Protein 1IBJ (pdb70)

Secondary structure (DSSP, 8-state):
--HHHHHT----SS-TT--SSPPP---SB---SSSS---S-SBTTT--HHHHHHHHHHHHHHT-SEEEEESSHHHHHHHHHTTS-TT-EEEEESS--HHHHHIIIIISGGGT-EEEEE-TTSHHHHHHH--SSEEEEEE-SS-TTT-----HHHHHHHHHTTT-EEEEE-TTT-TTT--GGGTT-SEEEEETTTTTT-SS----EEEEE-SHHHHHHHHHHHHHTT-BPPHHHHHHHHHHHTTHHHHHHHHHHHHHHHHHHHHT-TT--EEE-TTSTTSTTHHHHTTT-S---SEEEEE-S-HHHHHHHHHH-SSSEE-S---SSS-EEE-TTTTTT-S--SSSSSSSS--TT-EEEE--SS-HHHHHHHHHHHHHS---/--HHHHTT----TT-TT--SS------SB---SSSS---S-SBTTT--HHHHHHHHHHHHHHT-SEEEEESSHHHHHHHHHTTS-TT-EEEEETT--HHHHHIIIIIGGGGT-EEEEE-TT-HHHHHHH--TT--EEEEESS-TTT-----HHHHHHHHHTTT-EEEEE-TTT-TTT--GGGGT-SEEEEETTTTTT-SS----EEEEESSHHHHHHHHHHHHHTT-BPPHHHHHHHHHHHTTHHHHHHHHHHHHHHHHHHHHT-TT--EEE-TTSTT-TTHHHHTTS-S---SEEEEE-S-HHHHHHHHHH-SSSEE-S---SSS-EEE-TTTTTTTT--SSTTTTSS--TT-EEEE--SS-HHHHHHHHHHHHTT---

Foldseek 3Di:
DDPLVLLLDQDQPPDPVPDSAPDFDQDAADDAPDPPDGDVTGGVLLHDSLQQSLQVSQLVLQVFPTKFKFQAALVLLVLVLVLDAAQAEEEEEPLDDDSNVCCQPPPSVVRNYYYDYHNQQDVVRLLVPDDLRAAEYEDEALGPPQRRGHQLLVSLVSCVVSNHAYEYACAQAPSPWFNSVVRNHAKYKHRCCAQQLAANPGGMMMIGGHDPVVVVSSSVRSNPVSTGHRRVRSSSSSVRNSCRVVWFVLQQVLQVVLLVLLVPDPQWDFKRWLCDPPHVCVVVSVVGTVGTTHKIKTARVDLLLLVQLQVQQPQADDDDGENHQGKHKYFCQCPVPVVADDVSSVVHVHDRSMMMMHGHNDDSVSRNVSSVVSNVVDDD/DDPLVLLQDDPLPPDPVPDSADDFPQDAADDAPDPPDGDPTGGVLQPDSLLQSLQVSQLVLQVFPTKAKFQAALRLLVLVLVVQAAPAEEEAAVLDDDSNVCCLPVPSVVGNYYYHYHHLQDCVRLLVVQDLRYAEYEEEALGPQQRDGHQLLVSLCSQVVNVHAYEYADQQAGSNWFRSVVSRHFWYKHQCCALQLQANPGGMMMIGGHDDVVVVSSSCCSSPVSGGHRRVSSSSSSVRNSCSVVWFVLLQVLQVVLQVLLCPDPQWDFKRWLCPPPHDCVVVSVVGTRGGGNKIKTARVDLLLLVQLQVQQPQADDDDHARHQGKHKYQCQCPVPVVQDPVSSVVRPGDSRMMMMHGHNDDSCSVSVSSVVSNVVDDD

Sequence (760 aa):
ASVSTLLVNLDNKFDPFDAMSTPLYQTATFKQPSAIENGPYDYTRSGNPTRDALESLLAKLDKADRAFCFTSGMAALSAVTHLIKNGEEIVAGDDVYGGSDRLLSQVVPRSGVVVKRVNTTKLDEVAAAIGPQTKLVWLESPTNPRQQISDIRKISEMAHAQGALVLVDNSIMSPVLSRPLELGADIVMHSATKFIAGHSDVMAGVLAVKGEKLAKEVYFLQNSEGSGLAPFDCWLCLRGIKTMALRIEKQQENARKIAMYLSSHPRVKKVYYAGLPDHPGHHLHFSQAKGAGSVFSFITGSVALSKHLVETTKYFSIAVSFGSVKSLISMPCFMSHASIPAEVREARGLTEDLVRISAGIEDVDDLISDLDIAFKTFPLASVSTLLVNLDNKFDPFDAMSTPLYQTATFKQPSAIENGPYDYTRSGNPTRDALESLLAKLDKADRAFCFTSGMAALSAVTHLIKNGEEIVAGDDVYGGSDRLLSQVVPRSGVVVKRVNTTKLDEVAAAIGPQTKLVWLESPTNPRQQISDIRKISEMAHAQGALVLVDNSIMSPVLSRPLELGADIVMHSATKFIAGHSDVMAGVLAVKGEKLAKEVYFLQNSEGSGLAPFDCWLCLRGIKTMALRIEKQQENARKIAMYLSSHPRVKKVYYAGLPDHPGHHLHFSQAKGAGSVFSFITGSVALSKHLVETTKYFSIAVSFGSVKSLISMPCFMSHASIPAEVREARGLTEDLVRISAGIEDVDDLISDLDIAFKTFPL

Structure (mmCIF, N/CA/C/O backbone):
data_1IBJ
#
_entry.id   1IBJ
#
_cell.length_a   107.750
_cell.length_b   154.332
_cell.length_c   118.763
_cell.angle_alpha   90.00
_cell.angle_beta   90.00
_cell.angle_gamma   90.00
#
_symmetry.space_group_name_H-M   'C 2 2 21'
#
loop_
_entity.id
_entity.type
_entity.pdbx_description
1 polymer 'CYSTATHIONINE BETA-LYASE'
2 non-polymer 'CARBONATE ION'
3 non-polymer 'SULFATE ION'
4 non-polymer "PYRIDOXAL-5'-PHOSPHATE"
5 water water
#
loop_
_atom_site.group_PDB
_atom_site.id
_atom_site.type_symbol
_atom_site.label_atom_id
_atom_site.label_alt_id
_atom_site.label_comp_id
_atom_site.label_asym_id
_atom_site.label_entity_id
_atom_site.label_seq_id
_atom_site.pdbx_PDB_ins_code
_atom_site.Cartn_x
_atom_site.Cartn_y
_atom_site.Cartn_z
_atom_site.occupancy
_atom_site.B_iso_or_equiv
_atom_site.auth_seq_id
_atom_site.auth_comp_id
_atom_site.auth_asym_id
_atom_site.auth_atom_id
_atom_site.pdbx_PDB_model_num
ATOM 1 N N . ALA A 1 85 ? 46.698 92.397 47.795 1.00 33.02 85 ALA A N 1
ATOM 2 C CA . ALA A 1 85 ? 47.305 91.251 47.029 1.00 37.52 85 ALA A CA 1
ATOM 3 C C . ALA A 1 85 ? 46.738 91.161 45.598 1.00 34.65 85 ALA A C 1
ATOM 4 O O . ALA A 1 85 ? 45.718 90.523 45.387 1.00 31.53 85 ALA A O 1
ATOM 6 N N . SER A 1 86 ? 47.415 91.812 44.637 1.00 34.29 86 SER A N 1
ATOM 7 C CA . SER A 1 86 ? 47.038 91.864 43.213 1.00 30.30 86 SER A CA 1
ATOM 8 C C . SER A 1 86 ? 46.952 90.527 42.487 1.00 35.69 86 SER A C 1
ATOM 9 O O . SER A 1 86 ? 47.606 89.542 42.863 1.00 35.58 86 SER A O 1
ATOM 12 N N . VAL A 1 87 ? 46.158 90.507 41.412 1.00 37.24 87 VAL A N 1
ATOM 13 C CA . VAL A 1 87 ? 46.012 89.299 40.624 1.00 31.12 87 VAL A CA 1
ATOM 14 C C . VAL A 1 87 ? 47.333 88.878 40.000 1.00 29.47 87 VAL A C 1
ATOM 15 O O . VAL A 1 87 ? 47.737 87.732 40.153 1.00 33.91 87 VAL A O 1
ATOM 19 N N . SER A 1 88 ? 48.024 89.783 39.314 1.00 30.20 88 SER A N 1
ATOM 20 C CA . SER A 1 88 ? 49.303 89.385 38.695 1.00 27.22 88 SER A CA 1
ATOM 21 C C . SER A 1 88 ? 50.038 88.606 39.764 1.00 30.67 88 SER A C 1
ATOM 22 O O . SER A 1 88 ? 50.584 87.524 39.519 1.00 28.75 88 SER A O 1
ATOM 25 N N . THR A 1 89 ? 50.007 89.167 40.969 1.00 30.63 89 THR A N 1
ATOM 26 C CA . THR A 1 89 ? 50.675 88.593 42.130 1.00 30.13 89 THR A CA 1
ATOM 27 C C . THR A 1 89 ? 50.056 87.318 42.641 1.00 27.01 89 THR A C 1
ATOM 28 O O . THR A 1 89 ? 50.762 86.413 43.053 1.00 28.37 89 THR A O 1
ATOM 32 N N . LEU A 1 90 ? 48.738 87.215 42.602 1.00 27.60 90 LEU A N 1
ATOM 33 C CA . LEU A 1 90 ? 48.123 85.979 43.077 1.00 31.30 90 LEU A CA 1
ATOM 34 C C . LEU A 1 90 ? 48.435 84.804 42.134 1.00 31.54 90 LEU A C 1
ATOM 35 O O . LEU A 1 90 ? 48.727 83.706 42.606 1.00 33.04 90 LEU A O 1
ATOM 40 N N . LEU A 1 91 ? 48.407 85.051 40.816 1.00 31.38 91 LEU A N 1
ATOM 41 C CA . LEU A 1 91 ? 48.667 84.021 39.792 1.00 26.40 91 LEU A CA 1
ATOM 42 C C . LEU A 1 91 ? 49.964 83.206 39.983 1.00 25.58 91 LEU A C 1
ATOM 43 O O . LEU A 1 91 ? 50.000 82.011 39.699 1.00 34.09 91 LEU A O 1
ATOM 48 N N . VAL A 1 92 ? 51.021 83.804 40.499 1.00 30.13 92 VAL A N 1
ATOM 49 C CA . VAL A 1 92 ? 52.246 83.040 40.698 1.00 33.89 92 VAL A CA 1
ATOM 50 C C . VAL A 1 92 ? 52.371 82.407 42.097 1.00 40.72 92 VAL A C 1
ATOM 51 O O . VAL A 1 92 ? 53.307 81.652 42.383 1.00 41.66 92 VAL A O 1
ATOM 55 N N . ASN A 1 93 ? 51.417 82.700 42.962 1.00 45.10 93 ASN A N 1
ATOM 56 C CA . ASN A 1 93 ? 51.415 82.107 44.286 1.00 55.26 93 ASN A CA 1
ATOM 57 C C . ASN A 1 93 ? 51.339 80.557 44.163 1.00 60.27 93 ASN A C 1
ATOM 58 O O . ASN A 1 93 ? 50.436 80.011 43.513 1.00 61.13 93 ASN A O 1
ATOM 63 N N . LEU A 1 94 ? 52.290 79.850 44.769 1.00 62.73 94 LEU A N 1
ATOM 64 C CA . LEU A 1 94 ? 52.269 78.387 44.751 1.00 64.98 94 LEU A CA 1
ATOM 65 C C . LEU A 1 94 ? 51.717 77.945 46.116 1.00 65.02 94 LEU A C 1
ATOM 66 O O . LEU A 1 94 ? 52.421 77.992 47.136 1.00 67.66 94 LEU A O 1
ATOM 71 N N . ASP A 1 95 ? 50.463 77.521 46.161 1.00 62.89 95 ASP A N 1
ATOM 72 C CA . ASP A 1 95 ? 49.907 77.133 47.456 1.00 63.82 95 ASP A CA 1
ATOM 73 C C . ASP A 1 95 ? 49.752 75.627 47.616 1.00 63.20 95 ASP A C 1
ATOM 74 O O . ASP A 1 95 ? 48.622 75.142 47.650 1.00 63.51 95 ASP A O 1
ATOM 76 N N . ASN A 1 96 ? 50.861 74.885 47.735 1.00 61.52 96 ASN A N 1
ATOM 77 C CA . ASN A 1 96 ? 50.764 73.423 47.865 1.00 60.25 96 ASN A CA 1
ATOM 78 C C . ASN A 1 96 ? 51.100 72.882 49.225 1.00 60.01 96 ASN A C 1
ATOM 79 O O . ASN A 1 96 ? 52.238 72.453 49.448 1.00 62.26 96 ASN A O 1
ATOM 84 N N . LYS A 1 97 ? 50.096 72.865 50.106 1.00 59.58 97 LYS A N 1
ATOM 85 C CA . LYS A 1 97 ? 50.237 72.371 51.487 1.00 58.48 97 LYS A CA 1
ATOM 86 C C . LYS A 1 97 ? 50.678 70.915 51.538 1.00 54.37 97 LYS A C 1
ATOM 87 O O . LYS A 1 97 ? 51.488 70.548 52.384 1.00 54.83 97 LYS A O 1
ATOM 89 N N . PHE A 1 98 ? 50.151 70.105 50.622 1.00 49.86 98 PHE A N 1
ATOM 90 C CA . PHE A 1 98 ? 50.481 68.690 50.555 1.00 43.10 98 PHE A CA 1
ATOM 91 C C . PHE A 1 98 ? 51.939 68.320 50.249 1.00 40.21 98 PHE A C 1
ATOM 92 O O . PHE A 1 98 ? 52.442 67.387 50.833 1.00 42.22 98 PHE A O 1
ATOM 100 N N . ASP A 1 99 ? 52.617 69.059 49.370 1.00 36.84 99 ASP A N 1
ATOM 101 C CA . ASP A 1 99 ? 53.994 68.734 48.934 1.00 34.51 99 ASP A CA 1
ATOM 102 C C . ASP A 1 99 ? 55.116 68.919 49.945 1.00 35.08 99 ASP A C 1
ATOM 103 O O . ASP A 1 99 ? 55.483 70.048 50.289 1.00 39.29 99 ASP A O 1
ATOM 108 N N . PRO A 1 100 ? 55.707 67.797 50.401 1.00 35.85 100 PRO A N 1
ATOM 109 C CA . PRO A 1 100 ? 56.797 67.671 51.377 1.00 33.59 100 PRO A CA 1
ATOM 110 C C . PRO A 1 100 ? 58.098 68.346 50.972 1.00 34.87 100 PRO A C 1
ATOM 111 O O . PRO A 1 100 ? 58.887 68.763 51.819 1.00 34.66 100 PRO A O 1
ATOM 115 N N . PHE A 1 101 ? 58.322 68.434 49.663 1.00 40.12 101 PHE A N 1
ATOM 116 C CA . PHE A 1 101 ? 59.571 68.973 49.126 1.00 37.31 101 PHE A CA 1
ATOM 117 C C . PHE A 1 101 ? 59.533 70.368 48.551 1.00 37.37 101 PHE A C 1
ATOM 118 O O . PHE A 1 101 ? 60.521 70.804 47.966 1.00 40.48 101 PHE A O 1
ATOM 126 N N . ASP A 1 102 ? 58.402 71.057 48.725 1.00 39.37 102 ASP A N 1
ATOM 127 C CA . ASP A 1 102 ? 58.186 72.427 48.235 1.00 37.48 102 ASP A CA 1
ATOM 128 C C . ASP A 1 102 ? 58.724 72.704 46.836 1.00 35.55 102 ASP A C 1
ATOM 129 O O . ASP A 1 102 ? 59.483 73.633 46.626 1.00 29.07 102 ASP A O 1
ATOM 134 N N . ALA A 1 103 ? 58.348 71.878 45.872 1.00 31.39 103 ALA A N 1
ATOM 135 C CA . ALA A 1 103 ? 58.801 72.115 44.515 1.00 34.35 103 ALA A CA 1
ATOM 136 C C . ALA A 1 103 ? 58.219 73.451 44.065 1.00 33.08 103 ALA A C 1
ATOM 137 O O . ALA A 1 103 ? 57.179 73.878 44.565 1.00 33.72 103 ALA A O 1
ATOM 139 N N . MET A 1 104 ? 58.891 74.120 43.131 1.00 37.96 104 MET A N 1
ATOM 140 C CA . MET A 1 104 ? 58.402 75.389 42.579 1.00 33.44 104 MET A CA 1
ATOM 141 C C . MET A 1 104 ? 57.236 75.109 41.629 1.00 34.09 104 MET A C 1
ATOM 142 O O . MET A 1 104 ? 56.419 75.992 41.318 1.00 40.87 104 MET A O 1
ATOM 147 N N . SER A 1 105 ? 57.145 73.873 41.162 1.00 30.42 105 SER A N 1
ATOM 148 C CA . SER A 1 105 ? 56.031 73.503 40.293 1.00 27.90 105 SER A CA 1
ATOM 149 C C . SER A 1 105 ? 55.201 72.458 41.029 1.00 28.36 105 SER A C 1
ATOM 150 O O . SER A 1 105 ? 55.727 71.611 41.744 1.00 30.65 105 SER A O 1
ATOM 153 N N . THR A 1 106 ? 53.893 72.544 40.888 1.00 28.52 106 THR A N 1
ATOM 154 C CA . THR A 1 106 ? 53.011 71.584 41.541 1.00 31.58 106 THR A CA 1
ATOM 155 C C . THR A 1 106 ? 53.263 70.184 40.967 1.00 33.67 106 THR A C 1
ATOM 156 O O . THR A 1 106 ? 53.229 69.994 39.739 1.00 31.86 106 THR A O 1
ATOM 160 N N . PRO A 1 107 ? 53.516 69.197 41.848 1.00 31.04 107 PRO A N 1
ATOM 161 C CA . PRO A 1 107 ? 53.771 67.806 41.471 1.00 31.45 107 PRO A CA 1
ATOM 162 C C . PRO A 1 107 ? 52.547 67.281 40.711 1.00 35.62 107 PRO A C 1
ATOM 163 O O . PRO A 1 107 ? 51.408 67.468 41.154 1.00 33.65 107 PRO A O 1
ATOM 167 N N . LEU A 1 108 ? 52.782 66.649 39.564 1.00 32.24 108 LEU A N 1
ATOM 168 C CA . LEU A 1 108 ? 51.695 66.127 38.755 1.00 30.60 108 LEU A CA 1
ATOM 169 C C . LEU A 1 108 ? 51.350 64.733 39.216 1.00 27.12 108 LEU A C 1
ATOM 170 O O . LEU A 1 108 ? 52.193 63.828 39.204 1.00 31.09 108 LEU A O 1
ATOM 175 N N . TYR A 1 109 ? 50.109 64.554 39.642 1.00 24.21 109 TYR A N 1
ATOM 176 C CA . TYR A 1 109 ? 49.689 63.252 40.089 1.00 22.17 109 TYR A CA 1
ATOM 177 C C . TYR A 1 109 ? 49.039 62.511 38.970 1.00 22.72 109 TYR A C 1
ATOM 178 O O . TYR A 1 109 ? 47.816 62.394 38.945 1.00 23.02 109 TYR A O 1
ATOM 187 N N . GLN A 1 110 ? 49.862 62.003 38.046 1.00 27.68 110 GLN A N 1
ATOM 188 C CA . GLN A 1 110 ? 49.392 61.216 36.892 1.00 25.96 110 GLN A CA 1
ATOM 189 C C . GLN A 1 110 ? 49.149 59.761 37.379 1.00 28.14 110 GLN A C 1
ATOM 190 O O . GLN A 1 110 ? 50.005 58.874 37.241 1.00 31.68 110 GLN A O 1
ATOM 196 N N . THR A 1 111 ? 47.962 59.524 37.919 1.00 25.77 111 THR A N 1
ATOM 197 C CA . THR A 1 111 ? 47.615 58.237 38.486 1.00 25.25 111 THR A CA 1
ATOM 198 C C . THR A 1 111 ? 46.117 58.170 38.448 1.00 28.62 111 THR A C 1
ATOM 199 O O . THR A 1 111 ? 45.467 59.218 38.473 1.00 33.49 111 THR A O 1
ATOM 203 N N . ALA A 1 112 ? 45.555 56.966 38.362 1.00 29.98 112 ALA A N 1
ATOM 204 C CA . ALA A 1 112 ? 44.092 56.831 38.358 1.00 29.05 112 ALA A CA 1
ATOM 205 C C . ALA A 1 112 ? 43.585 56.462 39.776 1.00 27.85 112 ALA A C 1
ATOM 206 O O . ALA A 1 112 ? 42.541 56.947 40.213 1.00 31.33 112 ALA A O 1
ATOM 208 N N . THR A 1 113 ? 44.337 55.633 40.497 1.00 26.23 113 THR A N 1
ATOM 209 C CA . THR A 1 113 ? 43.953 55.221 41.851 1.00 32.57 113 THR A CA 1
ATOM 210 C C . THR A 1 113 ? 44.973 55.524 42.924 1.00 30.23 113 THR A C 1
ATOM 211 O O . THR A 1 113 ? 46.149 55.764 42.659 1.00 28.39 113 THR A O 1
ATOM 215 N N . PHE A 1 114 ? 44.499 55.500 44.156 1.00 32.18 114 PHE A N 1
ATOM 216 C CA . PHE A 1 114 ? 45.334 55.756 45.315 1.00 30.44 114 PHE A CA 1
ATOM 217 C C . PHE A 1 114 ? 45.076 54.609 46.253 1.00 33.75 114 PHE A C 1
ATOM 218 O O . PHE A 1 114 ? 43.977 54.048 46.243 1.00 34.18 114 PHE A O 1
ATOM 226 N N . LYS A 1 115 ? 46.079 54.251 47.050 1.00 34.56 115 LYS A N 1
ATOM 227 C CA . LYS A 1 115 ? 45.921 53.167 48.007 1.00 40.77 115 LYS A CA 1
ATOM 228 C C . LYS A 1 115 ? 45.123 53.646 49.221 1.00 44.92 115 LYS A C 1
ATOM 229 O O . LYS A 1 115 ? 45.335 54.767 49.703 1.00 42.76 115 LYS A O 1
ATOM 235 N N . GLN A 1 116 ? 44.198 52.816 49.706 1.00 46.23 116 GLN A N 1
ATOM 236 C CA . GLN A 1 116 ? 43.420 53.183 50.889 1.00 48.40 116 GLN A CA 1
ATOM 237 C C . GLN A 1 116 ? 44.260 52.740 52.076 1.00 49.13 116 GLN A C 1
ATOM 238 O O . GLN A 1 116 ? 45.034 51.782 51.952 1.00 51.06 116 GLN A O 1
ATOM 244 N N . PRO A 1 117 ? 44.138 53.436 53.231 1.00 49.31 117 PRO A N 1
ATOM 245 C CA . PRO A 1 117 ? 44.868 53.185 54.490 1.00 48.26 117 PRO A CA 1
ATOM 246 C C . PRO A 1 117 ? 44.499 51.920 55.291 1.00 51.28 117 PRO A C 1
ATOM 247 O O . PRO A 1 117 ? 45.316 51.403 56.059 1.00 51.03 117 PRO A O 1
ATOM 251 N N . SER A 1 118 ? 43.278 51.422 55.117 1.00 50.66 118 SER A N 1
ATOM 252 C CA . SER A 1 118 ? 42.847 50.233 55.818 1.00 48.81 118 SER A CA 1
ATOM 253 C C . SER A 1 118 ? 41.724 49.659 54.992 1.00 50.95 118 SER A C 1
ATOM 254 O O . SER A 1 118 ? 41.341 50.234 53.981 1.00 51.57 118 SER A O 1
ATOM 257 N N . ALA A 1 119 ? 41.175 48.538 55.437 1.00 51.36 119 ALA A N 1
ATOM 258 C CA . ALA A 1 119 ? 40.104 47.888 54.712 1.00 54.50 119 ALA A CA 1
ATOM 259 C C . ALA A 1 119 ? 38.800 48.630 54.825 1.00 57.62 119 ALA A C 1
ATOM 260 O O . ALA A 1 119 ? 37.960 48.534 53.933 1.00 61.78 119 ALA A O 1
ATOM 262 N N . ILE A 1 120 ? 38.624 49.378 55.906 1.00 62.98 120 ILE A N 1
ATOM 263 C CA . ILE A 1 120 ? 37.371 50.087 56.108 1.00 66.36 120 ILE A CA 1
ATOM 264 C C . ILE A 1 120 ? 37.342 51.532 55.644 1.00 68.25 120 ILE A C 1
ATOM 265 O O . ILE A 1 120 ? 36.377 51.949 55.017 1.00 69.25 120 ILE A O 1
ATOM 270 N N . GLU A 1 121 ? 38.381 52.304 55.942 1.00 70.63 121 GLU A N 1
ATOM 271 C CA . GLU A 1 121 ? 38.361 53.712 55.544 1.00 73.76 121 GLU A CA 1
ATOM 272 C C . GLU A 1 121 ? 39.185 54.108 54.331 1.00 70.13 121 GLU A C 1
ATOM 273 O O . GLU A 1 121 ? 40.196 53.485 54.004 1.00 69.13 121 GLU A O 1
ATOM 279 N N . ASN A 1 122 ? 38.721 55.179 53.690 1.00 67.59 122 ASN A N 1
ATOM 280 C CA . ASN A 1 122 ? 39.349 55.758 52.509 1.00 65.65 122 ASN A CA 1
ATOM 281 C C . ASN A 1 122 ? 40.390 56.786 52.893 1.00 61.80 122 ASN A C 1
ATOM 282 O O . ASN A 1 122 ? 40.586 57.115 54.064 1.00 61.54 122 ASN A O 1
ATOM 287 N N . GLY A 1 123 ? 41.062 57.291 51.878 1.00 59.15 123 GLY A N 1
ATOM 288 C CA . GLY A 1 123 ? 42.050 58.316 52.112 1.00 56.84 123 GLY A CA 1
ATOM 289 C C . GLY A 1 123 ? 41.513 59.625 51.535 1.00 53.86 123 GLY A C 1
ATOM 290 O O . GLY A 1 123 ? 40.379 59.681 50.993 1.00 52.64 123 GLY A O 1
ATOM 291 N N . PRO A 1 124 ? 42.311 60.701 51.629 1.00 47.36 124 PRO A N 1
ATOM 292 C CA . PRO A 1 124 ? 41.881 62.002 51.097 1.00 47.25 124 PRO A CA 1
ATOM 293 C C . PRO A 1 124 ? 41.481 61.786 49.631 1.00 47.33 124 PRO A C 1
ATOM 294 O O . PRO A 1 124 ? 40.571 62.417 49.095 1.00 46.80 124 PRO A O 1
ATOM 298 N N . TYR A 1 125 ? 42.179 60.852 48.998 1.00 46.39 125 TYR A N 1
ATOM 299 C CA . TYR A 1 125 ? 41.926 60.525 47.616 1.00 45.08 125 TYR A CA 1
ATOM 300 C C . TYR A 1 125 ? 41.778 59.047 47.410 1.00 46.54 125 TYR A C 1
ATOM 301 O O . TYR A 1 125 ? 42.243 58.243 48.218 1.00 49.85 125 TYR A O 1
ATOM 310 N N . ASP A 1 126 ? 41.150 58.700 46.295 1.00 47.36 126 ASP A N 1
ATOM 311 C CA . ASP A 1 126 ? 40.947 57.316 45.943 1.00 48.10 126 ASP A CA 1
ATOM 312 C C . ASP A 1 126 ? 40.847 57.118 44.444 1.00 45.94 126 ASP A C 1
ATOM 313 O O . ASP A 1 126 ? 41.274 56.096 43.932 1.00 48.43 126 ASP A O 1
ATOM 318 N N . TYR A 1 127 ? 40.322 58.097 43.723 1.00 43.03 127 TYR A N 1
ATOM 319 C CA . TYR A 1 127 ? 40.151 57.890 42.290 1.00 42.17 127 TYR A CA 1
ATOM 320 C C . TYR A 1 127 ? 40.109 59.221 41.518 1.00 37.62 127 TYR A C 1
ATOM 321 O O . TYR A 1 127 ? 39.264 60.069 41.767 1.00 38.79 127 TYR A O 1
ATOM 330 N N . THR A 1 128 ? 41.000 59.381 40.553 1.00 33.76 128 THR A N 1
ATOM 331 C CA . THR A 1 128 ? 41.109 60.644 39.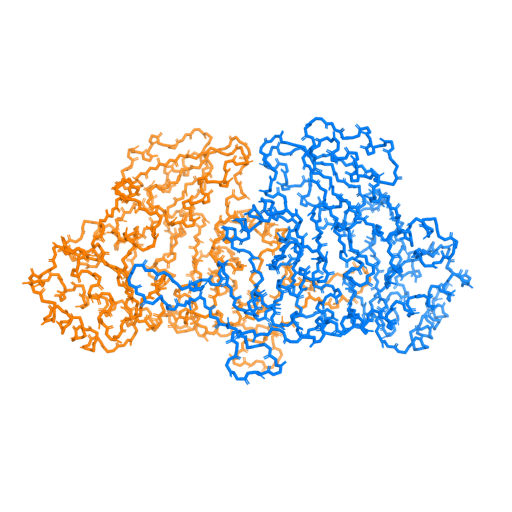833 1.00 30.83 128 THR A CA 1
ATOM 332 C C . THR A 1 128 ? 39.843 61.221 39.245 1.00 27.04 128 THR A C 1
ATOM 333 O O . THR A 1 128 ? 39.754 62.419 39.036 1.00 22.66 128 THR A O 1
ATOM 337 N N . ARG A 1 129 ? 38.854 60.384 39.016 1.00 27.41 129 ARG A N 1
ATOM 338 C CA . ARG A 1 129 ? 37.593 60.880 38.524 1.00 33.68 129 ARG A CA 1
ATOM 339 C C . ARG A 1 129 ? 36.920 61.599 39.688 1.00 34.91 129 ARG A C 1
ATOM 340 O O . ARG A 1 129 ? 36.169 62.564 39.499 1.00 35.06 129 ARG A O 1
ATOM 348 N N . SER A 1 130 ? 37.170 61.117 40.902 1.00 36.02 130 SER A N 1
ATOM 349 C CA . SER A 1 130 ? 36.586 61.749 42.085 1.00 38.45 130 SER A CA 1
ATOM 350 C C . SER A 1 130 ? 37.363 62.986 42.542 1.00 35.65 130 SER A C 1
ATOM 351 O O . SER A 1 130 ? 36.756 63.948 42.985 1.00 39.41 130 SER A O 1
ATOM 354 N N . GLY A 1 131 ? 38.688 62.966 42.402 1.00 35.27 131 GLY A N 1
ATOM 355 C CA . GLY A 1 131 ? 39.515 64.091 42.820 1.00 33.51 131 GLY A CA 1
ATOM 356 C C . GLY A 1 131 ? 40.983 63.718 42.661 1.00 33.90 131 GLY A C 1
ATOM 357 O O . GLY A 1 131 ? 41.316 62.542 42.683 1.00 24.56 131 GLY A O 1
ATOM 358 N N . ASN A 1 132 ? 41.852 64.724 42.525 1.00 34.23 132 ASN A N 1
ATOM 359 C CA . ASN A 1 132 ? 43.284 64.547 42.295 1.00 30.73 132 ASN A CA 1
ATOM 360 C C . ASN A 1 132 ? 43.984 65.809 42.834 1.00 31.52 132 ASN A C 1
ATOM 361 O O . ASN A 1 132 ? 43.467 66.915 42.651 1.00 34.18 132 ASN A O 1
ATOM 366 N N . PRO A 1 133 ? 45.165 65.666 43.495 1.00 26.58 133 PRO A N 1
ATOM 367 C CA . PRO A 1 133 ? 45.924 66.803 44.065 1.00 27.20 133 PRO A CA 1
ATOM 368 C C . PRO A 1 133 ? 46.264 67.894 43.045 1.00 30.05 133 PRO A C 1
ATOM 369 O O . PRO A 1 133 ? 46.165 69.097 43.339 1.00 32.94 133 PRO A O 1
ATOM 373 N N . THR A 1 134 ? 46.682 67.485 41.853 1.00 25.70 134 THR A N 1
ATOM 374 C CA . THR A 1 134 ? 47.011 68.474 40.838 1.00 25.83 134 THR A CA 1
ATOM 375 C C . THR A 1 134 ? 45.766 69.290 40.431 1.00 22.59 134 THR A C 1
ATOM 376 O O . THR A 1 134 ? 45.832 70.521 40.391 1.00 22.34 134 THR A O 1
ATOM 380 N N . ARG A 1 135 ? 44.631 68.622 40.189 1.00 23.45 135 ARG A N 1
ATOM 381 C CA . ARG A 1 135 ? 43.398 69.309 39.790 1.00 24.46 135 ARG A CA 1
ATOM 382 C C . ARG A 1 135 ? 42.848 70.169 40.918 1.00 25.77 135 ARG A C 1
ATOM 383 O O . ARG A 1 135 ? 42.203 71.204 40.695 1.00 25.99 135 ARG A O 1
ATOM 391 N N . ASP A 1 136 ? 43.087 69.731 42.139 1.00 26.31 136 ASP A N 1
ATOM 392 C CA . ASP A 1 136 ? 42.644 70.480 43.306 1.00 25.41 136 ASP A CA 1
ATOM 393 C C . ASP A 1 136 ? 43.428 71.785 43.394 1.00 28.96 136 ASP A C 1
ATOM 394 O O . ASP A 1 136 ? 42.852 72.841 43.681 1.00 29.86 136 ASP A O 1
ATOM 399 N N . ALA A 1 137 ? 44.734 71.728 43.136 1.00 29.73 137 ALA A N 1
ATOM 400 C CA . ALA A 1 137 ? 45.546 72.938 43.163 1.00 28.80 137 ALA A CA 1
ATOM 401 C C . ALA A 1 137 ? 45.020 73.986 42.154 1.00 27.74 137 ALA A C 1
ATOM 402 O O . ALA A 1 137 ? 45.092 75.192 42.392 1.00 33.97 137 ALA A O 1
ATOM 404 N N . LEU A 1 138 ? 44.486 73.531 41.024 1.00 26.33 138 LEU A N 1
ATOM 405 C CA . LEU A 1 138 ? 43.988 74.452 40.004 1.00 25.55 138 LEU A CA 1
ATOM 406 C C . LEU A 1 138 ? 42.574 74.920 40.308 1.00 26.08 138 LEU A C 1
ATOM 407 O O . LEU A 1 138 ? 42.260 76.089 40.149 1.00 28.16 138 LEU A O 1
ATOM 412 N N . GLU A 1 139 ? 41.709 73.999 40.722 1.00 24.55 139 GLU A N 1
ATOM 413 C CA . GLU A 1 139 ? 40.340 74.360 41.062 1.00 23.39 139 GLU A CA 1
ATOM 414 C C . GLU A 1 139 ? 40.332 75.377 42.179 1.00 27.61 139 GLU A C 1
ATOM 415 O O . GLU A 1 139 ? 39.444 76.224 42.235 1.00 35.07 139 GLU A O 1
ATOM 421 N N . SER A 1 140 ? 41.324 75.302 43.069 1.00 25.53 140 SER A N 1
ATOM 422 C CA . SER A 1 140 ? 41.454 76.255 44.180 1.00 25.81 140 SER A CA 1
ATOM 423 C C . SER A 1 140 ? 41.918 77.628 43.704 1.00 22.72 140 SER A C 1
ATOM 424 O O . SER A 1 140 ? 41.374 78.677 44.085 1.00 25.63 140 SER A O 1
ATOM 427 N N . LEU A 1 141 ? 42.928 77.653 42.855 1.00 25.51 141 LEU A N 1
ATOM 428 C CA . LEU A 1 141 ? 43.354 78.964 42.383 1.00 28.53 141 LEU A CA 1
ATOM 429 C C . LEU A 1 141 ? 42.167 79.651 41.712 1.00 28.47 141 LEU A C 1
ATOM 430 O O . LEU A 1 141 ? 41.833 80.811 41.994 1.00 29.00 141 LEU A O 1
ATOM 435 N N . LEU A 1 142 ? 41.518 78.900 40.826 1.00 31.62 142 LEU A N 1
ATOM 436 C CA . LEU A 1 142 ? 40.366 79.395 40.063 1.00 29.00 142 LEU A CA 1
ATOM 437 C C . LEU A 1 142 ? 39.178 79.912 40.893 1.00 29.79 142 LEU A C 1
ATOM 438 O O . LEU A 1 142 ? 38.468 80.816 40.460 1.00 28.14 142 LEU A O 1
ATOM 443 N N . ALA A 1 143 ? 38.961 79.330 42.071 1.00 33.22 143 ALA A N 1
ATOM 444 C CA . ALA A 1 143 ? 37.889 79.762 42.977 1.00 33.93 143 ALA A CA 1
ATOM 445 C C . ALA A 1 143 ? 38.343 81.073 43.548 1.00 33.93 143 ALA A C 1
ATOM 446 O O . ALA A 1 143 ? 37.529 81.981 43.650 1.00 34.18 143 ALA A O 1
ATOM 448 N N . LYS A 1 144 ? 39.624 81.189 43.927 1.00 32.62 144 LYS A N 1
ATOM 449 C CA . LYS A 1 144 ? 40.102 82.473 44.468 1.00 32.35 144 LYS A CA 1
ATOM 450 C C . LYS A 1 144 ? 40.027 83.570 43.397 1.00 34.16 144 LYS A C 1
ATOM 451 O O . LYS A 1 144 ? 39.523 84.660 43.649 1.00 32.21 144 LYS A O 1
ATOM 457 N N . LEU A 1 145 ? 40.500 83.305 42.186 1.00 34.78 145 LEU A N 1
ATOM 458 C CA . LEU A 1 145 ? 40.416 84.339 41.147 1.00 34.27 145 LEU A CA 1
ATOM 459 C C . LEU A 1 145 ? 38.982 84.840 40.927 1.00 36.77 145 LEU A C 1
ATOM 460 O O . LEU A 1 145 ? 38.759 86.038 40.775 1.00 38.99 145 LEU A O 1
ATOM 465 N N . ASP A 1 146 ? 38.007 83.938 40.945 1.00 38.89 146 ASP A N 1
ATOM 466 C CA . ASP A 1 146 ? 36.625 84.336 40.672 1.00 39.72 146 ASP A CA 1
ATOM 467 C C . ASP A 1 146 ? 35.785 84.661 41.856 1.00 36.51 146 ASP A C 1
ATOM 468 O O . ASP A 1 146 ? 34.627 84.962 41.681 1.00 27.70 146 ASP A O 1
ATOM 473 N N . LYS A 1 147 ? 36.369 84.609 43.049 1.00 38.44 147 LYS A N 1
ATOM 474 C CA . LYS A 1 147 ? 35.637 84.899 44.281 1.00 40.02 147 LYS A CA 1
ATOM 475 C C . LYS A 1 147 ? 34.420 83.967 44.318 1.00 38.85 147 LYS A C 1
ATOM 476 O O . LYS A 1 147 ? 33.289 84.394 44.563 1.00 44.74 147 LYS A O 1
ATOM 482 N N . ALA A 1 148 ? 34.659 82.694 44.041 1.00 35.65 148 ALA A N 1
ATOM 483 C CA . ALA A 1 148 ? 33.610 81.697 44.056 1.00 34.77 148 ALA A CA 1
ATOM 484 C C . ALA A 1 148 ? 33.825 80.815 45.248 1.00 31.82 148 ALA A C 1
ATOM 485 O O . ALA A 1 148 ? 34.898 80.769 45.814 1.00 35.65 148 ALA A O 1
ATOM 487 N N . ASP A 1 149 ? 32.786 80.105 45.628 1.00 36.62 149 ASP A N 1
ATOM 488 C CA . ASP A 1 149 ? 32.858 79.217 46.774 1.00 42.90 149 ASP A CA 1
ATOM 489 C C . ASP A 1 149 ? 33.712 77.999 46.456 1.00 42.47 149 ASP A C 1
ATOM 490 O O . ASP A 1 149 ? 34.528 77.550 47.281 1.00 44.00 149 ASP A O 1
ATOM 495 N N . ARG A 1 150 ? 33.515 77.477 45.255 1.00 38.25 150 ARG A N 1
ATOM 496 C CA . ARG A 1 150 ? 34.260 76.322 44.782 1.00 40.18 150 ARG A CA 1
ATOM 497 C C . ARG A 1 150 ? 34.306 76.426 43.274 1.00 36.54 150 ARG A C 1
ATOM 498 O O . ARG A 1 150 ? 33.428 77.029 42.674 1.00 32.67 150 ARG A O 1
ATOM 506 N N . ALA A 1 151 ? 35.337 75.844 42.670 1.00 36.63 151 ALA A N 1
ATOM 507 C CA . ALA A 1 151 ? 35.481 75.854 41.222 1.00 29.52 151 ALA A CA 1
ATOM 508 C C . ALA A 1 151 ? 35.663 74.395 40.773 1.00 34.69 151 ALA A C 1
ATOM 509 O O . ALA A 1 151 ? 36.070 73.527 41.580 1.00 34.24 151 ALA A O 1
ATOM 511 N N . PHE A 1 152 ? 35.337 74.110 39.505 1.00 30.80 152 PHE A N 1
ATOM 512 C CA . PHE A 1 152 ? 35.485 72.768 38.973 1.00 24.90 152 PHE A CA 1
ATOM 513 C C . PHE A 1 152 ? 36.092 72.840 37.587 1.00 24.32 152 PHE A C 1
ATOM 514 O O . PHE A 1 152 ? 35.761 73.722 36.819 1.00 26.44 152 PHE A O 1
ATOM 522 N N . CYS A 1 153 ? 36.971 71.895 37.287 1.00 20.78 153 CYS A N 1
ATOM 523 C CA . CYS A 1 153 ? 37.660 71.850 36.002 1.00 29.56 153 CYS A CA 1
ATOM 524 C C . CYS A 1 153 ? 37.139 70.663 35.211 1.00 29.15 153 CYS A C 1
ATOM 525 O O . CYS A 1 153 ? 37.046 69.548 35.731 1.00 32.88 153 CYS A O 1
ATOM 528 N N . PHE A 1 154 ? 36.757 70.914 33.970 1.00 24.27 154 PHE A N 1
ATOM 529 C CA . PHE A 1 154 ? 36.190 69.881 33.130 1.00 25.77 154 PHE A CA 1
ATOM 530 C C . PHE A 1 154 ? 37.070 69.648 31.928 1.00 26.03 154 PHE A C 1
ATOM 531 O O . PHE A 1 154 ? 37.870 70.505 31.579 1.00 30.49 154 PHE A O 1
ATOM 539 N N . THR A 1 155 ? 36.935 68.462 31.332 1.00 28.91 155 THR A N 1
ATOM 540 C CA . THR A 1 155 ? 37.704 68.070 30.188 1.00 28.66 155 THR A CA 1
ATOM 541 C C . THR A 1 155 ? 37.731 69.159 29.113 1.00 29.03 155 THR A C 1
ATOM 542 O O . THR A 1 155 ? 38.693 69.228 28.346 1.00 32.66 155 THR A O 1
ATOM 546 N N . SER A 1 156 ? 36.724 70.037 29.070 1.00 30.31 156 SER A N 1
ATOM 547 C CA . SER A 1 156 ? 36.720 71.123 28.079 1.00 27.37 156 SER A CA 1
ATOM 548 C C . SER A 1 156 ? 35.640 72.138 28.381 1.00 33.03 156 SER A C 1
ATOM 549 O O . SER A 1 156 ? 34.804 71.888 29.244 1.00 34.72 156 SER A O 1
ATOM 552 N N . GLY A 1 157 ? 35.659 73.276 27.670 1.00 34.48 157 GLY A N 1
ATOM 553 C CA . GLY A 1 157 ? 34.647 74.312 27.855 1.00 34.34 157 GLY A CA 1
ATOM 554 C C . GLY A 1 157 ? 33.230 73.727 27.735 1.00 36.05 157 GLY A C 1
ATOM 555 O O . GLY A 1 157 ? 32.420 73.851 28.675 1.00 29.54 157 GLY A O 1
ATOM 556 N N . MET A 1 158 ? 32.943 73.071 26.599 1.00 32.34 158 MET A N 1
ATOM 557 C CA . MET A 1 158 ? 31.629 72.427 26.359 1.00 33.54 158 MET A CA 1
ATOM 558 C C . MET A 1 158 ? 31.207 71.426 27.431 1.00 35.62 158 MET A C 1
ATOM 559 O O . MET A 1 158 ? 30.028 71.322 27.741 1.00 38.65 158 MET A O 1
ATOM 564 N N . ALA A 1 159 ? 32.160 70.685 27.991 1.00 34.68 159 ALA A N 1
ATOM 565 C CA . ALA A 1 159 ? 31.824 69.715 29.012 1.00 34.74 159 ALA A CA 1
ATOM 566 C C . ALA A 1 159 ? 31.241 70.446 30.208 1.00 34.55 159 ALA A C 1
ATOM 567 O O . ALA A 1 159 ? 30.293 69.956 30.841 1.00 38.97 159 ALA A O 1
ATOM 569 N N . ALA A 1 160 ? 31.819 71.609 30.508 1.00 32.91 160 ALA A N 1
ATOM 570 C CA . ALA A 1 160 ? 31.400 72.442 31.628 1.00 25.86 160 ALA A CA 1
ATOM 571 C C . ALA A 1 160 ? 29.999 72.996 31.374 1.00 29.78 160 ALA A C 1
ATOM 572 O O . ALA A 1 160 ? 29.147 73.008 32.275 1.00 25.40 160 ALA A O 1
ATOM 574 N N . LEU A 1 161 ? 29.756 73.449 30.138 1.00 29.37 161 LEU A N 1
ATOM 575 C CA . LEU A 1 161 ? 28.452 74.020 29.795 1.00 32.49 161 LEU A CA 1
ATOM 576 C C . LEU A 1 161 ? 27.435 72.883 29.820 1.00 32.03 161 LEU A C 1
ATOM 577 O O . LEU A 1 161 ? 26.284 73.052 30.214 1.00 35.18 161 LEU A O 1
ATOM 582 N N . SER A 1 162 ? 27.897 71.711 29.431 1.00 32.78 162 SER A N 1
ATOM 583 C CA . SER A 1 162 ? 27.055 70.542 29.415 1.00 35.76 162 SER A CA 1
ATOM 584 C C . SER A 1 162 ? 26.705 70.127 30.861 1.00 40.10 162 SER A C 1
ATOM 585 O O . SER A 1 162 ? 25.577 69.707 31.114 1.00 39.92 162 SER A O 1
ATOM 588 N N . ALA A 1 163 ? 27.632 70.235 31.816 1.00 34.68 163 ALA A N 1
ATOM 589 C CA . ALA A 1 163 ? 27.234 69.892 33.179 1.00 37.43 163 ALA A CA 1
ATOM 590 C C . ALA A 1 163 ? 26.203 70.922 33.719 1.00 36.65 163 ALA A C 1
ATOM 591 O O . ALA A 1 163 ? 25.178 70.515 34.213 1.00 37.41 163 ALA A O 1
ATOM 593 N N . VAL A 1 164 ? 26.472 72.233 33.619 1.00 36.99 164 VAL A N 1
ATOM 594 C CA . VAL A 1 164 ? 25.562 73.249 34.141 1.00 36.22 164 VAL A CA 1
ATOM 595 C C . VAL A 1 164 ? 24.182 72.815 33.674 1.00 40.11 164 VAL A C 1
ATOM 596 O O . VAL A 1 164 ? 23.229 72.792 34.444 1.00 39.30 164 VAL A O 1
ATOM 600 N N . THR A 1 165 ? 24.123 72.435 32.403 1.00 41.04 165 THR A N 1
ATOM 601 C CA . THR A 1 165 ? 22.922 71.969 31.715 1.00 42.42 165 THR A CA 1
ATOM 602 C C . THR A 1 165 ? 22.216 70.744 32.346 1.00 46.95 165 THR A C 1
ATOM 603 O O . THR A 1 165 ? 20.991 70.649 32.316 1.00 46.06 165 THR A O 1
ATOM 607 N N . HIS A 1 166 ? 22.993 69.826 32.924 1.00 49.38 166 HIS A N 1
ATOM 608 C CA . HIS A 1 166 ? 22.478 68.623 33.586 1.00 49.45 166 HIS A CA 1
ATOM 609 C C . HIS A 1 166 ? 21.985 68.918 35.014 1.00 50.37 166 HIS A C 1
ATOM 610 O O . HIS A 1 166 ? 21.746 68.015 35.811 1.00 55.89 166 HIS A O 1
ATOM 617 N N . LEU A 1 167 ? 21.816 70.200 35.305 1.00 49.37 167 LEU A N 1
ATOM 618 C CA . LEU A 1 167 ? 21.346 70.681 36.587 1.00 41.96 167 LEU A CA 1
ATOM 619 C C . LEU A 1 167 ? 19.851 70.927 36.419 1.00 42.01 167 LEU A C 1
ATOM 620 O O . LEU A 1 167 ? 19.094 70.935 37.381 1.00 39.55 167 LEU A O 1
ATOM 625 N N . ILE A 1 168 ? 19.427 71.113 35.178 1.00 42.22 168 ILE A N 1
ATOM 626 C CA . ILE A 1 168 ? 18.036 71.396 34.900 1.00 45.92 168 ILE A CA 1
ATOM 627 C C . ILE A 1 168 ? 17.201 70.179 34.441 1.00 52.89 168 ILE A C 1
ATOM 628 O O . ILE A 1 168 ? 17.364 69.635 33.337 1.00 51.27 168 ILE A O 1
ATOM 633 N N . LYS A 1 169 ? 16.279 69.792 35.322 1.00 58.17 169 LYS A N 1
ATOM 634 C CA . LYS A 1 169 ? 15.393 68.627 35.169 1.00 62.54 169 LYS A CA 1
ATOM 635 C C . LYS A 1 169 ? 14.369 68.589 34.043 1.00 65.21 169 LYS A C 1
ATOM 636 O O . LYS A 1 169 ? 14.202 69.551 33.285 1.00 64.34 169 LYS A O 1
ATOM 642 N N . ASN A 1 170 ? 13.689 67.443 33.958 1.00 68.14 170 ASN A N 1
ATOM 643 C CA . ASN A 1 170 ? 12.656 67.186 32.951 1.00 68.49 170 ASN A CA 1
ATOM 644 C C . ASN A 1 170 ? 11.549 68.234 32.957 1.00 68.22 170 ASN A C 1
ATOM 645 O O . ASN A 1 170 ? 10.933 68.503 33.995 1.00 69.19 170 ASN A O 1
ATOM 650 N N . GLY A 1 171 ? 11.316 68.843 31.800 1.00 64.91 171 GLY A N 1
ATOM 651 C CA . GLY A 1 171 ? 10.269 69.847 31.710 1.00 63.90 171 GLY A CA 1
ATOM 652 C C . GLY A 1 171 ? 10.449 71.207 32.379 1.00 65.82 171 GLY A C 1
ATOM 653 O O . GLY A 1 171 ? 9.448 71.874 32.635 1.00 65.59 171 GLY A O 1
ATOM 654 N N . GLU A 1 172 ? 11.683 71.626 32.688 1.00 66.48 172 GLU A N 1
ATOM 655 C CA . GLU A 1 172 ? 11.907 72.960 33.277 1.00 63.28 172 GLU A CA 1
ATOM 656 C C . GLU A 1 172 ? 12.243 73.938 32.148 1.00 60.23 172 GLU A C 1
ATOM 657 O O . GLU A 1 172 ? 12.257 73.568 30.974 1.00 58.37 172 GLU A O 1
ATOM 663 N N . GLU A 1 173 ? 12.559 75.172 32.495 1.00 59.25 173 GLU A N 1
ATOM 664 C CA . GLU A 1 173 ? 12.800 76.168 31.463 1.00 61.50 173 GLU A CA 1
ATOM 665 C C . GLU A 1 173 ? 14.192 76.853 31.473 1.00 58.99 173 GLU A C 1
ATOM 666 O O . GLU A 1 173 ? 14.735 77.197 32.538 1.00 58.04 173 GLU A O 1
ATOM 672 N N . ILE A 1 174 ? 14.756 77.040 30.276 1.00 54.95 174 ILE A N 1
ATOM 673 C CA . ILE A 1 174 ? 16.061 77.683 30.095 1.00 52.53 174 ILE A CA 1
ATOM 674 C C . ILE A 1 174 ? 15.953 78.902 29.187 1.00 52.53 174 ILE A C 1
ATOM 675 O O . ILE A 1 174 ? 15.560 78.784 28.030 1.00 56.50 174 ILE A O 1
ATOM 680 N N . VAL A 1 175 ? 16.301 80.071 29.711 1.00 51.65 175 VAL A N 1
ATOM 681 C CA . VAL A 1 175 ? 16.297 81.294 28.910 1.00 49.35 175 VAL A CA 1
ATOM 682 C C . VAL A 1 175 ? 17.762 81.627 28.669 1.00 50.53 175 VAL A C 1
ATOM 683 O O . VAL A 1 175 ? 18.511 81.872 29.625 1.00 48.78 175 VAL A O 1
ATOM 687 N N . ALA A 1 176 ? 18.148 81.613 27.390 1.00 47.25 176 ALA A N 1
ATOM 688 C CA . ALA A 1 176 ? 19.516 81.847 26.944 1.00 50.43 176 ALA A CA 1
ATOM 689 C C . ALA A 1 176 ? 19.613 82.775 25.726 1.00 54.16 176 ALA A C 1
ATOM 690 O O . ALA A 1 176 ? 18.952 82.534 24.721 1.00 52.09 176 ALA A O 1
ATOM 692 N N . GLY A 1 177 ? 20.469 83.797 25.802 1.00 53.39 177 GLY A N 1
ATOM 693 C CA . GLY A 1 177 ? 20.620 84.727 24.693 1.00 56.60 177 GLY A CA 1
ATOM 694 C C . GLY A 1 177 ? 20.605 84.112 23.303 1.00 56.04 177 GLY A C 1
ATOM 695 O O . GLY A 1 177 ? 20.736 82.899 23.165 1.00 53.67 177 GLY A O 1
ATOM 696 N N . ASP A 1 178 ? 20.435 84.942 22.274 1.00 61.09 178 ASP A N 1
ATOM 697 C CA . ASP A 1 178 ? 20.413 84.457 20.882 1.00 69.00 178 ASP A CA 1
ATOM 698 C C . ASP A 1 178 ? 21.846 84.382 20.387 1.00 69.40 178 ASP A C 1
ATOM 699 O O . ASP A 1 178 ? 22.185 83.515 19.583 1.00 75.03 178 ASP A O 1
ATOM 704 N N . ASP A 1 179 ? 22.661 85.327 20.864 1.00 67.22 179 ASP A N 1
ATOM 705 C CA . ASP A 1 179 ? 24.081 85.488 20.514 1.00 63.83 179 ASP A CA 1
ATOM 706 C C . ASP A 1 179 ? 24.946 84.285 20.829 1.00 57.64 179 ASP A C 1
ATOM 707 O O . ASP A 1 179 ? 25.839 83.936 20.081 1.00 57.02 179 ASP A O 1
ATOM 712 N N . VAL A 1 180 ? 24.665 83.690 21.979 1.00 57.34 180 VAL A N 1
ATOM 713 C CA . VAL A 1 180 ? 25.366 82.541 22.527 1.00 52.23 180 VAL A CA 1
ATOM 714 C C . VAL A 1 180 ? 26.136 81.680 21.554 1.00 52.72 180 VAL A C 1
ATOM 715 O O . VAL A 1 180 ? 25.564 81.144 20.602 1.00 52.46 180 VAL A O 1
ATOM 719 N N . TYR A 1 181 ? 27.437 81.557 21.837 1.00 54.06 181 TYR A N 1
ATOM 720 C CA . TYR A 1 181 ? 28.437 80.757 21.085 1.00 54.25 181 TYR A CA 1
ATOM 721 C C . TYR A 1 181 ? 27.966 79.435 20.392 1.00 52.34 181 TYR A C 1
ATOM 722 O O . TYR A 1 181 ? 27.137 78.672 20.931 1.00 48.90 181 TYR A O 1
ATOM 731 N N . GLY A 1 182 ? 28.529 79.184 19.204 1.00 49.38 182 GLY A N 1
ATOM 732 C CA . GLY A 1 182 ? 28.216 78.004 18.421 1.00 47.51 182 GLY A CA 1
ATOM 733 C C . GLY A 1 182 ? 27.965 76.709 19.174 1.00 51.98 182 GLY A C 1
ATOM 734 O O . GLY A 1 182 ? 26.846 76.207 19.161 1.00 56.38 182 GLY A O 1
ATOM 735 N N . GLY A 1 183 ? 28.987 76.144 19.815 1.00 49.87 183 GLY A N 1
ATOM 736 C CA . GLY A 1 183 ? 28.786 74.905 20.550 1.00 46.00 183 GLY A CA 1
ATOM 737 C C . GLY A 1 183 ? 27.677 74.995 21.598 1.00 46.19 183 GLY A C 1
ATOM 738 O O . GLY A 1 183 ? 27.009 73.999 21.908 1.00 42.15 183 GLY A O 1
ATOM 739 N N . SER A 1 184 ? 27.488 76.179 22.170 1.00 44.87 184 SER A N 1
ATOM 740 C CA . SER A 1 184 ? 26.445 76.359 23.165 1.00 48.20 184 SER A CA 1
ATOM 741 C C . SER A 1 184 ? 25.099 76.339 22.445 1.00 48.17 184 SER A C 1
ATOM 742 O O . SER A 1 184 ? 24.098 75.827 22.958 1.00 43.63 184 SER A O 1
ATOM 745 N N . ASP A 1 185 ? 25.096 76.898 21.241 1.00 48.80 185 ASP A N 1
ATOM 746 C CA . ASP A 1 185 ? 23.895 76.963 20.421 1.00 50.50 185 ASP A CA 1
ATOM 747 C C . ASP A 1 185 ? 23.435 75.537 20.191 1.00 50.78 185 ASP A C 1
ATOM 748 O O . ASP A 1 185 ? 22.335 75.153 20.572 1.00 52.26 185 ASP A O 1
ATOM 753 N N . ARG A 1 186 ? 24.305 74.758 19.560 1.00 52.61 186 ARG A N 1
ATOM 754 C CA . ARG A 1 186 ? 24.046 73.358 19.266 1.00 51.62 186 ARG A CA 1
ATOM 755 C C . ARG A 1 186 ? 23.542 72.614 20.491 1.00 50.60 186 ARG A C 1
ATOM 756 O O . ARG A 1 186 ? 22.549 71.890 20.431 1.00 52.31 186 ARG A O 1
ATOM 764 N N . LEU A 1 187 ? 24.227 72.802 21.608 1.00 50.88 187 LEU A N 1
ATOM 765 C CA . LEU A 1 187 ? 23.861 72.150 22.860 1.00 49.93 187 LEU A CA 1
ATOM 766 C C . LEU A 1 187 ? 22.464 72.572 23.321 1.00 49.67 187 LEU A C 1
ATOM 767 O O . LEU A 1 187 ? 21.708 71.764 23.877 1.00 47.83 187 LEU A O 1
ATOM 772 N N . LEU A 1 188 ? 22.128 73.841 23.074 1.00 47.24 188 LEU A N 1
ATOM 773 C CA . LEU A 1 188 ? 20.826 74.398 23.454 1.00 45.04 188 LEU A CA 1
ATOM 774 C C . LEU A 1 188 ? 19.687 73.957 22.550 1.00 46.13 188 LEU A C 1
ATOM 775 O O . LEU A 1 188 ? 18.555 73.812 22.995 1.00 47.14 188 LEU A O 1
ATOM 780 N N . SER A 1 189 ? 19.973 73.727 21.276 1.00 48.13 189 SER A N 1
ATOM 781 C CA . SER A 1 189 ? 18.907 73.324 20.371 1.00 48.96 189 SER A CA 1
ATOM 782 C C . SER A 1 189 ? 18.773 71.829 20.120 1.00 51.13 189 SER A C 1
ATOM 783 O O . SER A 1 189 ? 17.682 71.361 19.819 1.00 54.97 189 SER A O 1
ATOM 786 N N . GLN A 1 190 ? 19.850 71.064 20.276 1.00 54.41 190 GLN A N 1
ATOM 787 C CA . GLN A 1 190 ? 19.766 69.641 19.994 1.00 52.70 190 GLN A CA 1
ATOM 788 C C . GLN A 1 190 ? 19.985 68.662 21.120 1.00 52.51 190 GLN A C 1
ATOM 789 O O . GLN A 1 190 ? 19.647 67.496 20.982 1.00 54.17 190 GLN A O 1
ATOM 795 N N . VAL A 1 191 ? 20.530 69.100 22.239 1.00 52.93 191 VAL A N 1
ATOM 796 C CA . VAL A 1 191 ? 20.745 68.147 23.316 1.00 55.14 191 VAL A CA 1
ATOM 797 C C . VAL A 1 191 ? 19.861 68.419 24.520 1.00 55.90 191 VAL A C 1
ATOM 798 O O . VAL A 1 191 ? 19.298 67.489 25.100 1.00 59.41 191 VAL A O 1
ATOM 802 N N . VAL A 1 192 ? 19.726 69.691 24.890 1.00 57.36 192 VAL A N 1
ATOM 803 C CA . VAL A 1 192 ? 18.910 70.062 26.044 1.00 54.50 192 VAL A CA 1
ATOM 804 C C . VAL A 1 192 ? 17.467 69.595 25.836 1.00 55.51 192 VAL A C 1
ATOM 805 O O . VAL A 1 192 ? 16.812 69.142 26.778 1.00 51.46 192 VAL A O 1
ATOM 809 N N . PRO A 1 193 ? 16.950 69.690 24.593 1.00 57.88 193 PRO A N 1
ATOM 810 C CA . PRO A 1 193 ? 15.576 69.240 24.372 1.00 59.90 193 PRO A CA 1
ATOM 811 C C . PRO A 1 193 ? 15.352 67.774 24.757 1.00 62.63 193 PRO A C 1
ATOM 812 O O . PRO A 1 193 ? 14.353 67.442 25.392 1.00 65.87 193 PRO A O 1
ATOM 816 N N . ARG A 1 194 ? 16.286 66.903 24.390 1.00 62.75 194 ARG A N 1
ATOM 817 C CA . ARG A 1 194 ? 16.180 65.478 24.701 1.00 61.50 194 ARG A CA 1
ATOM 818 C C . ARG A 1 194 ? 15.785 65.196 26.148 1.00 62.77 194 ARG A C 1
ATOM 819 O O . ARG A 1 194 ? 15.366 64.082 26.457 1.00 65.31 194 ARG A O 1
ATOM 827 N N . SER A 1 195 ? 15.920 66.185 27.032 1.00 63.20 195 SER A N 1
ATOM 828 C CA . SER A 1 195 ? 15.568 66.019 28.457 1.00 66.92 195 SER A CA 1
ATOM 829 C C . SER A 1 195 ? 14.205 66.583 28.824 1.00 66.16 195 SER A C 1
ATOM 830 O O . SER A 1 195 ? 13.841 66.606 30.004 1.00 70.58 195 SER A O 1
ATOM 833 N N . GLY A 1 196 ? 13.452 67.052 27.838 1.00 65.53 196 GLY A N 1
ATOM 834 C CA . GLY A 1 196 ? 12.167 67.661 28.151 1.00 64.31 196 GLY A CA 1
ATOM 835 C C . GLY A 1 196 ? 12.323 69.075 28.725 1.00 62.95 196 GLY A C 1
ATOM 836 O O . GLY A 1 196 ? 11.336 69.708 29.151 1.00 60.03 196 GLY A O 1
ATOM 837 N N . VAL A 1 197 ? 13.573 69.559 28.752 1.00 61.38 197 VAL A N 1
ATOM 838 C CA . VAL A 1 197 ? 13.893 70.897 29.238 1.00 58.68 197 VAL A CA 1
ATOM 839 C C . VAL A 1 197 ? 13.547 7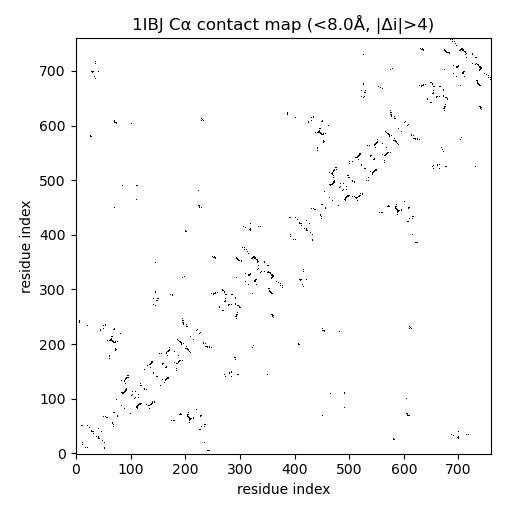1.786 28.058 1.00 59.34 197 VAL A C 1
ATOM 840 O O . VAL A 1 197 ? 13.864 71.451 26.909 1.00 56.67 197 VAL A O 1
ATOM 844 N N . VAL A 1 198 ? 12.862 72.894 28.351 1.00 59.00 198 VAL A N 1
ATOM 845 C CA . VAL A 1 198 ? 12.435 73.843 27.326 1.00 58.90 198 VAL A CA 1
ATOM 846 C C . VAL A 1 198 ? 13.364 75.041 27.256 1.00 58.61 198 VAL A C 1
ATOM 847 O O . VAL A 1 198 ? 13.750 75.620 28.287 1.00 56.84 198 VAL A O 1
ATOM 851 N N . VAL A 1 199 ? 13.684 75.419 26.024 1.00 57.56 199 VAL A N 1
ATOM 852 C CA . VAL A 1 199 ? 14.603 76.517 25.764 1.00 57.75 199 VAL A CA 1
ATOM 853 C C . VAL A 1 199 ? 14.022 77.680 24.992 1.00 57.29 199 VAL A C 1
ATOM 854 O O . VAL A 1 199 ? 13.544 77.510 23.863 1.00 56.22 199 VAL A O 1
ATOM 858 N N . LYS A 1 200 ? 14.104 78.861 25.599 1.00 53.99 200 LYS A N 1
ATOM 859 C CA . LYS A 1 200 ? 13.641 80.090 24.975 1.00 54.02 200 LYS A CA 1
ATOM 860 C C . LYS A 1 200 ? 14.887 80.889 24.621 1.00 52.00 200 LYS A C 1
ATOM 861 O O . LYS A 1 200 ? 15.819 80.961 25.408 1.00 53.39 200 LYS A O 1
ATOM 867 N N . ARG A 1 201 ? 14.923 81.458 23.425 1.00 49.93 201 ARG A N 1
ATOM 868 C CA . ARG A 1 201 ? 16.064 82.245 23.022 1.00 49.44 201 ARG A CA 1
ATOM 869 C C . ARG A 1 201 ? 15.706 83.726 23.011 1.00 49.90 201 ARG A C 1
ATOM 870 O O . ARG A 1 201 ? 14.677 84.114 22.462 1.00 50.69 201 ARG A O 1
ATOM 878 N N . VAL A 1 202 ? 16.551 84.548 23.636 1.00 49.34 202 VAL A N 1
ATOM 879 C CA . VAL A 1 202 ? 16.317 85.990 23.723 1.00 46.52 202 VAL A CA 1
ATOM 880 C C . VAL A 1 202 ? 17.539 86.840 23.375 1.00 50.18 202 VAL A C 1
ATOM 881 O O . VAL A 1 202 ? 18.676 86.380 23.404 1.00 49.01 202 VAL A O 1
ATOM 885 N N . ASN A 1 203 ? 17.275 88.093 23.023 1.00 54.18 203 ASN A N 1
ATOM 886 C CA . ASN A 1 203 ? 18.322 89.061 22.719 1.00 54.80 203 ASN A CA 1
ATOM 887 C C . ASN A 1 203 ? 18.568 89.793 24.033 1.00 53.61 203 ASN A C 1
ATOM 888 O O . ASN A 1 203 ? 18.074 90.880 24.258 1.00 54.58 203 ASN A O 1
ATOM 893 N N . THR A 1 204 ? 19.347 89.157 24.892 1.00 56.76 204 THR A N 1
ATOM 894 C CA . THR A 1 204 ? 19.662 89.664 26.207 1.00 56.06 204 THR A CA 1
ATOM 895 C C . THR A 1 204 ? 20.053 91.132 26.367 1.00 56.48 204 THR A C 1
ATOM 896 O O . THR A 1 204 ? 20.231 91.564 27.512 1.00 59.41 204 THR A O 1
ATOM 900 N N . THR A 1 205 ? 20.191 91.896 25.271 1.00 53.26 205 THR A N 1
ATOM 901 C CA . THR A 1 205 ? 20.520 93.339 25.380 1.00 53.75 205 THR A CA 1
ATOM 902 C C . THR A 1 205 ? 19.238 94.175 25.638 1.00 56.54 205 THR A C 1
ATOM 903 O O . THR A 1 205 ? 19.289 95.325 26.088 1.00 53.72 205 THR A O 1
ATOM 907 N N . LYS A 1 206 ? 18.089 93.574 25.344 1.00 57.35 206 LYS A N 1
ATOM 908 C CA . LYS A 1 206 ? 16.785 94.227 25.481 1.00 58.59 206 LYS A CA 1
ATOM 909 C C . LYS A 1 206 ? 16.000 93.719 26.693 1.00 58.82 206 LYS A C 1
ATOM 910 O O . LYS A 1 206 ? 15.167 92.818 26.572 1.00 59.13 206 LYS A O 1
ATOM 916 N N . LEU A 1 207 ? 16.266 94.315 27.849 1.00 59.94 207 LEU A N 1
ATOM 917 C CA . LEU A 1 207 ? 15.623 93.961 29.114 1.00 61.94 207 LEU A CA 1
ATOM 918 C C . LEU A 1 207 ? 14.168 93.508 29.028 1.00 65.29 207 LEU A C 1
ATOM 919 O O . LEU A 1 207 ? 13.750 92.606 29.759 1.00 66.51 207 LEU A O 1
ATOM 924 N N . ASP A 1 208 ? 13.390 94.140 28.152 1.00 68.97 208 ASP A N 1
ATOM 925 C CA . ASP A 1 208 ? 11.984 93.775 27.998 1.00 70.86 208 ASP A CA 1
ATOM 926 C C . ASP A 1 208 ? 11.910 92.310 27.656 1.00 71.46 208 ASP A C 1
ATOM 927 O O . ASP A 1 208 ? 11.324 91.528 28.404 1.00 70.12 208 ASP A O 1
ATOM 932 N N . GLU A 1 209 ? 12.503 91.957 26.513 1.00 72.16 209 GLU A N 1
ATOM 933 C CA . GLU A 1 209 ? 12.548 90.572 26.045 1.00 72.91 209 GLU A CA 1
ATOM 934 C C . GLU A 1 209 ? 12.926 89.646 27.214 1.00 71.02 209 GLU A C 1
ATOM 935 O O . GLU A 1 209 ? 12.234 88.654 27.494 1.00 71.65 209 GLU A O 1
ATOM 941 N N . VAL A 1 210 ? 14.023 89.979 27.891 1.00 64.81 210 VAL A N 1
ATOM 942 C CA . VAL A 1 210 ? 14.486 89.203 29.026 1.00 61.46 210 VAL A CA 1
ATOM 943 C C . VAL A 1 210 ? 13.318 89.072 30.000 1.00 59.46 210 VAL A C 1
ATOM 944 O O . VAL A 1 210 ? 12.970 87.972 30.445 1.00 57.48 210 VAL A O 1
ATOM 948 N N . ALA A 1 211 ? 12.709 90.209 30.316 1.00 59.63 211 ALA A N 1
ATOM 949 C CA . ALA A 1 211 ? 11.553 90.252 31.212 1.00 59.67 211 ALA A CA 1
ATOM 950 C C . ALA A 1 211 ? 10.471 89.319 30.653 1.00 60.70 211 ALA A C 1
ATOM 951 O O . ALA A 1 211 ? 10.070 88.331 31.286 1.00 57.95 211 ALA A O 1
ATOM 953 N N . ALA A 1 212 ? 10.031 89.637 29.441 1.00 60.75 212 ALA A N 1
ATOM 954 C CA . ALA A 1 212 ? 9.016 88.857 28.742 1.00 64.15 212 ALA A CA 1
ATOM 955 C C . ALA A 1 212 ? 9.291 87.348 28.730 1.00 64.90 212 ALA A C 1
ATOM 956 O O . ALA A 1 212 ? 8.374 86.536 28.920 1.00 66.77 212 ALA A O 1
ATOM 958 N N . ALA A 1 213 ? 10.550 86.973 28.517 1.00 65.13 213 ALA A N 1
ATOM 959 C CA . ALA A 1 213 ? 10.918 85.559 28.439 1.00 63.91 213 ALA A CA 1
ATOM 960 C C . ALA A 1 213 ? 11.025 84.782 29.765 1.00 61.62 213 ALA A C 1
ATOM 961 O O . ALA A 1 213 ? 10.890 83.555 29.778 1.00 57.25 213 ALA A O 1
ATOM 963 N N . ILE A 1 214 ? 11.235 85.491 30.869 1.00 60.48 214 ILE A N 1
ATOM 964 C CA . ILE A 1 214 ? 11.393 84.838 32.160 1.00 62.77 214 ILE A CA 1
ATOM 965 C C . ILE A 1 214 ? 10.131 84.584 32.975 1.00 69.42 214 ILE A C 1
ATOM 966 O O . ILE A 1 214 ? 9.637 85.471 33.668 1.00 72.67 214 ILE A O 1
ATOM 971 N N . GLY A 1 215 ? 9.643 83.346 32.928 1.00 75.07 215 GLY A N 1
ATOM 972 C CA . GLY A 1 215 ? 8.435 82.995 33.657 1.00 79.13 215 GLY A CA 1
ATOM 973 C C . GLY A 1 215 ? 8.600 82.297 34.998 1.00 81.41 215 GLY A C 1
ATOM 974 O O . GLY A 1 215 ? 9.575 82.526 35.712 1.00 81.13 215 GLY A O 1
ATOM 975 N N . PRO A 1 216 ? 7.636 81.432 35.368 1.00 84.94 216 PRO A N 1
ATOM 976 C CA . PRO A 1 216 ? 7.635 80.675 36.630 1.00 85.55 216 PRO A CA 1
ATOM 977 C C . PRO A 1 216 ? 8.454 79.390 36.510 1.00 83.89 216 PRO A C 1
ATOM 978 O O . PRO A 1 216 ? 8.933 78.838 37.507 1.00 83.85 216 PRO A O 1
ATOM 982 N N . GLN A 1 217 ? 8.604 78.929 35.272 1.00 80.65 217 GLN A N 1
ATOM 983 C CA . GLN A 1 217 ? 9.337 77.709 34.985 1.00 77.79 217 GLN A CA 1
ATOM 984 C C . GLN A 1 217 ? 10.835 77.897 34.731 1.00 74.01 217 GLN A C 1
ATOM 985 O O . GLN A 1 217 ? 11.581 76.916 34.682 1.00 71.91 217 GLN A O 1
ATOM 991 N N . THR A 1 218 ? 11.266 79.152 34.583 1.00 68.28 218 THR A N 1
ATOM 992 C CA . THR A 1 218 ? 12.673 79.471 34.345 1.00 64.41 218 THR A CA 1
ATOM 993 C C . THR A 1 218 ? 13.573 79.086 35.536 1.00 62.29 218 THR A C 1
ATOM 994 O O . THR A 1 218 ? 13.414 79.603 36.650 1.00 63.25 218 THR A O 1
ATOM 998 N N . LYS A 1 219 ? 14.511 78.168 35.294 1.00 58.38 219 LYS A N 1
ATOM 999 C CA . LYS A 1 219 ? 15.431 77.721 36.336 1.00 55.65 219 LYS A CA 1
ATOM 1000 C C . LYS A 1 219 ? 16.869 78.130 36.014 1.00 52.56 219 LYS A C 1
ATOM 1001 O O . LYS A 1 219 ? 17.742 78.062 36.894 1.00 44.27 219 LYS A O 1
ATOM 1007 N N . LEU A 1 220 ? 17.093 78.541 34.754 1.00 47.91 220 LEU A N 1
ATOM 1008 C CA . LEU A 1 220 ? 18.413 78.992 34.271 1.00 45.76 220 LEU A CA 1
ATOM 1009 C C . LEU A 1 220 ? 18.401 80.152 33.260 1.00 41.71 220 LEU A C 1
ATOM 1010 O O . LEU A 1 220 ? 17.680 80.090 32.255 1.00 43.82 220 LEU A O 1
ATOM 1015 N N . VAL A 1 221 ? 19.182 81.198 33.547 1.00 36.69 221 VAL A N 1
ATOM 1016 C CA . VAL A 1 221 ? 19.370 82.345 32.644 1.00 42.31 221 VAL A CA 1
ATOM 1017 C C . VAL A 1 221 ? 20.852 82.214 32.193 1.00 43.34 221 VAL A C 1
ATOM 1018 O O . VAL A 1 221 ? 21.752 82.153 33.027 1.00 45.22 221 VAL A O 1
ATOM 1022 N N . TRP A 1 222 ? 21.092 82.199 30.888 1.00 43.74 222 TRP A N 1
ATOM 1023 C CA . TRP A 1 222 ? 22.429 81.989 30.330 1.00 45.31 222 TRP A CA 1
ATOM 1024 C C . TRP A 1 222 ? 22.867 83.143 29.425 1.00 45.79 222 TRP A C 1
ATOM 1025 O O . TRP A 1 222 ? 22.452 83.227 28.260 1.00 52.25 222 TRP A O 1
ATOM 1036 N N . LEU A 1 223 ? 23.720 84.014 29.976 1.00 45.49 223 LEU A N 1
ATOM 1037 C CA . LEU A 1 223 ? 24.269 85.213 29.312 1.00 39.46 223 LEU A CA 1
ATOM 1038 C C . LEU A 1 223 ? 25.656 85.006 28.699 1.00 38.77 223 LEU A C 1
ATOM 1039 O O . LEU A 1 223 ? 26.307 83.988 28.902 1.00 38.84 223 LEU A O 1
ATOM 1044 N N . GLU A 1 224 ? 26.127 86.052 28.036 1.00 36.91 224 GLU A N 1
ATOM 1045 C CA . GLU A 1 224 ? 27.424 86.088 27.400 1.00 35.37 224 GLU A CA 1
ATOM 1046 C C . GLU A 1 224 ? 27.601 87.526 26.901 1.00 40.80 224 GLU A C 1
ATOM 1047 O O . GLU A 1 224 ? 26.903 87.973 25.978 1.00 42.82 224 GLU A O 1
ATOM 1053 N N . SER A 1 225 ? 28.524 88.254 27.520 1.00 38.41 225 SER A N 1
ATOM 1054 C CA . SER A 1 225 ? 28.799 89.644 27.152 1.00 38.97 225 SER A CA 1
ATOM 1055 C C . SER A 1 225 ? 30.279 90.023 27.382 1.00 38.32 225 SER A C 1
ATOM 1056 O O . SER A 1 225 ? 30.826 89.873 28.506 1.00 32.34 225 SER A O 1
ATOM 1059 N N . PRO A 1 226 ? 30.936 90.569 26.342 1.00 39.16 226 PRO A N 1
ATOM 1060 C CA . PRO A 1 226 ? 30.425 90.870 24.990 1.00 45.66 226 PRO A CA 1
ATOM 1061 C C . PRO A 1 226 ? 30.005 89.649 24.179 1.00 48.81 226 PRO A C 1
ATOM 1062 O O . PRO A 1 226 ? 30.443 88.546 24.462 1.00 52.08 226 PRO A O 1
ATOM 1066 N N . THR A 1 227 ? 29.156 89.853 23.175 1.00 52.10 227 THR A N 1
ATOM 1067 C CA . THR A 1 227 ? 28.697 88.757 22.335 1.00 53.70 227 THR A CA 1
ATOM 1068 C C . THR A 1 227 ? 29.742 88.604 21.273 1.00 53.08 227 THR A C 1
ATOM 1069 O O . THR A 1 227 ? 30.545 89.513 21.068 1.00 56.06 227 THR A O 1
ATOM 1073 N N . ASN A 1 228 ? 29.744 87.450 20.613 1.00 55.38 228 ASN A N 1
ATOM 1074 C CA . ASN A 1 228 ? 30.697 87.209 19.534 1.00 56.91 228 ASN A CA 1
ATOM 1075 C C . ASN A 1 228 ? 29.921 87.190 18.205 1.00 56.28 228 ASN A C 1
ATOM 1076 O O . ASN A 1 228 ? 28.858 86.562 18.096 1.00 59.88 228 ASN A O 1
ATOM 1081 N N . PRO A 1 229 ? 30.417 87.907 17.192 1.00 52.25 229 PRO A N 1
ATOM 1082 C CA . PRO A 1 229 ? 31.634 88.705 17.266 1.00 50.05 229 PRO A CA 1
ATOM 1083 C C . PRO A 1 229 ? 31.350 90.195 17.378 1.00 45.62 229 PRO A C 1
ATOM 1084 O O . PRO A 1 229 ? 32.286 90.994 17.420 1.00 50.30 229 PRO A O 1
ATOM 1088 N N . ARG A 1 230 ? 30.077 90.571 17.442 1.00 38.91 230 ARG A N 1
ATOM 1089 C CA . ARG A 1 230 ? 29.709 91.978 17.498 1.00 33.16 230 ARG A CA 1
ATOM 1090 C C . ARG A 1 230 ? 30.085 92.744 18.764 1.00 32.33 230 ARG A C 1
ATOM 1091 O O . ARG A 1 230 ? 30.201 93.963 18.725 1.00 27.92 230 ARG A O 1
ATOM 1093 N N . GLN A 1 231 ? 30.283 92.038 19.871 1.00 35.57 231 GLN A N 1
ATOM 1094 C CA . GLN A 1 231 ? 30.704 92.647 21.134 1.00 35.34 231 GLN A CA 1
ATOM 1095 C C . GLN A 1 231 ? 29.600 93.472 21.744 1.00 38.25 231 GLN A C 1
ATOM 1096 O O . GLN A 1 231 ? 29.846 94.600 22.186 1.00 33.47 231 GLN A O 1
ATOM 1102 N N . GLN A 1 232 ? 28.388 92.917 21.734 1.00 39.34 232 GLN A N 1
ATOM 1103 C CA . GLN A 1 232 ? 27.193 93.539 22.314 1.00 37.37 232 GLN A CA 1
ATOM 1104 C C . GLN A 1 232 ? 27.235 93.356 23.837 1.00 35.90 232 GLN A C 1
ATOM 1105 O O . GLN A 1 232 ? 27.506 92.268 24.354 1.00 37.88 232 GLN A O 1
ATOM 1111 N N . ILE A 1 233 ? 26.903 94.410 24.550 1.00 33.97 233 ILE A N 1
ATOM 1112 C CA . ILE A 1 233 ? 26.975 94.415 25.986 1.00 35.33 233 ILE A CA 1
ATOM 1113 C C . ILE A 1 233 ? 25.579 94.213 26.567 1.00 42.40 233 ILE A C 1
ATOM 1114 O O . ILE A 1 233 ? 24.646 94.856 26.122 1.00 49.48 233 ILE A O 1
ATOM 1119 N N . SER A 1 234 ? 25.434 93.296 27.524 1.00 40.26 234 SER A N 1
ATOM 1120 C CA . SER A 1 234 ? 24.168 93.057 28.203 1.00 35.94 234 SER A CA 1
ATOM 1121 C C . SER A 1 234 ? 24.361 93.512 29.656 1.00 38.08 234 SER A C 1
ATOM 1122 O O . SER A 1 234 ? 25.476 93.527 30.167 1.00 35.80 234 SER A O 1
ATOM 1125 N N . ASP A 1 235 ? 23.294 93.920 30.325 1.00 43.84 235 ASP A N 1
ATOM 1126 C CA . ASP A 1 235 ? 23.451 94.347 31.717 1.00 49.26 235 ASP A CA 1
ATOM 1127 C C . ASP A 1 235 ? 23.297 93.129 32.632 1.00 45.47 235 ASP A C 1
ATOM 1128 O O . ASP A 1 235 ? 22.185 92.650 32.868 1.00 49.62 235 ASP A O 1
ATOM 1133 N N . ILE A 1 236 ? 24.418 92.643 33.152 1.00 43.05 236 ILE A N 1
ATOM 1134 C CA . ILE A 1 236 ? 24.419 91.465 34.005 1.00 41.77 236 ILE A CA 1
ATOM 1135 C C . ILE A 1 236 ? 23.874 91.683 35.431 1.00 40.99 236 ILE A C 1
ATOM 1136 O O . ILE A 1 236 ? 23.361 90.747 36.042 1.00 42.96 236 ILE A O 1
ATOM 1141 N N . ARG A 1 237 ? 23.968 92.889 35.972 1.00 40.79 237 ARG A N 1
ATOM 1142 C CA . ARG A 1 237 ? 23.440 93.104 37.315 1.00 45.70 237 ARG A CA 1
ATOM 1143 C C . ARG A 1 237 ? 21.900 93.021 37.326 1.00 48.62 237 ARG A C 1
ATOM 1144 O O . ARG A 1 237 ? 21.297 92.411 38.223 1.00 52.17 237 ARG A O 1
ATOM 1152 N N . LYS A 1 238 ? 21.288 93.632 36.312 1.00 51.75 238 LYS A N 1
ATOM 1153 C CA . LYS A 1 238 ? 19.832 93.699 36.139 1.00 51.22 238 LYS A CA 1
ATOM 1154 C C . LYS A 1 238 ? 19.171 92.399 35.677 1.00 51.18 238 LYS A C 1
ATOM 1155 O O . LYS A 1 238 ? 18.012 92.115 36.016 1.00 55.69 238 LYS A O 1
ATOM 1161 N N . ILE A 1 239 ? 19.892 91.611 34.890 1.00 45.43 239 ILE A N 1
ATOM 1162 C CA . ILE A 1 239 ? 19.366 90.331 34.464 1.00 37.22 239 ILE A CA 1
ATOM 1163 C C . ILE A 1 239 ? 19.386 89.359 35.668 1.00 40.74 239 ILE A C 1
ATOM 1164 O O . ILE A 1 239 ? 18.499 88.513 35.834 1.00 36.17 239 ILE A O 1
ATOM 1169 N N . SER A 1 240 ? 20.406 89.489 36.512 1.00 42.08 240 SER A N 1
ATOM 1170 C CA . SER A 1 240 ? 20.525 88.624 37.684 1.00 44.88 240 SER A CA 1
ATOM 1171 C C . SER A 1 240 ? 19.387 88.837 38.681 1.00 46.19 240 SER A C 1
ATOM 1172 O O . SER A 1 240 ? 18.894 87.888 39.282 1.00 42.39 240 SER A O 1
ATOM 1175 N N . GLU A 1 241 ? 18.981 90.092 38.859 1.00 51.95 241 GLU A N 1
ATOM 1176 C CA . GLU A 1 241 ? 17.898 90.424 39.791 1.00 54.23 241 GLU A CA 1
ATOM 1177 C C . GLU A 1 241 ? 16.544 89.863 39.326 1.00 51.58 241 GLU A C 1
ATOM 1178 O O . GLU A 1 241 ? 15.786 89.323 40.151 1.00 46.34 241 GLU A O 1
ATOM 1184 N N . MET A 1 242 ? 16.259 89.980 38.021 1.00 49.35 242 MET A N 1
ATOM 1185 C CA . MET A 1 242 ? 15.015 89.473 37.426 1.00 50.21 242 MET A CA 1
ATOM 1186 C C . MET A 1 242 ? 14.897 87.973 37.656 1.00 52.92 242 MET A C 1
ATOM 1187 O O . MET A 1 242 ? 13.928 87.498 38.266 1.00 56.34 242 MET A O 1
ATOM 1192 N N . ALA A 1 243 ? 15.898 87.230 37.174 1.00 51.08 243 ALA A N 1
ATOM 1193 C CA . ALA A 1 243 ? 15.945 85.779 37.331 1.00 44.07 243 ALA A CA 1
ATOM 1194 C C . ALA A 1 243 ? 15.867 85.372 38.789 1.00 42.47 243 ALA A C 1
ATOM 1195 O O . ALA A 1 243 ? 15.140 84.459 39.149 1.00 42.74 243 ALA A O 1
ATOM 1197 N N . HIS A 1 244 ? 16.631 86.038 39.637 1.00 42.07 244 HIS A N 1
ATOM 1198 C CA . HIS A 1 244 ? 16.604 85.682 41.032 1.00 47.76 244 HIS A CA 1
ATOM 1199 C C . HIS A 1 244 ? 15.247 85.918 41.609 1.00 52.16 244 HIS A C 1
ATOM 1200 O O . HIS A 1 244 ? 14.814 85.152 42.462 1.00 59.72 244 HIS A O 1
ATOM 1207 N N . ALA A 1 245 ? 14.563 86.964 41.150 1.00 52.90 245 ALA A N 1
ATOM 1208 C CA . ALA A 1 245 ? 13.231 87.253 41.656 1.00 52.85 245 ALA A CA 1
ATOM 1209 C C . ALA A 1 245 ? 12.270 86.192 41.115 1.00 56.33 245 ALA A C 1
ATOM 1210 O O . ALA A 1 245 ? 11.077 86.199 41.425 1.00 58.37 245 ALA A O 1
ATOM 1212 N N . GLN A 1 246 ? 12.796 85.276 40.304 1.00 56.34 246 GLN A N 1
ATOM 1213 C CA . GLN A 1 246 ? 11.987 84.199 39.756 1.00 55.51 246 GLN A CA 1
ATOM 1214 C C . GLN A 1 246 ? 12.578 82.880 40.219 1.00 56.76 246 GLN A C 1
ATOM 1215 O O . GLN A 1 246 ? 12.129 81.807 39.811 1.00 57.82 246 GLN A O 1
ATOM 1221 N N . GLY A 1 247 ? 13.602 82.964 41.068 1.00 56.39 247 GLY A N 1
ATOM 1222 C CA . GLY A 1 247 ? 14.248 81.766 41.584 1.00 51.75 247 GLY A CA 1
ATOM 1223 C C . GLY A 1 247 ? 15.051 80.964 40.567 1.00 50.74 247 GLY A C 1
ATOM 1224 O O . GLY A 1 247 ? 15.184 79.748 40.712 1.00 49.59 247 GLY A O 1
ATOM 1225 N N . ALA A 1 248 ? 15.588 81.638 39.547 1.00 47.03 248 ALA A N 1
ATOM 1226 C CA . ALA A 1 248 ? 16.394 80.991 38.506 1.00 43.56 248 ALA A CA 1
ATOM 1227 C C . ALA A 1 248 ? 17.923 81.180 38.718 1.00 43.54 248 ALA A C 1
ATOM 1228 O O . ALA A 1 248 ? 18.371 82.191 39.282 1.00 41.64 248 ALA A O 1
ATOM 1230 N N . LEU A 1 249 ? 18.722 80.206 38.272 1.00 41.96 249 LEU A N 1
ATOM 1231 C CA . LEU A 1 249 ? 20.179 80.306 38.395 1.00 39.10 249 LEU A CA 1
ATOM 1232 C C . LEU A 1 249 ? 20.688 81.166 37.238 1.00 38.30 249 LEU A C 1
ATOM 1233 O O . LEU A 1 249 ? 20.115 81.163 36.149 1.00 40.60 249 LEU A O 1
ATOM 1238 N N . VAL A 1 250 ? 21.746 81.919 37.460 1.00 38.34 250 VAL A N 1
ATOM 1239 C CA . VAL A 1 250 ? 22.281 82.703 36.369 1.00 39.33 250 VAL A CA 1
ATOM 1240 C C . VAL A 1 250 ? 23.692 82.252 36.030 1.00 38.03 250 VAL A C 1
ATOM 1241 O O . VAL A 1 250 ? 24.569 82.222 36.887 1.00 39.82 250 VAL A O 1
ATOM 1245 N N . LEU A 1 251 ? 23.879 81.851 34.778 1.00 34.83 251 LEU A N 1
ATOM 1246 C CA . LEU A 1 251 ? 25.183 81.433 34.290 1.00 33.06 251 LEU A CA 1
ATOM 1247 C C . LEU A 1 251 ? 25.762 82.497 33.352 1.00 35.75 251 LEU A C 1
ATOM 1248 O O . LEU A 1 251 ? 25.062 83.021 32.461 1.00 36.01 251 LEU A O 1
ATOM 1253 N N . VAL A 1 252 ? 27.038 82.826 33.548 1.00 33.41 252 VAL A N 1
ATOM 1254 C CA . VAL A 1 252 ? 27.686 83.772 32.669 1.00 31.10 252 VAL A CA 1
ATOM 1255 C C . VAL A 1 252 ? 28.928 83.061 32.130 1.00 36.31 252 VAL A C 1
ATOM 1256 O O . VAL A 1 252 ? 29.790 82.606 32.914 1.00 37.18 252 VAL A O 1
ATOM 1260 N N . ASP A 1 253 ? 28.983 82.902 30.802 1.00 36.12 253 ASP A N 1
ATOM 1261 C CA . ASP A 1 253 ? 30.122 82.284 30.144 1.00 31.78 253 ASP A CA 1
ATOM 1262 C C . ASP A 1 253 ? 31.073 83.444 29.948 1.00 33.37 253 ASP A C 1
ATOM 1263 O O . ASP A 1 253 ? 30.935 84.228 29.007 1.00 36.52 253 ASP A O 1
ATOM 1268 N N . ASN A 1 254 ? 32.054 83.531 30.829 1.00 30.22 254 ASN A N 1
ATOM 1269 C CA . ASN A 1 254 ? 32.994 84.615 30.840 1.00 29.54 254 ASN A CA 1
ATOM 1270 C C . ASN A 1 254 ? 34.288 84.332 30.063 1.00 30.65 254 ASN A C 1
ATOM 1271 O O . ASN A 1 254 ? 35.294 85.008 30.246 1.00 31.21 254 ASN A O 1
ATOM 1276 N N . SER A 1 255 ? 34.252 83.331 29.190 1.00 35.13 255 SER A N 1
ATOM 1277 C CA . SER A 1 255 ? 35.419 82.955 28.378 1.00 33.43 255 SER A CA 1
ATOM 1278 C C . SER A 1 255 ? 36.207 84.114 27.759 1.00 34.78 255 SER A C 1
ATOM 1279 O O . SER A 1 255 ? 37.457 84.148 27.870 1.00 37.17 255 SER A O 1
ATOM 1282 N N . ILE A 1 256 ? 35.507 85.065 27.125 1.00 32.88 256 ILE A N 1
ATOM 1283 C CA . ILE A 1 256 ? 36.211 86.159 26.459 1.00 31.89 256 ILE A CA 1
ATOM 1284 C C . ILE A 1 256 ? 36.790 87.214 27.341 1.00 31.29 256 ILE A C 1
ATOM 1285 O O . ILE A 1 256 ? 37.623 87.994 26.866 1.00 29.51 256 ILE A O 1
ATOM 1290 N N . MET A 1 257 ? 36.357 87.241 28.610 1.00 32.07 257 MET A N 1
ATOM 1291 C CA . MET A 1 257 ? 36.862 88.197 29.601 1.00 32.15 257 MET A CA 1
ATOM 1292 C C . MET A 1 257 ? 37.927 87.618 30.592 1.00 36.72 257 MET A C 1
ATOM 1293 O O . MET A 1 257 ? 38.948 88.258 30.880 1.00 29.10 257 MET A O 1
ATOM 1298 N N . SER A 1 258 ? 37.714 86.397 31.073 1.00 36.50 258 SER A N 1
ATOM 1299 C CA . SER A 1 258 ? 38.616 85.745 32.041 1.00 36.85 258 SER A CA 1
ATOM 1300 C C . SER A 1 258 ? 38.616 86.498 33.367 1.00 34.42 258 SER A C 1
ATOM 1301 O O . SER A 1 258 ? 38.230 87.639 33.459 1.00 35.58 258 SER A O 1
ATOM 1304 N N . PRO A 1 259 ? 39.112 85.869 34.403 1.00 37.39 259 PRO A N 1
ATOM 1305 C CA . PRO A 1 259 ? 39.162 86.463 35.737 1.00 37.62 259 PRO A CA 1
ATOM 1306 C C . PRO A 1 259 ? 39.835 87.807 35.944 1.00 36.74 259 PRO A C 1
ATOM 1307 O O . PRO A 1 259 ? 39.615 88.438 36.979 1.00 38.18 259 PRO A O 1
ATOM 1311 N N . VAL A 1 260 ? 40.668 88.262 35.026 1.00 28.98 260 VAL A N 1
ATOM 1312 C CA . VAL A 1 260 ? 41.295 89.557 35.293 1.00 32.71 260 VAL A CA 1
ATOM 1313 C C . VAL A 1 260 ? 40.641 90.791 34.686 1.00 32.91 260 VAL A C 1
ATOM 1314 O O . VAL A 1 260 ? 41.256 91.854 34.636 1.00 35.37 260 VAL A O 1
ATOM 1318 N N . LEU A 1 261 ? 39.408 90.662 34.214 1.00 32.52 261 LEU A N 1
ATOM 1319 C CA . LEU A 1 261 ? 38.736 91.800 33.601 1.00 34.39 261 LEU A CA 1
ATOM 1320 C C . LEU A 1 261 ? 37.293 91.876 33.993 1.00 35.23 261 LEU A C 1
ATOM 1321 O O . LEU A 1 261 ? 36.615 92.887 33.746 1.00 36.70 261 LEU A O 1
ATOM 1326 N N . SER A 1 262 ? 36.835 90.793 34.610 1.00 38.02 262 SER A N 1
ATOM 1327 C CA . SER A 1 262 ? 35.446 90.672 35.022 1.00 39.43 262 SER A CA 1
ATOM 1328 C C . SER A 1 262 ? 35.336 89.509 36.021 1.00 41.68 262 SER A C 1
ATOM 1329 O O . SER A 1 262 ? 36.060 88.506 35.895 1.00 41.29 262 SER A O 1
ATOM 1332 N N . ARG A 1 263 ? 34.471 89.656 37.029 1.00 40.34 263 ARG A N 1
ATOM 1333 C CA . ARG A 1 263 ? 34.241 88.587 38.013 1.00 39.93 263 ARG A CA 1
ATOM 1334 C C . ARG A 1 263 ? 32.738 88.609 38.264 1.00 39.46 263 ARG A C 1
ATOM 1335 O O . ARG A 1 263 ? 32.279 89.105 39.302 1.00 43.92 263 ARG A O 1
ATOM 1343 N N . PRO A 1 264 ? 31.949 88.060 37.316 1.00 37.81 264 PRO A N 1
ATOM 1344 C CA . PRO A 1 264 ? 30.484 87.977 37.335 1.00 33.37 264 PRO A CA 1
ATOM 1345 C C . PRO A 1 264 ? 29.802 87.496 38.629 1.00 33.86 264 PRO A C 1
ATOM 1346 O O . PRO A 1 264 ? 28.661 87.839 38.891 1.00 35.27 264 PRO A O 1
ATOM 1350 N N . LEU A 1 265 ? 30.463 86.707 39.449 1.00 32.87 265 LEU A N 1
ATOM 1351 C CA . LEU A 1 265 ? 29.801 86.318 40.674 1.00 34.55 265 LEU A CA 1
ATOM 1352 C C . LEU A 1 265 ? 29.616 87.541 41.606 1.00 37.42 265 LEU A C 1
ATOM 1353 O O . LEU A 1 265 ? 28.927 87.462 42.622 1.00 40.35 265 LEU A O 1
ATOM 1358 N N . GLU A 1 266 ? 30.228 88.671 41.286 1.00 37.99 266 GLU A N 1
ATOM 1359 C CA . GLU A 1 266 ? 30.026 89.863 42.116 1.00 42.69 266 GLU A CA 1
ATOM 1360 C C . GLU A 1 266 ? 29.021 90.795 41.429 1.00 42.57 266 GLU A C 1
ATOM 1361 O O . GLU A 1 266 ? 28.946 91.973 41.750 1.00 43.08 266 GLU A O 1
ATOM 1367 N N . LEU A 1 267 ? 28.268 90.252 40.477 1.00 43.87 267 LEU A N 1
ATOM 1368 C CA . LEU A 1 267 ? 27.291 91.008 39.694 1.00 44.17 267 LEU A CA 1
ATOM 1369 C C . LEU A 1 267 ? 25.960 90.276 39.643 1.00 44.25 267 LEU A C 1
ATOM 1370 O O . LEU A 1 267 ? 25.122 90.559 38.786 1.00 47.36 267 LEU A O 1
ATOM 1375 N N . GLY A 1 268 ? 25.803 89.292 40.514 1.00 46.18 268 GLY A N 1
ATOM 1376 C CA . GLY A 1 268 ? 24.569 88.531 40.558 1.00 45.01 268 GLY A CA 1
ATOM 1377 C C . GLY A 1 268 ? 24.606 87.145 39.947 1.00 43.55 268 GLY A C 1
ATOM 1378 O O . GLY A 1 268 ? 23.701 86.348 40.165 1.00 42.89 268 GLY A O 1
ATOM 1379 N N . ALA A 1 269 ? 25.639 86.833 39.183 1.00 43.36 269 ALA A N 1
ATOM 1380 C CA . ALA A 1 269 ? 25.680 85.522 38.546 1.00 42.86 269 ALA A CA 1
ATOM 1381 C C . ALA A 1 269 ? 25.857 84.452 39.604 1.00 41.71 269 ALA A C 1
ATOM 1382 O O . ALA A 1 269 ? 26.380 84.747 40.676 1.00 40.83 269 ALA A O 1
ATOM 1384 N N . ASP A 1 270 ? 25.390 83.229 39.317 1.00 42.36 270 ASP A N 1
ATOM 1385 C CA . ASP A 1 270 ? 25.517 82.087 40.251 1.00 42.42 270 ASP A CA 1
ATOM 1386 C C . ASP A 1 270 ? 26.665 81.143 39.857 1.00 41.21 270 ASP A C 1
ATOM 1387 O O . ASP A 1 270 ? 27.317 80.518 40.707 1.00 40.08 270 ASP A O 1
ATOM 1392 N N . ILE A 1 271 ? 26.884 81.031 38.558 1.00 34.67 271 ILE A N 1
ATOM 1393 C CA . ILE A 1 271 ? 27.938 80.199 38.041 1.00 33.81 271 ILE A CA 1
ATOM 1394 C C . ILE A 1 271 ? 28.580 80.937 36.921 1.00 32.86 271 ILE A C 1
ATOM 1395 O O . ILE A 1 271 ? 27.884 81.490 36.070 1.00 33.66 271 ILE A O 1
ATOM 1400 N N . VAL A 1 272 ? 29.904 81.009 36.956 1.00 27.74 272 VAL A N 1
ATOM 1401 C CA . VAL A 1 272 ? 30.607 81.643 35.870 1.00 33.99 272 VAL A CA 1
ATOM 1402 C C . VAL A 1 272 ? 31.329 80.508 35.176 1.00 35.32 272 VAL A C 1
ATOM 1403 O O . VAL A 1 272 ? 31.841 79.610 35.841 1.00 36.21 272 VAL A O 1
ATOM 1407 N N . MET A 1 273 ? 31.344 80.519 33.849 1.00 31.82 273 MET A N 1
ATOM 1408 C CA . MET A 1 273 ? 32.047 79.474 33.132 1.00 28.62 273 MET A CA 1
ATOM 1409 C C . MET A 1 273 ? 33.055 80.074 32.175 1.00 31.78 273 MET A C 1
ATOM 1410 O O . MET A 1 273 ? 32.817 81.148 31.628 1.00 36.16 273 MET A O 1
ATOM 1415 N N . HIS A 1 274 ? 34.196 79.390 32.017 1.00 33.14 274 HIS A N 1
ATOM 1416 C CA . HIS A 1 274 ? 35.308 79.799 31.134 1.00 27.39 274 HIS A CA 1
ATOM 1417 C C . HIS A 1 274 ? 35.741 78.635 30.247 1.00 25.47 274 HIS A C 1
ATOM 1418 O O . HIS A 1 274 ? 35.742 77.481 30.672 1.00 24.82 274 HIS A O 1
ATOM 1425 N N . SER A 1 275 ? 36.115 78.914 29.007 1.00 26.43 275 SER A N 1
ATOM 1426 C CA . SER A 1 275 ? 36.658 77.849 28.175 1.00 21.01 275 SER A CA 1
ATOM 1427 C C . SER A 1 275 ? 38.125 78.094 28.509 1.00 27.06 275 SER A C 1
ATOM 1428 O O . SER A 1 275 ? 38.724 79.016 27.965 1.00 30.42 275 SER A O 1
ATOM 1431 N N . ALA A 1 276 ? 38.697 77.322 29.431 1.00 27.94 276 ALA A N 1
ATOM 1432 C CA . ALA A 1 276 ? 40.082 77.545 29.866 1.00 25.38 276 ALA A CA 1
ATOM 1433 C C . ALA A 1 276 ? 41.058 77.243 28.780 1.00 26.03 276 ALA A C 1
ATOM 1434 O O . ALA A 1 276 ? 42.272 77.449 28.940 1.00 27.88 276 ALA A O 1
ATOM 1436 N N . THR A 1 277 ? 40.501 76.770 27.669 1.00 23.28 277 THR A N 1
ATOM 1437 C CA . THR A 1 277 ? 41.227 76.475 26.443 1.00 22.99 277 THR A CA 1
ATOM 1438 C C . THR A 1 277 ? 41.733 77.809 25.867 1.00 27.27 277 THR A C 1
ATOM 1439 O O . THR A 1 277 ? 42.690 77.862 25.096 1.00 29.57 277 THR A O 1
ATOM 1443 N N . LYS A 1 278 ? 41.059 78.891 26.240 1.00 28.53 278 LYS A N 1
ATOM 1444 C CA . LYS A 1 278 ? 41.346 80.225 25.720 1.00 29.54 278 LYS A CA 1
ATOM 1445 C C . LYS A 1 278 ? 42.395 81.057 26.488 1.00 30.73 278 LYS A C 1
ATOM 1446 O O . LYS A 1 278 ? 43.574 80.786 26.386 1.00 34.43 278 LYS A O 1
ATOM 1452 N N . PHE A 1 279 ? 41.989 82.036 27.283 1.00 30.35 279 PHE A N 1
ATOM 1453 C CA . PHE A 1 279 ? 42.965 82.854 27.976 1.00 22.88 279 PHE A CA 1
ATOM 1454 C C . PHE A 1 279 ? 43.682 82.238 29.139 1.00 29.69 279 PHE A C 1
ATOM 1455 O O . PHE A 1 279 ? 44.841 82.579 29.387 1.00 32.58 279 PHE A O 1
ATOM 1463 N N . ILE A 1 280 ? 43.004 81.371 29.887 1.00 29.91 280 ILE A N 1
ATOM 1464 C CA . ILE A 1 280 ? 43.608 80.762 31.070 1.00 23.56 280 ILE A CA 1
ATOM 1465 C C . ILE A 1 280 ? 44.840 79.966 30.718 1.00 25.84 280 ILE A C 1
ATOM 1466 O O . ILE A 1 280 ? 45.919 80.280 31.185 1.00 28.75 280 ILE A O 1
ATOM 1471 N N . ALA A 1 281 ? 44.695 78.927 29.913 1.00 20.44 281 ALA A N 1
ATOM 1472 C CA . ALA A 1 281 ? 45.877 78.154 29.501 1.00 27.21 281 ALA A CA 1
ATOM 1473 C C . ALA A 1 281 ? 46.770 79.052 28.639 1.00 21.87 281 ALA A C 1
ATOM 1474 O O . ALA A 1 281 ? 47.993 79.021 28.742 1.00 27.89 281 ALA A O 1
ATOM 1476 N N . GLY A 1 282 ? 46.138 79.833 27.764 1.00 28.39 282 GLY A N 1
ATOM 1477 C CA . GLY A 1 282 ? 46.853 80.759 26.900 1.00 25.89 282 GLY A CA 1
ATOM 1478 C C . GLY A 1 282 ? 47.847 80.328 25.826 1.00 29.51 282 GLY A C 1
ATOM 1479 O O . GLY A 1 282 ? 48.463 81.186 25.189 1.00 31.15 282 GLY A O 1
ATOM 1480 N N . HIS A 1 283 ? 48.027 79.042 25.577 1.00 28.54 283 HIS A N 1
ATOM 1481 C CA . HIS A 1 283 ? 48.983 78.680 24.540 1.00 27.73 283 HIS A CA 1
ATOM 1482 C C . HIS A 1 283 ? 48.464 77.805 23.401 1.00 27.97 283 HIS A C 1
ATOM 1483 O O . HIS A 1 283 ? 49.257 77.256 22.639 1.00 30.43 283 HIS A O 1
ATOM 1490 N N . SER A 1 284 ? 47.149 77.684 23.266 1.00 28.36 284 SER A N 1
ATOM 1491 C CA . SER A 1 284 ? 46.571 76.870 22.200 1.00 25.07 284 SER A CA 1
ATOM 1492 C C . SER A 1 284 ? 46.933 75.403 22.318 1.00 27.62 284 SER A C 1
ATOM 1493 O O . SER A 1 284 ? 46.729 74.665 21.364 1.00 24.93 284 SER A O 1
ATOM 1496 N N . ASP A 1 285 ? 47.475 74.967 23.456 1.00 26.42 285 ASP A N 1
ATOM 1497 C CA . ASP A 1 285 ? 47.847 73.569 23.584 1.00 27.30 285 ASP A CA 1
ATOM 1498 C C . ASP A 1 285 ? 47.085 72.652 24.570 1.00 28.16 285 ASP A C 1
ATOM 1499 O O . ASP A 1 285 ? 47.462 71.483 24.681 1.00 27.08 285 ASP A O 1
ATOM 1504 N N . VAL A 1 286 ? 46.020 73.143 25.232 1.00 23.31 286 VAL A N 1
ATOM 1505 C CA . VAL A 1 286 ? 45.233 72.358 26.214 1.00 21.28 286 VAL A CA 1
ATOM 1506 C C . VAL A 1 286 ? 43.754 72.717 26.099 1.00 22.04 286 VAL A C 1
ATOM 1507 O O . VAL A 1 286 ? 43.405 73.874 25.981 1.00 23.13 286 VAL A O 1
ATOM 1511 N N . MET A 1 287 ? 42.893 71.713 26.226 1.00 20.61 287 MET A N 1
ATOM 1512 C CA . MET A 1 287 ? 41.431 71.839 26.127 1.00 21.31 287 MET A CA 1
ATOM 1513 C C . MET A 1 287 ? 41.024 71.793 27.590 1.00 22.38 287 MET A C 1
ATOM 1514 O O . MET A 1 287 ? 41.487 70.905 28.316 1.00 22.26 287 MET A O 1
ATOM 1519 N N . ALA A 1 288 ? 40.206 72.737 28.044 1.00 18.82 288 ALA A N 1
ATOM 1520 C CA . ALA A 1 288 ? 39.746 72.708 29.429 1.00 23.16 288 ALA A CA 1
ATOM 1521 C C . ALA A 1 288 ? 38.585 73.646 29.692 1.00 24.63 288 ALA A C 1
ATOM 1522 O O . ALA A 1 288 ? 38.488 74.688 29.082 1.00 29.37 288 ALA A O 1
ATOM 1524 N N . GLY A 1 289 ? 37.692 73.274 30.599 1.00 30.16 289 GLY A N 1
ATOM 1525 C CA . GLY A 1 289 ? 36.569 74.144 30.926 1.00 26.78 289 GLY A CA 1
ATOM 1526 C C . GLY A 1 289 ? 36.573 74.398 32.437 1.00 33.09 289 GLY A C 1
ATOM 1527 O O . GLY A 1 289 ? 37.072 73.578 33.212 1.00 27.42 289 GLY A O 1
ATOM 1528 N N . VAL A 1 290 ? 36.029 75.526 32.879 1.00 29.03 290 VAL A N 1
ATOM 1529 C CA . VAL A 1 290 ? 36.036 75.799 34.310 1.00 30.09 290 VAL A CA 1
ATOM 1530 C C . VAL A 1 290 ? 34.657 76.237 34.637 1.00 32.57 290 VAL A C 1
ATOM 1531 O O . VAL A 1 290 ? 33.996 76.877 33.812 1.00 31.68 290 VAL A O 1
ATOM 1535 N N . LEU A 1 291 ? 34.243 75.842 35.838 1.00 30.00 291 LEU A N 1
ATOM 1536 C CA . LEU A 1 291 ? 32.964 76.197 36.415 1.00 30.84 291 LEU A CA 1
ATOM 1537 C C . LEU A 1 291 ? 33.275 76.805 37.783 1.00 31.60 291 LEU A C 1
ATOM 1538 O O . LEU A 1 291 ? 33.892 76.145 38.613 1.00 34.55 291 LEU A O 1
ATOM 1543 N N . ALA A 1 292 ? 32.911 78.081 37.968 1.00 30.03 292 ALA A N 1
ATOM 1544 C CA . ALA A 1 292 ? 33.128 78.808 39.223 1.00 27.83 292 ALA A CA 1
ATOM 1545 C C . ALA A 1 292 ? 31.732 79.030 39.768 1.00 30.61 292 ALA A C 1
ATOM 1546 O O . ALA A 1 292 ? 30.898 79.712 39.161 1.00 27.19 292 ALA A O 1
ATOM 1548 N N . VAL A 1 293 ? 31.528 78.446 40.941 1.00 36.31 293 VAL A N 1
ATOM 1549 C CA . VAL A 1 293 ? 30.253 78.386 41.644 1.00 39.17 293 VAL A CA 1
ATOM 1550 C C . VAL A 1 293 ? 30.082 79.197 42.927 1.00 39.52 293 VAL A C 1
ATOM 1551 O O . VAL A 1 293 ? 31.000 79.301 43.735 1.00 42.08 293 VAL A O 1
ATOM 1555 N N . LYS A 1 294 ? 28.873 79.732 43.096 1.00 42.24 294 LYS A N 1
ATOM 1556 C CA . LYS A 1 294 ? 28.465 80.511 44.261 1.00 45.12 294 LYS A CA 1
ATOM 1557 C C . LYS A 1 294 ? 27.369 79.723 44.984 1.00 44.14 294 LYS A C 1
ATOM 1558 O O . LYS A 1 294 ? 26.308 79.462 44.414 1.00 39.03 294 LYS A O 1
ATOM 1564 N N . GLY A 1 295 ? 27.624 79.342 46.233 1.00 43.58 295 GLY A N 1
ATOM 1565 C CA . GLY A 1 295 ? 26.641 78.577 46.974 1.00 47.06 295 GLY A CA 1
ATOM 1566 C C . GLY A 1 295 ? 27.023 77.127 47.233 1.00 48.28 295 GLY A C 1
ATOM 1567 O O . GLY A 1 295 ? 27.204 76.348 46.304 1.00 46.51 295 GLY A O 1
ATOM 1568 N N . GLU A 1 296 ? 27.139 76.755 48.505 1.00 53.49 296 GLU A N 1
ATOM 1569 C CA . GLU A 1 296 ? 27.486 75.381 48.858 1.00 59.60 296 GLU A CA 1
ATOM 1570 C C . GLU A 1 296 ? 26.545 74.327 48.247 1.00 57.63 296 GLU A C 1
ATOM 1571 O O . GLU A 1 296 ? 27.006 73.324 47.722 1.00 57.67 296 GLU A O 1
ATOM 1577 N N . LYS A 1 297 ? 25.236 74.543 48.296 1.00 55.09 297 LYS A N 1
ATOM 1578 C CA . LYS A 1 297 ? 24.324 73.552 47.739 1.00 53.37 297 LYS A CA 1
ATOM 1579 C C . LYS A 1 297 ? 24.597 73.342 46.265 1.00 50.93 297 LYS A C 1
ATOM 1580 O O . LYS A 1 297 ? 24.771 72.194 45.828 1.00 51.84 297 LYS A O 1
ATOM 1582 N N . LEU A 1 298 ? 24.635 74.454 45.517 1.00 49.28 298 LEU A N 1
ATOM 1583 C CA . LEU A 1 298 ? 24.880 74.473 44.052 1.00 41.40 298 LEU A CA 1
ATOM 1584 C C . LEU A 1 298 ? 26.177 73.734 43.739 1.00 41.35 298 LEU A C 1
ATOM 1585 O O . LEU A 1 298 ? 26.206 72.788 42.947 1.00 40.59 298 LEU A O 1
ATOM 1590 N N . ALA A 1 299 ? 27.246 74.167 44.389 1.00 43.06 299 ALA A N 1
ATOM 1591 C CA . ALA A 1 299 ? 28.538 73.541 44.223 1.00 45.63 299 ALA A CA 1
ATOM 1592 C C . ALA A 1 299 ? 28.349 72.027 44.353 1.00 45.37 299 ALA A C 1
ATOM 1593 O O . ALA A 1 299 ? 28.700 71.288 43.432 1.00 48.57 299 ALA A O 1
ATOM 1595 N N . LYS A 1 300 ? 27.787 71.580 45.485 1.00 47.62 300 LYS A N 1
ATOM 1596 C CA . LYS A 1 300 ? 27.558 70.153 45.761 1.00 46.97 300 LYS A CA 1
ATOM 1597 C C . LYS A 1 300 ? 26.865 69.487 44.594 1.00 47.25 300 LYS A C 1
ATOM 1598 O O . LYS A 1 300 ? 27.078 68.320 44.288 1.00 44.97 300 LYS A O 1
ATOM 1604 N N . GLU A 1 301 ? 26.011 70.246 43.945 1.00 48.41 301 GLU A N 1
ATOM 1605 C CA . GLU A 1 301 ? 25.295 69.698 42.837 1.00 48.93 301 GLU A CA 1
ATOM 1606 C C . GLU A 1 301 ? 26.158 69.653 41.589 1.00 47.26 301 GLU A C 1
ATOM 1607 O O . GLU A 1 301 ? 25.970 68.785 40.754 1.00 48.28 301 GLU A O 1
ATOM 1613 N N . VAL A 1 302 ? 27.111 70.578 41.468 1.00 46.58 302 VAL A N 1
ATOM 1614 C CA . VAL A 1 302 ? 28.012 70.594 40.316 1.00 42.19 302 VAL A CA 1
ATOM 1615 C C . VAL A 1 302 ? 29.030 69.484 40.551 1.00 40.45 302 VAL A C 1
ATOM 1616 O O . VAL A 1 302 ? 29.344 68.709 39.650 1.00 37.97 302 VAL A O 1
ATOM 1620 N N . TYR A 1 303 ? 29.536 69.383 41.772 1.00 40.32 303 TYR A N 1
ATOM 1621 C CA . TYR A 1 303 ? 30.494 68.327 42.027 1.00 42.96 303 TYR A CA 1
ATOM 1622 C C . TYR A 1 303 ? 29.868 66.973 41.741 1.00 43.24 303 TYR A C 1
ATOM 1623 O O . TYR A 1 303 ? 30.480 66.098 41.119 1.00 45.82 303 TYR A O 1
ATOM 1632 N N . PHE A 1 304 ? 28.637 66.793 42.191 1.00 43.67 304 PHE A N 1
ATOM 1633 C CA . PHE A 1 304 ? 27.971 65.517 41.977 1.00 41.25 304 PHE A CA 1
ATOM 1634 C C . PHE A 1 304 ? 27.970 65.136 40.484 1.00 40.82 304 PHE A C 1
ATOM 1635 O O . PHE A 1 304 ? 28.111 63.942 40.133 1.00 38.71 304 PHE A O 1
ATOM 1643 N N . LEU A 1 305 ? 27.831 66.136 39.609 1.00 35.80 305 LEU A N 1
ATOM 1644 C CA . LEU A 1 305 ? 27.807 65.844 38.189 1.00 35.84 305 LEU A CA 1
ATOM 1645 C C . LEU A 1 305 ? 29.224 65.713 37.608 1.00 40.00 305 LEU A C 1
ATOM 1646 O O . LEU A 1 305 ? 29.451 64.882 36.745 1.00 44.87 305 LEU A O 1
ATOM 1651 N N . GLN A 1 306 ? 30.194 66.501 38.069 1.00 41.40 306 GLN A N 1
ATOM 1652 C CA . GLN A 1 306 ? 31.552 66.365 37.507 1.00 41.65 306 GLN A CA 1
ATOM 1653 C C . GLN A 1 306 ? 32.073 64.973 37.833 1.00 45.04 306 GLN A C 1
ATOM 1654 O O . GLN A 1 306 ? 32.824 64.351 37.064 1.00 43.49 306 GLN A O 1
ATOM 1660 N N . ASN A 1 307 ? 31.656 64.491 38.992 1.00 43.89 307 ASN A N 1
ATOM 1661 C CA . ASN A 1 307 ? 32.074 63.195 39.440 1.00 45.80 307 ASN A CA 1
ATOM 1662 C C . ASN A 1 307 ? 31.341 61.998 38.796 1.00 47.09 307 ASN A C 1
ATOM 1663 O O . ASN A 1 307 ? 31.959 61.007 38.418 1.00 45.67 307 ASN A O 1
ATOM 1668 N N . SER A 1 308 ? 30.029 62.088 38.660 1.00 46.31 308 SER A N 1
ATOM 1669 C CA . SER A 1 308 ? 29.272 60.980 38.106 1.00 44.60 308 SER A CA 1
ATOM 1670 C C . SER A 1 308 ? 29.361 60.811 36.591 1.00 43.26 308 SER A C 1
ATOM 1671 O O . SER A 1 308 ? 29.293 59.688 36.088 1.00 43.49 308 SER A O 1
ATOM 1674 N N . GLU A 1 309 ? 29.505 61.921 35.873 1.00 39.68 309 GLU A N 1
ATOM 1675 C CA . GLU A 1 309 ? 29.610 61.928 34.415 1.00 42.88 309 GLU A CA 1
ATOM 1676 C C . GLU A 1 309 ? 31.106 61.885 34.043 1.00 40.38 309 GLU A C 1
ATOM 1677 O O . GLU A 1 309 ? 31.477 62.046 32.890 1.00 41.29 309 GLU A O 1
ATOM 1683 N N . GLY A 1 310 ? 31.938 61.617 35.056 1.00 37.84 310 GLY A N 1
ATOM 1684 C CA . GLY A 1 310 ? 33.376 61.515 34.900 1.00 35.06 310 GLY A CA 1
ATOM 1685 C C . GLY A 1 310 ? 33.913 62.475 33.890 1.00 34.77 310 GLY A C 1
ATOM 1686 O O . GLY A 1 310 ? 34.334 62.085 32.821 1.00 39.78 310 GLY A O 1
ATOM 1687 N N . SER A 1 311 ? 33.911 63.747 34.230 1.00 35.27 311 SER A N 1
ATOM 1688 C CA . SER A 1 311 ? 34.377 64.722 33.296 1.00 33.68 311 SER A CA 1
ATOM 1689 C C . SER A 1 311 ? 35.364 65.740 33.801 1.00 31.41 311 SER A C 1
ATOM 1690 O O . SER A 1 311 ? 35.606 66.739 33.149 1.00 23.88 311 SER A O 1
ATOM 1693 N N . GLY A 1 312 ? 35.948 65.496 34.962 1.00 30.88 312 GLY A N 1
ATOM 1694 C CA . GLY A 1 312 ? 36.918 66.448 35.474 1.00 33.48 312 GLY A CA 1
ATOM 1695 C C . GLY A 1 312 ? 38.128 66.454 34.560 1.00 33.35 312 GLY A C 1
ATOM 1696 O O . GLY A 1 312 ? 38.503 65.403 34.044 1.00 36.79 312 GLY A O 1
ATOM 1697 N N . LEU A 1 313 ? 38.732 67.627 34.356 1.00 32.22 313 LEU A N 1
ATOM 1698 C CA . LEU A 1 313 ? 39.909 67.784 33.479 1.00 29.47 313 LEU A CA 1
ATOM 1699 C C . LEU A 1 313 ? 40.990 66.815 33.944 1.00 28.98 313 LEU A C 1
ATOM 1700 O O . LEU A 1 313 ? 41.126 66.604 35.153 1.00 32.76 313 LEU A O 1
ATOM 1705 N N . ALA A 1 314 ? 41.735 66.197 33.028 1.00 20.07 314 ALA A N 1
ATOM 1706 C CA . ALA A 1 314 ? 42.784 65.274 33.474 1.00 23.92 314 ALA A CA 1
ATOM 1707 C C . ALA A 1 314 ? 44.011 65.943 34.138 1.00 23.31 314 ALA A C 1
ATOM 1708 O O . ALA A 1 314 ? 44.327 67.103 33.873 1.00 29.80 314 ALA A O 1
ATOM 1710 N N . PRO A 1 315 ? 44.744 65.205 34.986 1.00 24.23 315 PRO A N 1
ATOM 1711 C CA . PRO A 1 315 ? 45.907 65.809 35.653 1.00 23.89 315 PRO A CA 1
ATOM 1712 C C . PRO A 1 315 ? 47.007 66.497 34.792 1.00 24.82 315 PRO A C 1
ATOM 1713 O O . PRO A 1 315 ? 47.528 67.553 35.183 1.00 29.83 315 PRO A O 1
ATOM 1717 N N . PHE A 1 316 ? 47.384 65.917 33.650 1.00 25.90 316 PHE A N 1
ATOM 1718 C CA . PHE A 1 316 ? 48.410 66.545 32.826 1.00 24.56 316 PHE A CA 1
ATOM 1719 C C . PHE A 1 316 ? 47.862 67.880 32.354 1.00 23.70 316 PHE A C 1
ATOM 1720 O O . PHE A 1 316 ? 48.533 68.917 32.425 1.00 23.95 316 PHE A O 1
ATOM 1728 N N . ASP A 1 317 ? 46.625 67.850 31.882 1.00 23.56 317 ASP A N 1
ATOM 1729 C CA . ASP A 1 317 ? 45.937 69.062 31.468 1.00 25.30 317 ASP A CA 1
ATOM 1730 C C . ASP A 1 317 ? 45.821 70.110 32.576 1.00 26.03 317 ASP A C 1
ATOM 1731 O O . ASP A 1 317 ? 45.981 71.292 32.310 1.00 27.99 317 ASP A O 1
ATOM 1736 N N . CYS A 1 318 ? 45.521 69.679 33.804 1.00 25.61 318 CYS A N 1
ATOM 1737 C CA . CYS A 1 318 ? 45.423 70.604 34.919 1.00 25.99 318 CYS A CA 1
ATOM 1738 C C . CYS A 1 318 ? 46.794 71.209 35.127 1.00 26.10 318 CYS A C 1
ATOM 1739 O O . CYS A 1 318 ? 46.921 72.409 35.393 1.00 29.61 318 CYS A O 1
ATOM 1742 N N . TRP A 1 319 ? 47.829 70.387 35.003 1.00 22.96 319 TRP A N 1
ATOM 1743 C CA . TRP A 1 319 ? 49.183 70.900 35.212 1.00 24.18 319 TRP A CA 1
ATOM 1744 C C . TRP A 1 319 ? 49.548 71.945 34.164 1.00 22.39 319 TRP A C 1
ATOM 1745 O O . TRP A 1 319 ? 50.185 72.952 34.484 1.00 23.84 319 TRP A O 1
ATOM 1756 N N . LEU A 1 320 ? 49.163 71.708 32.909 1.00 23.99 320 LEU A N 1
ATOM 1757 C CA . LEU A 1 320 ? 49.444 72.660 31.846 1.00 22.49 320 LEU A CA 1
ATOM 1758 C C . LEU A 1 320 ? 48.621 73.925 32.083 1.00 23.09 320 LEU A C 1
ATOM 1759 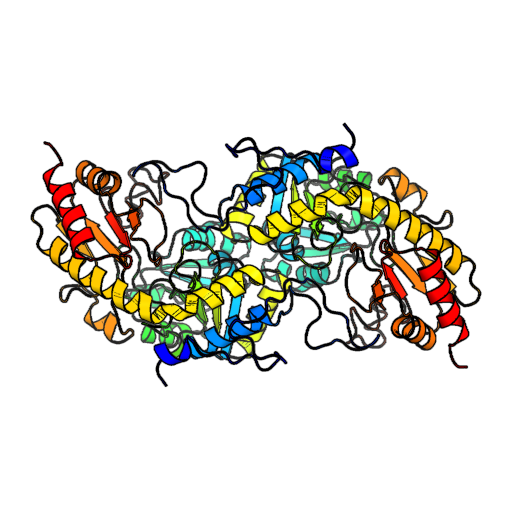O O . LEU A 1 320 ? 49.043 75.020 31.711 1.00 27.11 320 LEU A O 1
ATOM 1764 N N . CYS A 1 321 ? 47.425 73.802 32.661 1.00 22.26 321 CYS A N 1
ATOM 1765 C CA . CYS A 1 321 ? 46.662 75.023 32.921 1.00 22.85 321 CYS A CA 1
ATOM 1766 C C . CYS A 1 321 ? 47.341 75.814 34.034 1.00 24.39 321 CYS A C 1
ATOM 1767 O O . CYS A 1 321 ? 47.472 77.044 33.977 1.00 25.61 321 CYS A O 1
ATOM 1770 N N . LEU A 1 322 ? 47.789 75.101 35.064 1.00 26.81 322 LEU A N 1
ATOM 1771 C CA . LEU A 1 322 ? 48.463 75.752 36.168 1.00 27.22 322 LEU A CA 1
ATOM 1772 C C . LEU A 1 322 ? 49.693 76.483 35.630 1.00 29.22 322 LEU A C 1
ATOM 1773 O O . LEU A 1 322 ? 50.045 77.577 36.058 1.00 35.15 322 LEU A O 1
ATOM 1778 N N . ARG A 1 323 ? 50.353 75.868 34.672 1.00 30.69 323 ARG A N 1
ATOM 1779 C CA . ARG A 1 323 ? 51.563 76.453 34.158 1.00 28.60 323 ARG A CA 1
ATOM 1780 C C . ARG A 1 323 ? 51.286 77.668 33.312 1.00 29.14 323 ARG A C 1
ATOM 1781 O O . ARG A 1 323 ? 51.940 78.703 33.457 1.00 30.86 323 ARG A O 1
ATOM 1789 N N . GLY A 1 324 ? 50.301 77.558 32.439 1.00 26.24 324 GLY A N 1
ATOM 1790 C CA . GLY A 1 324 ? 50.020 78.686 31.593 1.00 21.89 324 GLY A CA 1
ATOM 1791 C C . GLY A 1 324 ? 49.253 79.787 32.267 1.00 23.81 324 GLY A C 1
ATOM 1792 O O . GLY A 1 324 ? 49.386 80.933 31.852 1.00 20.82 324 GLY A O 1
ATOM 1793 N N . ILE A 1 325 ? 48.456 79.474 33.294 1.00 25.50 325 ILE A N 1
ATOM 1794 C CA . ILE A 1 325 ? 47.691 80.517 33.938 1.00 23.96 325 ILE A CA 1
ATOM 1795 C C . ILE A 1 325 ? 48.578 81.522 34.626 1.00 25.95 325 ILE A C 1
ATOM 1796 O O . ILE A 1 325 ? 48.154 82.633 34.874 1.00 29.83 325 ILE A O 1
ATOM 1801 N N . LYS A 1 326 ? 49.818 81.157 34.935 1.00 27.66 326 LYS A N 1
ATOM 1802 C CA . LYS A 1 326 ? 50.705 82.092 35.637 1.00 26.57 326 LYS A CA 1
ATOM 1803 C C . LYS A 1 326 ? 51.031 83.374 34.875 1.00 29.62 326 LYS A C 1
ATOM 1804 O O . LYS A 1 326 ? 51.267 84.401 35.490 1.00 32.48 326 LYS A O 1
ATOM 1810 N N . THR A 1 327 ? 51.100 83.311 33.548 1.00 30.12 327 THR A N 1
ATOM 1811 C CA . THR A 1 327 ? 51.350 84.502 32.736 1.00 29.29 327 THR A CA 1
ATOM 1812 C C . THR A 1 327 ? 50.042 85.165 32.242 1.00 28.14 327 THR A C 1
ATOM 1813 O O . THR A 1 327 ? 50.070 86.105 31.463 1.00 20.40 327 THR A O 1
ATOM 1817 N N . MET A 1 328 ? 48.897 84.703 32.737 1.00 28.59 328 MET A N 1
ATOM 1818 C CA . MET A 1 328 ? 47.608 85.246 32.320 1.00 27.60 328 MET A CA 1
ATOM 1819 C C . MET A 1 328 ? 47.455 86.757 32.386 1.00 31.78 328 MET A C 1
ATOM 1820 O O . MET A 1 328 ? 47.017 87.404 31.386 1.00 26.47 328 MET A O 1
ATOM 1825 N N . ALA A 1 329 ? 47.761 87.326 33.562 1.00 28.92 329 ALA A N 1
ATOM 1826 C CA . ALA A 1 329 ? 47.629 88.777 33.710 1.00 31.73 329 ALA A CA 1
ATOM 1827 C C . ALA A 1 329 ? 48.599 89.449 32.733 1.00 27.83 329 ALA A C 1
ATOM 1828 O O . ALA A 1 329 ? 48.237 90.350 31.998 1.00 30.45 329 ALA A O 1
ATOM 1830 N N . LEU A 1 330 ? 49.830 88.974 32.710 1.00 30.43 330 LEU A N 1
ATOM 1831 C CA . LEU A 1 330 ? 50.844 89.491 31.787 1.00 28.26 330 LEU A CA 1
ATOM 1832 C C . LEU A 1 330 ? 50.375 89.372 30.297 1.00 25.82 330 LEU A C 1
ATOM 1833 O O . LEU A 1 330 ? 50.415 90.336 29.550 1.00 23.04 330 LEU A O 1
ATOM 1838 N N . ARG A 1 331 ? 49.908 88.197 29.890 1.00 21.84 331 ARG A N 1
ATOM 1839 C CA . ARG A 1 331 ? 49.472 87.978 28.509 1.00 25.45 331 ARG A CA 1
ATOM 1840 C C . ARG A 1 331 ? 48.324 88.920 28.106 1.00 28.89 331 ARG A C 1
ATOM 1841 O O . ARG A 1 331 ? 48.379 89.569 27.048 1.00 19.63 331 ARG A O 1
ATOM 1849 N N . ILE A 1 332 ? 47.297 89.013 28.955 1.00 28.08 332 ILE A N 1
ATOM 1850 C CA . ILE A 1 332 ? 46.196 89.906 28.667 1.00 25.58 332 ILE A CA 1
ATOM 1851 C C . ILE A 1 332 ? 46.642 91.382 28.594 1.00 35.11 332 ILE A C 1
ATOM 1852 O O . ILE A 1 332 ? 46.290 92.124 27.645 1.00 33.53 332 ILE A O 1
ATOM 1857 N N . GLU A 1 333 ? 47.467 91.800 29.553 1.00 32.44 333 GLU A N 1
ATOM 1858 C CA . GLU A 1 333 ? 47.925 93.170 29.546 1.00 31.71 333 GLU A CA 1
ATOM 1859 C C . GLU A 1 333 ? 48.526 93.555 28.174 1.00 29.95 333 GLU A C 1
ATOM 1860 O O . GLU A 1 333 ? 48.088 94.484 27.524 1.00 29.83 333 GLU A O 1
ATOM 1866 N N . LYS A 1 334 ? 49.544 92.866 27.725 1.00 27.27 334 LYS A N 1
ATOM 1867 C CA . LYS A 1 334 ? 50.034 93.202 26.412 1.00 32.40 334 LYS A CA 1
ATOM 1868 C C . LYS A 1 334 ? 48.973 92.893 25.316 1.00 32.69 334 LYS A C 1
ATOM 1869 O O . LYS A 1 334 ? 48.891 93.616 24.329 1.00 37.15 334 LYS A O 1
ATOM 1875 N N . GLN A 1 335 ? 48.153 91.851 25.468 1.00 25.57 335 GLN A N 1
ATOM 1876 C CA . GLN A 1 335 ? 47.215 91.542 24.384 1.00 25.72 335 GLN A CA 1
ATOM 1877 C C . GLN A 1 335 ? 46.128 92.601 24.164 1.00 28.86 335 GLN A C 1
ATOM 1878 O O . GLN A 1 335 ? 45.889 93.035 23.021 1.00 28.63 335 GLN A O 1
ATOM 1884 N N . GLN A 1 336 ? 45.445 92.945 25.255 1.00 22.38 336 GLN A N 1
ATOM 1885 C CA . GLN A 1 336 ? 44.406 93.963 25.282 1.00 30.22 336 GLN A CA 1
ATOM 1886 C C . GLN A 1 336 ? 44.932 95.247 24.648 1.00 30.42 336 GLN A C 1
ATOM 1887 O O . GLN A 1 336 ? 44.320 95.814 23.770 1.00 31.96 336 GLN A O 1
ATOM 1893 N N . GLU A 1 337 ? 46.079 95.717 25.122 1.00 35.88 337 GLU A N 1
ATOM 1894 C CA . GLU A 1 337 ? 46.671 96.943 24.580 1.00 36.34 337 GLU A CA 1
ATOM 1895 C C . GLU A 1 337 ? 46.882 96.819 23.064 1.00 35.77 337 GLU A C 1
ATOM 1896 O O . GLU A 1 337 ? 46.768 97.790 22.341 1.00 33.27 337 GLU A O 1
ATOM 1902 N N . ASN A 1 338 ? 47.201 95.615 22.609 1.00 33.30 338 ASN A N 1
ATOM 1903 C CA . ASN A 1 338 ? 47.464 95.383 21.212 1.00 30.02 338 ASN A CA 1
ATOM 1904 C C . ASN A 1 338 ? 46.195 95.540 20.456 1.00 30.15 338 ASN A C 1
ATOM 1905 O O . ASN A 1 338 ? 46.180 96.208 19.431 1.00 30.41 338 ASN A O 1
ATOM 1910 N N . ALA A 1 339 ? 45.129 94.922 20.957 1.00 26.73 339 ALA A N 1
ATOM 1911 C CA . ALA A 1 339 ? 43.829 95.031 20.308 1.00 24.03 339 ALA A CA 1
ATOM 1912 C C . ALA A 1 339 ? 43.414 96.524 20.276 1.00 30.37 339 ALA A C 1
ATOM 1913 O O . ALA A 1 339 ? 42.996 97.044 19.229 1.00 28.08 339 ALA A O 1
ATOM 1915 N N . ARG A 1 340 ? 43.539 97.226 21.400 1.00 29.55 340 ARG A N 1
ATOM 1916 C CA . ARG A 1 340 ? 43.202 98.639 21.386 1.00 36.16 340 ARG A CA 1
ATOM 1917 C C . ARG A 1 340 ? 43.863 99.296 20.141 1.00 37.44 340 ARG A C 1
ATOM 1918 O O . ARG A 1 340 ? 43.179 99.789 19.239 1.00 39.13 340 ARG A O 1
ATOM 1926 N N . LYS A 1 341 ? 45.187 99.254 20.081 1.00 30.82 341 LYS A N 1
ATOM 1927 C CA . LYS A 1 341 ? 45.900 99.882 19.010 1.00 31.53 341 LYS A CA 1
ATOM 1928 C C . LYS A 1 341 ? 45.511 99.428 17.623 1.00 33.04 341 LYS A C 1
ATOM 1929 O O . LYS A 1 341 ? 45.402 100.240 16.719 1.00 43.53 341 LYS A O 1
ATOM 1935 N N . ILE A 1 342 ? 45.287 98.141 17.434 1.00 35.92 342 ILE A N 1
ATOM 1936 C CA . ILE A 1 342 ? 44.910 97.638 16.117 1.00 31.00 342 ILE A CA 1
ATOM 1937 C C . ILE A 1 342 ? 43.486 98.063 15.712 1.00 35.48 342 ILE A C 1
ATOM 1938 O O . ILE A 1 342 ? 43.177 98.131 14.507 1.00 38.35 342 ILE A O 1
ATOM 1943 N N . ALA A 1 343 ? 42.621 98.333 16.694 1.00 33.44 343 ALA A N 1
ATOM 1944 C CA . ALA A 1 343 ? 41.258 98.776 16.407 1.00 34.63 343 ALA A CA 1
ATOM 1945 C C . ALA A 1 343 ? 41.416 100.249 16.071 1.00 36.33 343 ALA A C 1
ATOM 1946 O O . ALA A 1 343 ? 40.751 100.769 15.211 1.00 37.83 343 ALA A O 1
ATOM 1948 N N . MET A 1 344 ? 42.326 100.919 16.748 1.00 38.08 344 MET A N 1
ATOM 1949 C CA . MET A 1 344 ? 42.571 102.326 16.466 1.00 42.75 344 MET A CA 1
ATOM 1950 C C . MET A 1 344 ? 42.842 102.470 14.969 1.00 42.57 344 MET A C 1
ATOM 1951 O O . MET A 1 344 ? 42.181 103.218 14.270 1.00 43.78 344 MET A O 1
ATOM 1956 N N . TYR A 1 345 ? 43.858 101.751 14.505 1.00 41.32 345 TYR A N 1
ATOM 1957 C CA . TYR A 1 345 ? 44.304 101.763 13.114 1.00 39.93 345 TYR A CA 1
ATOM 1958 C C . TYR A 1 345 ? 43.210 101.433 12.103 1.00 42.06 345 TYR A C 1
ATOM 1959 O O . TYR A 1 345 ? 43.059 102.138 11.102 1.00 43.60 345 TYR A O 1
ATOM 1968 N N . LEU A 1 346 ? 42.456 100.368 12.365 1.00 43.11 346 LEU A N 1
ATOM 1969 C CA . LEU A 1 346 ? 41.381 99.953 11.479 1.00 43.48 346 LEU A CA 1
ATOM 1970 C C . LEU A 1 346 ? 40.191 100.906 11.491 1.00 45.10 346 LEU A C 1
ATOM 1971 O O . LEU A 1 346 ? 39.554 101.132 10.462 1.00 48.82 346 LEU A O 1
ATOM 1976 N N . SER A 1 347 ? 39.895 101.470 12.646 1.00 43.40 347 SER A N 1
ATOM 1977 C CA . SER A 1 347 ? 38.757 102.353 12.771 1.00 49.59 347 SER A CA 1
ATOM 1978 C C . SER A 1 347 ? 38.850 103.504 11.798 1.00 50.03 347 SER A C 1
ATOM 1979 O O . SER A 1 347 ? 37.857 103.857 11.160 1.00 51.54 347 SER A O 1
ATOM 1982 N N . SER A 1 348 ? 40.044 104.075 11.676 1.00 48.76 348 SER A N 1
ATOM 1983 C CA . SER A 1 348 ? 40.263 105.203 10.780 1.00 47.58 348 SER A CA 1
ATOM 1984 C C . SER A 1 348 ? 40.868 104.777 9.435 1.00 49.99 348 SER A C 1
ATOM 1985 O O . SER A 1 348 ? 41.584 105.537 8.791 1.00 51.07 348 SER A O 1
ATOM 1988 N N . HIS A 1 349 ? 40.600 103.554 9.010 1.00 50.95 349 HIS A N 1
ATOM 1989 C CA . HIS A 1 349 ? 41.155 103.084 7.756 1.00 50.00 349 HIS A CA 1
ATOM 1990 C C . HIS A 1 349 ? 40.045 103.111 6.699 1.00 51.85 349 HIS A C 1
ATOM 1991 O O . HIS A 1 349 ? 38.933 102.636 6.936 1.00 52.88 349 HIS A O 1
ATOM 1998 N N . PRO A 1 350 ? 40.349 103.678 5.518 1.00 54.26 350 PRO A N 1
ATOM 1999 C CA . PRO A 1 350 ? 39.533 103.880 4.315 1.00 54.12 350 PRO A CA 1
ATOM 2000 C C . PRO A 1 350 ? 38.790 102.690 3.747 1.00 55.71 350 PRO A C 1
ATOM 2001 O O . PRO A 1 350 ? 37.746 102.869 3.114 1.00 59.02 350 PRO A O 1
ATOM 2005 N N . ARG A 1 351 ? 39.324 101.486 3.936 1.00 52.68 351 ARG A N 1
ATOM 2006 C CA . ARG A 1 351 ? 38.666 100.304 3.411 1.00 49.33 351 ARG A CA 1
ATOM 2007 C C . ARG A 1 351 ? 37.898 99.535 4.489 1.00 46.09 351 ARG A C 1
ATOM 2008 O O . ARG A 1 351 ? 37.355 98.469 4.230 1.00 45.37 351 ARG A O 1
ATOM 2016 N N . VAL A 1 352 ? 37.817 100.090 5.692 1.00 46.11 352 VAL A N 1
ATOM 2017 C CA . VAL A 1 352 ? 37.101 99.422 6.780 1.00 47.51 352 VAL A CA 1
ATOM 2018 C C . VAL A 1 352 ? 35.786 100.143 7.133 1.00 49.80 352 VAL A C 1
ATOM 2019 O O . VAL A 1 352 ? 35.804 101.264 7.641 1.00 54.69 352 VAL A O 1
ATOM 2023 N N . LYS A 1 353 ? 34.653 99.483 6.879 1.00 50.15 353 LYS A N 1
ATOM 2024 C CA . LYS A 1 353 ? 33.321 100.050 7.126 1.00 49.89 353 LYS A CA 1
ATOM 2025 C C . LYS A 1 353 ? 32.862 100.239 8.576 1.00 51.65 353 LYS A C 1
ATOM 2026 O O . LYS A 1 353 ? 32.346 101.305 8.927 1.00 54.55 353 LYS A O 1
ATOM 2032 N N . LYS A 1 354 ? 33.021 99.211 9.409 1.00 52.00 354 LYS A N 1
ATOM 2033 C CA . LYS A 1 354 ? 32.623 99.293 10.822 1.00 51.67 354 LYS A CA 1
ATOM 2034 C C . LYS A 1 354 ? 33.634 98.489 11.646 1.00 48.26 354 LYS A C 1
ATOM 2035 O O . LYS A 1 354 ? 34.150 97.482 11.157 1.00 51.88 354 LYS A O 1
ATOM 2041 N N . VAL A 1 355 ? 33.952 98.921 12.861 1.00 39.66 355 VAL A N 1
ATOM 2042 C CA . VAL A 1 355 ? 34.882 98.129 13.668 1.00 37.73 355 VAL A CA 1
ATOM 2043 C C . VAL A 1 355 ? 34.224 97.784 14.989 1.00 35.51 355 VAL A C 1
ATOM 2044 O O . VAL A 1 355 ? 33.779 98.667 15.712 1.00 36.73 355 VAL A O 1
ATOM 2048 N N . TYR A 1 356 ? 34.151 96.505 15.317 1.00 33.89 356 TYR A N 1
ATOM 2049 C CA . TYR A 1 356 ? 33.507 96.146 16.571 1.00 34.13 356 TYR A CA 1
ATOM 2050 C C . TYR A 1 356 ? 34.505 95.840 17.662 1.00 31.88 356 TYR A C 1
ATOM 2051 O O . TYR A 1 356 ? 35.247 94.831 17.635 1.00 25.11 356 TYR A O 1
ATOM 2060 N N . TYR A 1 357 ? 34.510 96.722 18.640 1.00 33.35 357 TYR A N 1
ATOM 2061 C CA . TYR A 1 357 ? 35.396 96.584 19.779 1.00 31.25 357 TYR A CA 1
ATOM 2062 C C . TYR A 1 357 ? 34.838 97.455 20.880 1.00 35.44 357 TYR A C 1
ATOM 2063 O O . TYR A 1 357 ? 34.577 98.661 20.699 1.00 37.59 357 TYR A O 1
ATOM 2072 N N . ALA A 1 358 ? 34.632 96.834 22.025 1.00 36.02 358 ALA A N 1
ATOM 2073 C CA . ALA A 1 358 ? 34.081 97.530 23.159 1.00 36.00 358 ALA A CA 1
ATOM 2074 C C . ALA A 1 358 ? 35.026 98.561 23.806 1.00 37.02 358 ALA A C 1
ATOM 2075 O O . ALA A 1 358 ? 34.616 99.294 24.704 1.00 37.42 358 ALA A O 1
ATOM 2077 N N . GLY A 1 359 ? 36.277 98.634 23.354 1.00 39.92 359 GLY A N 1
ATOM 2078 C CA . GLY A 1 359 ? 37.206 99.596 23.939 1.00 37.48 359 GLY A CA 1
ATOM 2079 C C . GLY A 1 359 ? 37.144 100.950 23.249 1.00 39.34 359 GLY A C 1
ATOM 2080 O O . GLY A 1 359 ? 37.616 101.967 23.767 1.00 39.97 359 GLY A O 1
ATOM 2081 N N . LEU A 1 360 ? 36.574 100.942 22.050 1.00 39.40 360 LEU A N 1
ATOM 2082 C CA . LEU A 1 360 ? 36.403 102.147 21.267 1.00 39.02 360 LEU A CA 1
ATOM 2083 C C . LEU A 1 360 ? 35.286 102.999 21.863 1.00 43.28 360 LEU A C 1
ATOM 2084 O O . LEU A 1 360 ? 34.122 102.544 21.958 1.00 42.05 360 LEU A O 1
ATOM 2089 N N . PRO A 1 361 ? 35.611 104.269 22.223 1.00 46.57 361 PRO A N 1
ATOM 2090 C CA . PRO A 1 361 ? 34.647 105.211 22.806 1.00 48.51 361 PRO A CA 1
ATOM 2091 C C . PRO A 1 361 ? 33.289 105.210 22.073 1.00 51.83 361 PRO A C 1
ATOM 2092 O O . PRO A 1 361 ? 32.214 105.246 22.706 1.00 51.58 361 PRO A O 1
ATOM 2096 N N . ASP A 1 362 ? 33.364 105.129 20.741 1.00 51.76 362 ASP A N 1
ATOM 2097 C CA . ASP A 1 362 ? 32.190 105.141 19.865 1.00 51.56 362 ASP A CA 1
ATOM 2098 C C . ASP A 1 362 ? 31.349 103.875 19.851 1.00 49.29 362 ASP A C 1
ATOM 2099 O O . ASP A 1 362 ? 30.302 103.827 19.165 1.00 44.78 362 ASP A O 1
ATOM 2104 N N . HIS A 1 363 ? 31.791 102.855 20.592 1.00 44.16 363 HIS A N 1
ATOM 2105 C CA . HIS A 1 363 ? 31.074 101.579 20.603 1.00 41.47 363 HIS A CA 1
ATOM 2106 C C . HIS A 1 363 ? 29.847 101.495 21.539 1.00 37.63 363 HIS A C 1
ATOM 2107 O O . HIS A 1 363 ? 29.956 101.690 22.744 1.00 44.86 363 HIS A O 1
ATOM 2114 N N . PRO A 1 364 ? 28.659 101.194 20.987 1.00 39.21 364 PRO A N 1
ATOM 2115 C CA . PRO A 1 364 ? 27.467 101.104 21.831 1.00 36.18 364 PRO A CA 1
ATOM 2116 C C . PRO A 1 364 ? 27.677 100.046 22.901 1.00 34.09 364 PRO A C 1
ATOM 2117 O O . PRO A 1 364 ? 27.840 98.859 22.601 1.00 39.60 364 PRO A O 1
ATOM 2121 N N . GLY A 1 365 ? 27.664 100.482 24.149 1.00 36.23 365 GLY A N 1
ATOM 2122 C CA . GLY A 1 365 ? 27.838 99.571 25.265 1.00 36.02 365 GLY A CA 1
ATOM 2123 C C . GLY A 1 365 ? 29.059 99.889 26.106 1.00 36.41 365 GLY A C 1
ATOM 2124 O O . GLY A 1 365 ? 29.135 99.459 27.262 1.00 42.61 365 GLY A O 1
ATOM 2125 N N . HIS A 1 366 ? 30.002 100.638 25.531 1.00 31.96 366 HIS A N 1
ATOM 2126 C CA . HIS A 1 366 ? 31.250 101.033 26.181 1.00 32.19 366 HIS A CA 1
ATOM 2127 C C . HIS A 1 366 ? 31.135 101.299 27.682 1.00 31.08 366 HIS A C 1
ATOM 2128 O O . HIS A 1 366 ? 31.791 100.660 28.514 1.00 30.82 366 HIS A O 1
ATOM 2135 N N . HIS A 1 367 ? 30.302 102.276 28.003 1.00 33.70 367 HIS A N 1
ATOM 2136 C CA . HIS A 1 367 ? 30.071 102.674 29.368 1.00 36.16 367 HIS A CA 1
ATOM 2137 C C . HIS A 1 367 ? 29.381 101.580 30.160 1.00 36.70 367 HIS A C 1
ATOM 2138 O O . HIS A 1 367 ? 29.641 101.455 31.343 1.00 35.39 367 HIS A O 1
ATOM 2145 N N . LEU A 1 368 ? 28.503 100.793 29.527 1.00 35.16 368 LEU A N 1
ATOM 2146 C CA . LEU A 1 368 ? 27.841 99.686 30.240 1.00 32.22 368 LEU A CA 1
ATOM 2147 C C . LEU A 1 368 ? 28.896 98.655 30.621 1.00 38.02 368 LEU A C 1
ATOM 2148 O O . LEU A 1 368 ? 29.079 98.363 31.802 1.00 41.75 368 LEU A O 1
ATOM 2153 N N . HIS A 1 369 ? 29.583 98.113 29.614 1.00 32.38 369 HIS A N 1
ATOM 2154 C CA . HIS A 1 369 ? 30.649 97.149 29.805 1.00 33.14 369 HIS A CA 1
ATOM 2155 C C . HIS A 1 369 ?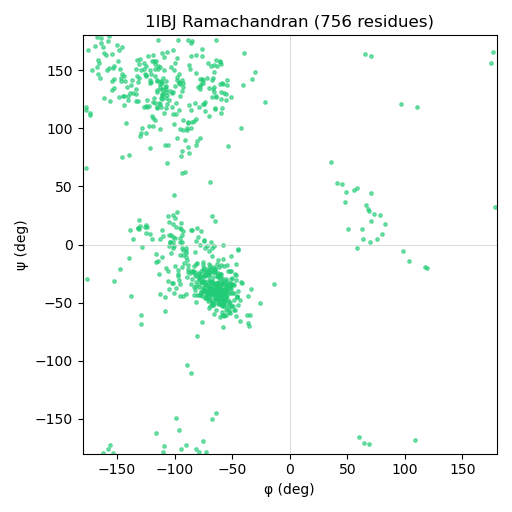 31.656 97.574 30.849 1.00 33.78 369 HIS A C 1
ATOM 2156 O O . HIS A 1 369 ? 31.922 96.834 31.787 1.00 37.48 369 HIS A O 1
ATOM 2163 N N . PHE A 1 370 ? 32.263 98.744 30.673 1.00 35.62 370 PHE A N 1
ATOM 2164 C CA . PHE A 1 370 ? 33.251 99.197 31.642 1.00 30.91 370 PHE A CA 1
ATOM 2165 C C . PHE A 1 370 ? 32.580 99.478 33.018 1.00 32.19 370 PHE A C 1
ATOM 2166 O O . PHE A 1 370 ? 33.223 99.854 34.000 1.00 30.16 370 PHE A O 1
ATOM 2174 N N . SER A 1 371 ? 31.276 99.302 33.102 1.00 31.47 371 SER A N 1
ATOM 2175 C CA . SER A 1 371 ? 30.652 99.527 34.383 1.00 38.74 371 SER A CA 1
ATOM 2176 C C . SER A 1 371 ? 30.616 98.173 35.086 1.00 41.13 371 SER A C 1
ATOM 2177 O O . SER A 1 371 ? 30.293 98.084 36.279 1.00 46.38 371 SER A O 1
ATOM 2180 N N . GLN A 1 372 ? 30.968 97.126 34.340 1.00 38.45 372 GLN A N 1
ATOM 2181 C CA . GLN A 1 372 ? 30.972 95.779 34.877 1.00 38.05 372 GLN A CA 1
ATOM 2182 C C . GLN A 1 372 ? 32.187 94.904 34.454 1.00 37.61 372 GLN A C 1
ATOM 2183 O O . GLN A 1 372 ? 32.188 93.688 34.662 1.00 38.78 372 GLN A O 1
ATOM 2189 N N . ALA A 1 373 ? 33.214 95.524 33.871 1.00 38.50 373 ALA A N 1
ATOM 2190 C CA . ALA A 1 373 ? 34.443 94.828 33.444 1.00 35.09 373 ALA A CA 1
ATOM 2191 C C . ALA A 1 373 ? 35.571 95.850 33.474 1.00 36.52 373 ALA A C 1
ATOM 2192 O O . ALA A 1 373 ? 35.355 97.009 33.132 1.00 34.13 373 ALA A O 1
ATOM 2194 N N . LYS A 1 374 ? 36.769 95.430 33.886 1.00 35.65 374 LYS A N 1
ATOM 2195 C CA . LYS A 1 374 ? 37.894 96.348 33.946 1.00 30.93 374 LYS A CA 1
ATOM 2196 C C . LYS A 1 374 ? 38.550 96.527 32.556 1.00 30.73 374 LYS A C 1
ATOM 2197 O O . LYS A 1 374 ? 39.572 97.245 32.443 1.00 25.28 374 LYS A O 1
ATOM 2203 N N . GLY A 1 375 ? 38.004 95.901 31.497 1.00 26.32 375 GLY A N 1
ATOM 2204 C CA . GLY A 1 375 ? 38.658 96.105 30.202 1.00 20.87 375 GLY A CA 1
ATOM 2205 C C . GLY A 1 375 ? 37.950 95.473 29.042 1.00 23.39 375 GLY A C 1
ATOM 2206 O O . GLY A 1 375 ? 37.049 94.659 29.237 1.00 34.50 375 GLY A O 1
ATOM 2207 N N . ALA A 1 376 ? 38.341 95.831 27.832 1.00 22.65 376 ALA A N 1
ATOM 2208 C CA . ALA A 1 376 ? 37.684 95.287 26.623 1.00 30.65 376 ALA A CA 1
ATOM 2209 C C . ALA A 1 376 ? 38.339 94.052 25.990 1.00 27.87 376 ALA A C 1
ATOM 2210 O O . ALA A 1 376 ? 38.045 93.702 24.869 1.00 36.73 376 ALA A O 1
ATOM 2212 N N . GLY A 1 377 ? 39.248 93.392 26.669 1.00 28.09 377 GLY A N 1
ATOM 2213 C CA . GLY A 1 377 ? 39.807 92.232 26.044 1.00 24.99 377 GLY A CA 1
ATOM 2214 C C . GLY A 1 377 ? 40.543 92.400 24.717 1.00 33.26 377 GLY A C 1
ATOM 2215 O O . GLY A 1 377 ? 40.885 93.516 24.255 1.00 33.15 377 GLY A O 1
ATOM 2216 N N . SER A 1 378 ? 40.754 91.261 24.065 1.00 26.91 378 SER A N 1
ATOM 2217 C CA . SER A 1 378 ? 41.561 91.271 22.884 1.00 28.11 378 SER A CA 1
ATOM 2218 C C . SER A 1 378 ? 41.003 90.715 21.625 1.00 28.04 378 SER A C 1
ATOM 2219 O O . SER A 1 378 ? 41.765 90.413 20.703 1.00 31.92 378 SER A O 1
ATOM 2222 N N . VAL A 1 379 ? 39.695 90.549 21.564 1.00 31.36 379 VAL A N 1
ATOM 2223 C CA . VAL A 1 379 ? 39.070 90.027 20.335 1.00 34.35 379 VAL A CA 1
ATOM 2224 C C . VAL A 1 379 ? 38.187 91.126 19.772 1.00 39.15 379 VAL A C 1
ATOM 2225 O O . VAL A 1 379 ? 37.518 91.860 20.514 1.00 40.65 379 VAL A O 1
ATOM 2229 N N . PHE A 1 380 ? 38.175 91.269 18.467 1.00 35.81 380 PHE A N 1
ATOM 2230 C CA . PHE A 1 380 ? 37.337 92.291 17.916 1.00 38.11 380 PHE A CA 1
ATOM 2231 C C . PHE A 1 380 ? 37.185 91.944 16.463 1.00 39.96 380 PHE A C 1
ATOM 2232 O O . PHE A 1 380 ? 37.845 91.040 15.969 1.00 45.22 380 PHE A O 1
ATOM 2240 N N . SER A 1 381 ? 36.290 92.617 15.773 1.00 41.23 381 SER A N 1
ATOM 2241 C CA . SER A 1 381 ? 36.128 92.312 14.384 1.00 38.37 381 SER A CA 1
ATOM 2242 C C . SER A 1 381 ? 35.797 93.560 13.645 1.00 41.45 381 SER A C 1
ATOM 2243 O O . SER A 1 381 ? 35.546 94.626 14.235 1.00 40.65 381 SER A O 1
ATOM 2246 N N . PHE A 1 382 ? 35.825 93.435 12.334 1.00 42.57 382 PHE A N 1
ATOM 2247 C CA . PHE A 1 382 ? 35.504 94.558 11.509 1.00 45.47 382 PHE A CA 1
ATOM 2248 C C . PHE A 1 382 ? 34.875 94.069 10.236 1.00 48.86 382 PHE A C 1
ATOM 2249 O O . PHE A 1 382 ? 35.029 92.904 9.868 1.00 52.07 382 PHE A O 1
ATOM 2257 N N . ILE A 1 383 ? 34.125 94.950 9.587 1.00 52.07 383 ILE A N 1
ATOM 2258 C CA . ILE A 1 383 ? 33.489 94.632 8.319 1.00 51.24 383 ILE A CA 1
ATOM 2259 C C . ILE A 1 383 ? 34.156 95.529 7.290 1.00 53.03 383 ILE A C 1
ATOM 2260 O O . ILE A 1 383 ? 34.638 96.618 7.625 1.00 53.43 383 ILE A O 1
ATOM 2265 N N . THR A 1 384 ? 34.213 95.063 6.048 1.00 53.93 384 THR A N 1
ATOM 2266 C CA . THR A 1 384 ? 34.832 95.831 4.977 1.00 53.96 384 THR A CA 1
ATOM 2267 C C . THR A 1 384 ? 33.893 95.943 3.767 1.00 55.63 384 THR A C 1
ATOM 2268 O O . THR A 1 384 ? 34.222 96.597 2.776 1.00 54.11 384 THR A O 1
ATOM 2272 N N . GLY A 1 385 ? 32.725 95.307 3.871 1.00 56.24 385 GLY A N 1
ATOM 2273 C CA . GLY A 1 385 ? 31.749 95.328 2.800 1.00 52.44 385 GLY A CA 1
ATOM 2274 C C . GLY A 1 385 ? 32.234 94.525 1.612 1.00 53.12 385 GLY A C 1
ATOM 2275 O O . GLY A 1 385 ? 31.564 94.461 0.587 1.00 55.38 385 GLY A O 1
ATOM 2276 N N . SER A 1 386 ? 33.404 93.908 1.736 1.00 52.94 386 SER A N 1
ATOM 2277 C CA . SER A 1 386 ? 33.946 93.109 0.644 1.00 50.01 386 SER A CA 1
ATOM 2278 C C . SER A 1 386 ? 34.416 91.707 1.026 1.00 48.85 386 SER A C 1
ATOM 2279 O O . SER A 1 386 ? 35.561 91.511 1.439 1.00 48.32 386 SER A O 1
ATOM 2282 N N . VAL A 1 387 ? 33.537 90.729 0.877 1.00 47.36 387 VAL A N 1
ATOM 2283 C CA . VAL A 1 387 ? 33.902 89.344 1.154 1.00 50.14 387 VAL A CA 1
ATOM 2284 C C . VAL A 1 387 ? 35.235 88.983 0.478 1.00 51.55 387 VAL A C 1
ATOM 2285 O O . VAL A 1 387 ? 36.023 88.198 1.015 1.00 54.19 387 VAL A O 1
ATOM 2289 N N . ALA A 1 388 ? 35.488 89.545 -0.699 1.00 50.11 388 ALA A N 1
ATOM 2290 C CA . ALA A 1 388 ? 36.725 89.253 -1.394 1.00 48.55 388 ALA A CA 1
ATOM 2291 C C . ALA A 1 388 ? 37.959 89.866 -0.712 1.00 49.20 388 ALA A C 1
ATOM 2292 O O . ALA A 1 388 ? 39.043 89.256 -0.698 1.00 46.84 388 ALA A O 1
ATOM 2294 N N . LEU A 1 389 ? 37.809 91.071 -0.163 1.00 47.12 389 LEU A N 1
ATOM 2295 C CA . LEU A 1 389 ? 38.931 91.742 0.514 1.00 47.32 389 LEU A CA 1
ATOM 2296 C C . LEU A 1 389 ? 39.203 91.136 1.903 1.00 47.35 389 LEU A C 1
ATOM 2297 O O . LEU A 1 389 ? 40.355 91.122 2.379 1.00 46.21 389 LEU A O 1
ATOM 2302 N N . SER A 1 390 ? 38.134 90.663 2.547 1.00 44.33 390 SER A N 1
ATOM 2303 C CA . SER A 1 390 ? 38.224 90.036 3.859 1.00 44.73 390 SER A CA 1
ATOM 2304 C C . SER A 1 390 ? 38.997 88.721 3.731 1.00 48.11 390 SER A C 1
ATOM 2305 O O . SER A 1 390 ? 39.940 88.481 4.489 1.00 48.45 390 SER A O 1
ATOM 2308 N N . LYS A 1 391 ? 38.615 87.872 2.775 1.00 48.39 391 LYS A N 1
ATOM 2309 C CA . LYS A 1 391 ? 39.343 86.617 2.577 1.00 47.76 391 LYS A CA 1
ATOM 2310 C C . LYS A 1 391 ? 40.806 86.992 2.368 1.00 44.60 391 LYS A C 1
ATOM 2311 O O . LYS A 1 391 ? 41.720 86.372 2.930 1.00 46.33 391 LYS A O 1
ATOM 2317 N N . HIS A 1 392 ? 41.018 88.017 1.550 1.00 38.62 392 HIS A N 1
ATOM 2318 C CA . HIS A 1 392 ? 42.371 88.432 1.221 1.00 40.86 392 HIS A CA 1
ATOM 2319 C C . HIS A 1 392 ? 43.206 88.870 2.415 1.00 39.77 392 HIS A C 1
ATOM 2320 O O . HIS A 1 392 ? 44.400 88.561 2.493 1.00 34.69 392 HIS A O 1
ATOM 2327 N N . LEU A 1 393 ? 42.593 89.623 3.329 1.00 42.98 393 LEU A N 1
ATOM 2328 C CA . LEU A 1 393 ? 43.307 90.084 4.516 1.00 38.36 393 LEU A CA 1
ATOM 2329 C C . LEU A 1 393 ? 43.649 88.820 5.290 1.00 37.38 393 LEU A C 1
ATOM 2330 O O . LEU A 1 393 ? 44.801 88.618 5.680 1.00 43.43 393 LEU A O 1
ATOM 2335 N N . VAL A 1 394 ? 42.661 87.940 5.431 1.00 34.57 394 VAL A N 1
ATOM 2336 C CA . VAL A 1 394 ? 42.805 86.684 6.155 1.00 35.53 394 VAL A CA 1
ATOM 2337 C C . VAL A 1 394 ? 43.888 85.736 5.669 1.00 37.73 394 VAL A C 1
ATOM 2338 O O . VAL A 1 394 ? 44.633 85.139 6.465 1.00 42.11 394 VAL A O 1
ATOM 2342 N N . GLU A 1 395 ? 43.987 85.588 4.363 1.00 38.48 395 GLU A N 1
ATOM 2343 C CA . GLU A 1 395 ? 44.967 84.674 3.824 1.00 37.62 395 GLU A CA 1
ATOM 2344 C C . GLU A 1 395 ? 46.337 85.261 3.566 1.00 38.93 395 GLU A C 1
ATOM 2345 O O . GLU A 1 395 ? 47.327 84.538 3.577 1.00 43.33 395 GLU A O 1
ATOM 2351 N N . THR A 1 396 ? 46.411 86.576 3.390 1.00 37.21 396 THR A N 1
ATOM 2352 C CA . THR A 1 396 ? 47.677 87.239 3.100 1.00 39.78 396 THR A CA 1
ATOM 2353 C C . THR A 1 396 ? 48.483 87.699 4.310 1.00 39.86 396 THR A C 1
ATOM 2354 O O . THR A 1 396 ? 49.707 87.827 4.225 1.00 38.13 396 THR A O 1
ATOM 2358 N N . THR A 1 397 ? 47.813 87.997 5.418 1.00 37.44 397 THR A N 1
ATOM 2359 C CA . THR A 1 397 ? 48.536 88.460 6.587 1.00 39.80 397 THR A CA 1
ATOM 2360 C C . THR A 1 397 ? 49.593 87.442 6.922 1.00 41.39 397 THR A C 1
ATOM 2361 O O . THR A 1 397 ? 49.314 86.249 7.006 1.00 43.08 397 THR A O 1
ATOM 2365 N N . LYS A 1 398 ? 50.823 87.899 7.094 1.00 42.71 398 LYS A N 1
ATOM 2366 C CA . LYS A 1 398 ? 51.898 86.974 7.408 1.00 42.36 398 LYS A CA 1
ATOM 2367 C C . LYS A 1 398 ? 52.000 86.644 8.876 1.00 40.07 398 LYS A C 1
ATOM 2368 O O . LYS A 1 398 ? 52.544 85.604 9.205 1.00 40.83 398 LYS A O 1
ATOM 2374 N N . TYR A 1 399 ? 51.488 87.517 9.749 1.00 36.83 399 TYR A N 1
ATOM 2375 C CA . TYR A 1 399 ? 51.600 87.324 11.204 1.00 35.16 399 TYR A CA 1
ATOM 2376 C C . TYR A 1 399 ? 50.406 86.801 11.980 1.00 31.57 399 TYR A C 1
ATOM 2377 O O . TYR A 1 399 ? 50.501 86.623 13.202 1.00 31.67 399 TYR A O 1
ATOM 2386 N N . PHE A 1 400 ? 49.284 86.604 11.293 1.00 32.23 400 PHE A N 1
ATOM 2387 C CA . PHE A 1 400 ? 48.071 86.079 11.927 1.00 28.37 400 PHE A CA 1
ATOM 2388 C C . PHE A 1 400 ? 47.837 84.706 11.376 1.00 30.83 400 PHE A C 1
ATOM 2389 O O . PHE A 1 400 ? 48.022 84.487 10.192 1.00 29.11 400 PHE A O 1
ATOM 2397 N N . SER A 1 401 ? 47.433 83.776 12.228 1.00 32.66 401 SER A N 1
ATOM 2398 C CA . SER A 1 401 ? 47.147 82.422 11.767 1.00 34.21 401 SER A CA 1
ATOM 2399 C C . SER A 1 401 ? 45.662 82.337 11.528 1.00 33.19 401 SER A C 1
ATOM 2400 O O . SER A 1 401 ? 44.890 82.978 12.227 1.00 37.93 401 SER A O 1
ATOM 2403 N N . ILE A 1 402 ? 45.267 81.551 10.536 1.00 35.67 402 ILE A N 1
ATOM 2404 C CA . ILE A 1 402 ? 43.863 81.366 10.237 1.00 33.99 402 ILE A CA 1
ATOM 2405 C C . ILE A 1 402 ? 43.430 80.273 11.183 1.00 34.09 402 ILE A C 1
ATOM 2406 O O . ILE A 1 402 ? 43.760 79.089 10.974 1.00 32.47 402 ILE A O 1
ATOM 2411 N N . ALA A 1 403 ? 42.698 80.638 12.230 1.00 32.30 403 ALA A N 1
ATOM 2412 C CA . ALA A 1 403 ? 42.311 79.599 13.167 1.00 32.68 403 ALA A CA 1
ATOM 2413 C C . ALA A 1 403 ? 41.136 79.979 14.008 1.00 34.73 403 ALA A C 1
ATOM 2414 O O . ALA A 1 403 ? 40.774 81.142 14.098 1.00 37.98 403 ALA A O 1
ATOM 2416 N N . VAL A 1 404 ? 40.521 78.974 14.615 1.00 39.99 404 VAL A N 1
ATOM 2417 C CA . VAL A 1 404 ? 39.373 79.195 15.498 1.00 42.25 404 VAL A CA 1
ATOM 2418 C C . VAL A 1 404 ? 39.865 79.615 16.907 1.00 44.18 404 VAL A C 1
ATOM 2419 O O . VAL A 1 404 ? 41.025 79.434 17.270 1.00 44.88 404 VAL A O 1
ATOM 2423 N N . SER A 1 405 ? 38.961 80.182 17.685 1.00 42.82 405 SER A N 1
ATOM 2424 C CA . SER A 1 405 ? 39.229 80.673 19.039 1.00 43.92 405 SER A CA 1
ATOM 2425 C C . SER A 1 405 ? 40.122 81.891 19.182 1.00 40.71 405 SER A C 1
ATOM 2426 O O . SER A 1 405 ? 40.507 82.562 18.209 1.00 40.90 405 SER A O 1
ATOM 2429 N N . PHE A 1 406 ? 40.449 82.151 20.435 1.00 34.63 406 PHE A N 1
ATOM 2430 C CA . PHE A 1 406 ? 41.151 83.351 20.798 1.00 29.45 406 PHE A CA 1
ATOM 2431 C C . PHE A 1 406 ? 41.850 83.136 22.115 1.00 26.20 406 PHE A C 1
ATOM 2432 O O . PHE A 1 406 ? 41.828 82.047 22.661 1.00 25.27 406 PHE A O 1
ATOM 2440 N N . GLY A 1 407 ? 42.462 84.209 22.606 1.00 28.14 407 GLY A N 1
ATOM 2441 C CA . GLY A 1 407 ? 43.113 84.185 23.895 1.00 32.12 407 GLY A CA 1
ATOM 2442 C C . GLY A 1 407 ? 44.483 83.568 23.968 1.00 32.88 407 GLY A C 1
ATOM 2443 O O . GLY A 1 407 ? 45.007 83.396 25.077 1.00 33.74 407 GLY A O 1
ATOM 2444 N N . SER A 1 408 ? 45.064 83.255 22.814 1.00 28.93 408 SER A N 1
ATOM 2445 C CA . SER A 1 408 ? 46.393 82.655 22.770 1.00 32.73 408 SER A CA 1
ATOM 2446 C C . SER A 1 408 ? 47.455 83.720 22.496 1.00 35.51 408 SER A C 1
ATOM 2447 O O . SER A 1 408 ? 47.158 84.804 21.982 1.00 35.90 408 SER A O 1
ATOM 2450 N N . VAL A 1 409 ? 48.703 83.403 22.822 1.00 30.22 409 VAL A N 1
ATOM 2451 C CA . VAL A 1 409 ? 49.772 84.323 22.579 1.00 19.42 409 VAL A CA 1
ATOM 2452 C C . VAL A 1 409 ? 49.940 84.599 21.083 1.00 26.22 409 VAL A C 1
ATOM 2453 O O . VAL A 1 409 ? 50.561 85.578 20.691 1.00 29.24 409 VAL A O 1
ATOM 2457 N N . LYS A 1 410 ? 49.385 83.764 20.231 1.00 21.91 410 LYS A N 1
ATOM 2458 C CA . LYS A 1 410 ? 49.558 83.985 18.797 1.00 33.40 410 LYS A CA 1
ATOM 2459 C C . LYS A 1 410 ? 48.346 84.734 18.249 1.00 33.10 410 LYS A C 1
ATOM 2460 O O . LYS A 1 410 ? 47.215 84.470 18.663 1.00 35.64 410 LYS A O 1
ATOM 2466 N N . SER A 1 411 ? 48.584 85.679 17.342 1.00 30.74 411 SER A N 1
ATOM 2467 C CA . SER A 1 411 ? 47.484 86.435 16.774 1.00 30.47 411 SER A CA 1
ATOM 2468 C C . SER A 1 411 ? 46.814 85.581 15.732 1.00 32.08 411 SER A C 1
ATOM 2469 O O . SER A 1 411 ? 47.482 84.939 14.898 1.00 30.46 411 SER A O 1
ATOM 2472 N N . LEU A 1 412 ? 45.491 85.572 15.803 1.00 28.07 412 LEU A N 1
ATOM 2473 C CA . LEU A 1 412 ? 44.684 84.807 14.892 1.00 30.18 412 LEU A CA 1
ATOM 2474 C C . LEU A 1 412 ? 43.778 85.745 14.147 1.00 30.78 412 LEU A C 1
ATOM 2475 O O . LEU A 1 412 ? 43.498 86.852 14.596 1.00 31.42 412 LEU A O 1
ATOM 2480 N N . ILE A 1 413 ? 43.321 85.276 12.997 1.00 34.51 413 ILE A N 1
ATOM 2481 C CA . ILE A 1 413 ? 42.425 86.035 12.143 1.00 35.00 413 ILE A CA 1
ATOM 2482 C C . ILE A 1 413 ? 41.515 84.999 11.496 1.00 34.37 413 ILE A C 1
ATOM 2483 O O . ILE A 1 413 ? 41.922 83.877 11.256 1.00 35.37 413 ILE A O 1
ATOM 2488 N N . SER A 1 414 ? 40.271 85.365 11.254 1.00 37.37 414 SER A N 1
ATOM 2489 C CA . SER A 1 414 ? 39.331 84.449 10.642 1.00 37.15 414 SER A CA 1
ATOM 2490 C C . SER A 1 414 ? 38.103 85.198 10.201 1.00 41.19 414 SER A C 1
ATOM 2491 O O . SER A 1 414 ? 37.981 86.416 10.406 1.00 39.96 414 SER A O 1
ATOM 2494 N N . MET A 1 415 ? 37.192 84.447 9.592 1.00 43.17 415 MET A N 1
ATOM 2495 C CA . MET A 1 415 ? 35.929 84.990 9.142 1.00 45.05 415 MET A CA 1
ATOM 2496 C C . MET A 1 415 ? 34.845 84.086 9.694 1.00 46.31 415 MET A C 1
ATOM 2497 O O . MET A 1 415 ? 34.620 83.006 9.170 1.00 45.09 415 MET A O 1
ATOM 2502 N N . PRO A 1 416 ? 34.191 84.503 10.791 1.00 48.28 416 PRO A N 1
ATOM 2503 C CA . PRO A 1 416 ? 33.111 83.772 11.467 1.00 51.74 416 PRO A CA 1
ATOM 2504 C C . PRO A 1 416 ? 31.958 83.334 10.556 1.00 55.17 416 PRO A C 1
ATOM 2505 O O . PRO A 1 416 ? 31.372 82.273 10.765 1.00 51.63 416 PRO A O 1
ATOM 2509 N N . CYS A 1 417 ? 31.627 84.155 9.559 1.00 60.90 417 CYS A N 1
ATOM 2510 C CA . CYS A 1 417 ? 30.547 83.818 8.633 1.00 68.09 417 CYS A CA 1
ATOM 2511 C C . CYS A 1 417 ? 30.957 82.755 7.590 1.00 75.29 417 CYS A C 1
ATOM 2512 O O . CYS A 1 417 ? 30.438 81.635 7.608 1.00 76.35 417 CYS A O 1
ATOM 2514 N N . PHE A 1 418 ? 31.880 83.073 6.685 1.00 82.10 418 PHE A N 1
ATOM 2515 C CA . PHE A 1 418 ? 32.275 82.072 5.695 1.00 90.12 418 PHE A CA 1
ATOM 2516 C C . PHE A 1 418 ? 33.177 80.938 6.247 1.00 96.27 418 PHE A C 1
ATOM 2517 O O . PHE A 1 418 ? 33.590 80.067 5.478 1.00 101.40 418 PHE A O 1
ATOM 2519 N N . MET A 1 419 ? 33.464 80.925 7.559 1.00 100.42 419 MET A N 1
ATOM 2520 C CA . MET A 1 419 ? 34.320 79.882 8.165 1.00 102.62 419 MET A CA 1
ATOM 2521 C C . MET A 1 419 ? 33.741 79.186 9.389 1.00 104.88 419 MET A C 1
ATOM 2522 O O . MET A 1 419 ? 33.445 77.996 9.327 1.00 106.40 419 MET A O 1
ATOM 2524 N N . SER A 1 420 ? 33.608 79.913 10.500 1.00 107.19 420 SER A N 1
ATOM 2525 C CA . SER A 1 420 ? 33.066 79.355 11.746 1.00 111.71 420 SER A CA 1
ATOM 2526 C C . SER A 1 420 ? 31.588 79.003 11.598 1.00 116.13 420 SER A C 1
ATOM 2527 O O . SER A 1 420 ? 30.835 78.952 12.577 1.00 117.82 420 SER A O 1
ATOM 2529 N N . HIS A 1 421 ? 31.202 78.769 10.347 1.00 120.02 421 HIS A N 1
ATOM 2530 C CA . HIS A 1 421 ? 29.850 78.400 9.928 1.00 122.16 421 HIS A CA 1
ATOM 2531 C C . HIS A 1 421 ? 29.954 78.302 8.399 1.00 123.69 421 HIS A C 1
ATOM 2532 O O . HIS A 1 421 ? 29.000 78.599 7.670 1.00 123.81 421 HIS A O 1
ATOM 2534 N N . ALA A 1 422 ? 31.142 77.888 7.944 1.00 124.99 422 ALA A N 1
ATOM 2535 C CA . ALA A 1 422 ? 31.485 77.734 6.529 1.00 126.22 422 ALA A CA 1
ATOM 2536 C C . ALA A 1 422 ? 30.335 77.215 5.684 1.00 127.59 422 ALA A C 1
ATOM 2537 O O . ALA A 1 422 ? 29.896 77.885 4.747 1.00 127.04 422 ALA A O 1
ATOM 2539 N N . SER A 1 423 ? 29.860 76.017 6.013 1.00 129.49 423 SER A N 1
ATOM 2540 C CA . SER A 1 423 ? 28.746 75.407 5.293 1.00 131.32 423 SER A CA 1
ATOM 2541 C C . SER A 1 423 ? 27.429 76.165 5.566 1.00 132.84 423 SER A C 1
ATOM 2542 O O . SER A 1 423 ? 26.431 75.559 5.974 1.00 133.38 423 SER A O 1
ATOM 2544 N N . ILE A 1 424 ? 27.444 77.487 5.344 1.00 133.92 424 ILE A N 1
ATOM 2545 C CA . ILE A 1 424 ? 26.267 78.354 5.538 1.00 134.27 424 ILE A CA 1
ATOM 2546 C C . ILE A 1 424 ? 25.835 79.018 4.211 1.00 134.25 424 ILE A C 1
ATOM 2547 O O . ILE A 1 424 ? 26.643 79.671 3.538 1.00 133.94 424 ILE A O 1
ATOM 2549 N N . PRO A 1 425 ? 24.558 78.846 3.856 1.00 133.70 425 PRO A N 1
ATOM 2550 C CA . PRO A 1 425 ? 23.978 79.380 2.618 1.00 132.67 425 PRO A CA 1
ATOM 2551 C C . PRO A 1 425 ? 23.943 80.910 2.521 1.00 132.52 425 PRO A C 1
ATOM 2552 O O . PRO A 1 425 ? 24.849 81.595 3.002 1.00 132.32 425 PRO A O 1
ATOM 2554 N N . ALA A 1 426 ? 22.895 81.437 1.886 1.00 132.41 426 ALA A N 1
ATOM 2555 C CA . ALA A 1 426 ? 22.732 82.885 1.707 1.00 132.72 426 ALA A CA 1
ATOM 2556 C C . ALA A 1 426 ? 21.904 83.543 2.822 1.00 132.83 426 ALA A C 1
ATOM 2557 O O . ALA A 1 426 ? 22.260 84.617 3.320 1.00 133.12 426 ALA A O 1
ATOM 2559 N N . GLU A 1 427 ? 20.795 82.904 3.197 1.00 132.64 427 GLU A N 1
ATOM 2560 C CA . GLU A 1 427 ? 19.924 83.406 4.262 1.00 131.35 427 GLU A CA 1
ATOM 2561 C C . GLU A 1 427 ? 20.237 82.632 5.547 1.00 130.81 427 GLU A C 1
ATOM 2562 O O . GLU A 1 427 ? 19.893 83.071 6.646 1.00 129.70 427 GLU A O 1
ATOM 2564 N N . VAL A 1 428 ? 20.891 81.479 5.384 1.00 130.08 428 VAL A N 1
ATOM 2565 C CA . VAL A 1 428 ? 21.288 80.620 6.499 1.00 128.75 428 VAL A CA 1
ATOM 2566 C C . VAL A 1 428 ? 22.571 81.171 7.115 1.00 128.44 428 VAL A C 1
ATOM 2567 O O . VAL A 1 428 ? 22.942 80.798 8.230 1.00 127.63 428 VAL A O 1
ATOM 2569 N N . ARG A 1 429 ? 23.236 82.054 6.362 1.00 129.04 429 ARG A N 1
ATOM 2570 C CA . ARG A 1 429 ? 24.479 82.724 6.776 1.00 128.97 429 ARG A CA 1
ATOM 2571 C C . ARG A 1 429 ? 24.132 84.100 7.360 1.00 128.68 429 ARG A C 1
ATOM 2572 O O . ARG A 1 429 ? 24.834 84.618 8.236 1.00 128.70 429 ARG A O 1
ATOM 2574 N N . GLU A 1 430 ? 23.047 84.685 6.856 1.00 127.97 430 GLU A N 1
ATOM 2575 C CA . GLU A 1 430 ? 22.563 85.976 7.334 1.00 126.69 430 GLU A CA 1
ATOM 2576 C C . GLU A 1 430 ? 21.508 85.721 8.420 1.00 125.72 430 GLU A C 1
ATOM 2577 O O . GLU A 1 430 ? 20.985 86.662 9.024 1.00 126.00 430 GLU A O 1
ATOM 2579 N N . ALA A 1 431 ? 21.202 84.440 8.651 1.00 123.86 431 ALA A N 1
ATOM 2580 C CA . ALA A 1 431 ? 20.241 84.021 9.677 1.00 120.92 431 ALA A CA 1
ATOM 2581 C C . ALA A 1 431 ? 20.950 84.123 11.028 1.00 119.63 431 ALA A C 1
ATOM 2582 O O . ALA A 1 431 ? 20.460 83.628 12.049 1.00 119.93 431 ALA A O 1
ATOM 2584 N N . ARG A 1 432 ? 22.118 84.764 10.996 1.00 116.35 432 ARG A N 1
ATOM 2585 C CA . ARG A 1 432 ? 22.959 85.001 12.164 1.00 113.14 432 ARG A CA 1
ATOM 2586 C C . ARG A 1 432 ? 23.518 86.411 11.981 1.00 111.04 432 ARG A C 1
ATOM 2587 O O . ARG A 1 432 ? 24.132 86.692 10.950 1.00 111.97 432 ARG A O 1
ATOM 2589 N N . GLY A 1 433 ? 23.297 87.290 12.963 1.00 107.37 433 GLY A N 1
ATOM 2590 C CA . GLY A 1 433 ? 23.778 88.679 12.897 1.00 101.73 433 GLY A CA 1
ATOM 2591 C C . GLY A 1 433 ? 25.286 88.735 12.606 1.00 97.99 433 GLY A C 1
ATOM 2592 O O . GLY A 1 433 ? 26.121 88.859 13.510 1.00 96.80 433 GLY A O 1
ATOM 2593 N N . LEU A 1 434 ? 25.617 88.662 11.321 1.00 92.56 434 LEU A N 1
ATOM 2594 C CA . LEU A 1 434 ? 26.999 88.660 10.875 1.00 86.14 434 LEU A CA 1
ATOM 2595 C C . LEU A 1 434 ? 26.992 88.648 9.339 1.00 82.08 434 LEU A C 1
ATOM 2596 O O . LEU A 1 434 ? 26.475 87.723 8.716 1.00 81.31 434 LEU A O 1
ATOM 2601 N N . THR A 1 435 ? 27.507 89.709 8.729 1.00 78.02 435 THR A N 1
ATOM 2602 C CA . THR A 1 435 ? 27.580 89.758 7.271 1.00 73.07 435 THR A CA 1
ATOM 2603 C C . THR A 1 435 ? 28.757 88.839 6.893 1.00 70.93 435 THR A C 1
ATOM 2604 O O . THR A 1 435 ? 29.781 88.797 7.585 1.00 72.87 435 THR A O 1
ATOM 2608 N N . GLU A 1 436 ? 28.623 88.102 5.801 1.00 64.11 436 GLU A N 1
ATOM 2609 C CA . GLU A 1 436 ? 29.657 87.150 5.434 1.00 60.65 436 GLU A CA 1
ATOM 2610 C C . GLU A 1 436 ? 31.077 87.683 5.213 1.00 56.47 436 GLU A C 1
ATOM 2611 O O . GLU A 1 436 ? 32.002 86.904 4.946 1.00 54.52 436 GLU A O 1
ATOM 2617 N N . ASP A 1 437 ? 31.277 88.989 5.361 1.00 50.36 437 ASP A N 1
ATOM 2618 C CA . ASP A 1 437 ? 32.620 89.522 5.162 1.00 51.64 437 ASP A CA 1
ATOM 2619 C C . ASP A 1 437 ? 33.265 89.988 6.467 1.00 47.05 437 ASP A C 1
ATOM 2620 O O . ASP A 1 437 ? 34.338 90.569 6.459 1.00 46.99 437 ASP A O 1
ATOM 2625 N N . LEU A 1 438 ? 32.602 89.718 7.587 1.00 46.96 438 LEU A N 1
ATOM 2626 C CA . LEU A 1 438 ? 33.094 90.083 8.917 1.00 39.81 438 LEU A CA 1
ATOM 2627 C C . LEU A 1 438 ? 34.390 89.338 9.207 1.00 39.09 438 LEU A C 1
ATOM 2628 O O . LEU A 1 438 ? 34.444 88.105 9.065 1.00 40.26 438 LEU A O 1
ATOM 2633 N N . VAL A 1 439 ? 35.437 90.075 9.576 1.00 34.30 439 VAL A N 1
ATOM 2634 C CA . VAL A 1 439 ? 36.725 89.473 9.909 1.00 33.30 439 VAL A CA 1
ATOM 2635 C C . VAL A 1 439 ? 36.998 89.625 11.417 1.00 33.97 439 VAL A C 1
ATOM 2636 O O . VAL A 1 439 ? 36.906 90.731 11.957 1.00 35.34 439 VAL A O 1
ATOM 2640 N N . ARG A 1 440 ? 37.320 88.528 12.100 1.00 35.78 440 ARG A N 1
ATOM 2641 C CA . ARG A 1 440 ? 37.646 88.600 13.538 1.00 35.63 440 ARG A CA 1
ATOM 2642 C C . ARG A 1 440 ? 39.138 88.394 13.776 1.00 35.44 440 ARG A C 1
ATOM 2643 O O . ARG A 1 440 ? 39.776 87.520 13.180 1.00 36.89 440 ARG A O 1
ATOM 2651 N N . ILE A 1 441 ? 39.701 89.225 14.644 1.00 35.90 441 ILE A N 1
ATOM 2652 C CA . ILE A 1 441 ? 41.118 89.132 14.991 1.00 32.70 441 ILE A CA 1
ATOM 2653 C C . ILE A 1 441 ? 41.256 88.901 16.487 1.00 31.57 441 ILE A C 1
ATOM 2654 O O . ILE A 1 441 ? 40.491 89.430 17.276 1.00 28.24 441 ILE A O 1
ATOM 2659 N N . SER A 1 442 ? 42.208 88.063 16.867 1.00 34.44 442 SER A N 1
ATOM 2660 C CA . SER A 1 442 ? 42.497 87.837 18.283 1.00 34.32 442 SER A CA 1
ATOM 2661 C C . SER A 1 442 ? 43.944 88.277 18.395 1.00 33.78 442 SER A C 1
ATOM 2662 O O . SER A 1 442 ? 44.814 87.618 17.821 1.00 33.38 442 SER A O 1
ATOM 2665 N N . ALA A 1 443 ? 44.190 89.402 19.081 1.00 29.65 443 ALA A N 1
ATOM 2666 C CA . ALA A 1 443 ? 45.538 89.939 19.228 1.00 29.06 443 ALA A CA 1
ATOM 2667 C C . ALA A 1 443 ? 46.308 89.051 20.159 1.00 30.23 443 ALA A C 1
ATOM 2668 O O . ALA A 1 443 ? 45.731 88.517 21.112 1.00 31.47 443 ALA A O 1
ATOM 2670 N N . GLY A 1 444 ? 47.597 88.891 19.859 1.00 26.12 444 GLY A N 1
ATOM 2671 C CA . GLY A 1 444 ? 48.495 88.036 20.619 1.00 25.10 444 GLY A CA 1
ATOM 2672 C C . GLY A 1 444 ? 49.529 88.956 21.217 1.00 25.55 444 GLY A C 1
ATOM 2673 O O . GLY A 1 444 ? 49.294 90.164 21.224 1.00 29.86 444 GLY A O 1
ATOM 2674 N N . ILE A 1 445 ? 50.665 88.432 21.660 1.00 21.94 445 ILE A N 1
ATOM 2675 C CA . ILE A 1 445 ? 51.678 89.266 22.326 1.00 23.87 445 ILE A CA 1
ATOM 2676 C C . ILE A 1 445 ? 52.901 89.697 21.516 1.00 28.37 445 ILE A C 1
ATOM 2677 O O . ILE A 1 445 ? 53.951 89.989 22.096 1.00 29.19 445 ILE A O 1
ATOM 2682 N N . GLU A 1 446 ? 52.764 89.757 20.191 1.00 28.56 446 GLU A N 1
ATOM 2683 C CA . GLU A 1 446 ? 53.854 90.181 19.303 1.00 33.49 446 GLU A CA 1
ATOM 2684 C C . GLU A 1 446 ? 54.001 91.704 19.278 1.00 34.33 446 GLU A C 1
ATOM 2685 O O . GLU A 1 446 ? 53.289 92.402 19.985 1.00 43.11 446 GLU A O 1
ATOM 2691 N N . ASP A 1 447 ? 54.928 92.224 18.483 1.00 36.33 447 ASP A N 1
ATOM 2692 C CA . ASP A 1 447 ? 55.142 93.682 18.397 1.00 39.99 447 ASP A CA 1
ATOM 2693 C C . ASP A 1 447 ? 53.968 94.230 17.592 1.00 37.50 447 ASP A C 1
ATOM 2694 O O . ASP A 1 447 ? 53.778 93.848 16.443 1.00 37.10 447 ASP A O 1
ATOM 2699 N N . VAL A 1 448 ? 53.198 95.139 18.182 1.00 36.39 448 VAL A N 1
ATOM 2700 C CA . VAL A 1 448 ? 52.036 95.666 17.485 1.00 39.19 448 VAL A CA 1
ATOM 2701 C C . VAL A 1 448 ? 52.384 96.395 16.199 1.00 36.90 448 VAL A C 1
ATOM 2702 O O . VAL A 1 448 ? 51.512 96.582 15.367 1.00 38.73 448 VAL A O 1
ATOM 2706 N N . ASP A 1 449 ? 53.638 96.813 16.041 1.00 38.91 449 ASP A N 1
ATOM 2707 C CA . ASP A 1 449 ? 54.066 97.483 14.808 1.00 39.50 449 ASP A CA 1
ATOM 2708 C C . ASP A 1 449 ? 54.243 96.467 13.701 1.00 37.60 449 ASP A C 1
ATOM 2709 O O . ASP A 1 449 ? 54.092 96.783 12.522 1.00 34.74 449 ASP A O 1
ATOM 2714 N N . ASP A 1 450 ? 54.565 95.245 14.099 1.00 35.48 450 ASP A N 1
ATOM 2715 C CA . ASP A 1 450 ? 54.690 94.139 13.174 1.00 33.93 450 ASP A CA 1
ATOM 2716 C C . ASP A 1 450 ? 53.315 93.716 12.682 1.00 35.27 450 ASP A C 1
ATOM 2717 O O . ASP A 1 450 ? 53.110 93.385 11.493 1.00 36.45 450 ASP A O 1
ATOM 2722 N N . LEU A 1 451 ? 52.376 93.684 13.608 1.00 29.16 451 LEU A N 1
ATOM 2723 C CA . LEU A 1 451 ? 51.023 93.282 13.281 1.00 29.15 451 LEU A CA 1
ATOM 2724 C C . LEU A 1 451 ? 50.297 94.346 12.444 1.00 32.69 451 LEU A C 1
ATOM 2725 O O . LEU A 1 451 ? 49.663 94.021 11.438 1.00 37.42 451 LEU A O 1
ATOM 2730 N N . ILE A 1 452 ? 50.356 95.612 12.868 1.00 33.49 452 ILE A N 1
ATOM 2731 C CA . ILE A 1 452 ? 49.716 96.687 12.111 1.00 35.07 452 ILE A CA 1
ATOM 2732 C C . ILE A 1 452 ? 50.352 96.833 10.704 1.00 36.27 452 ILE A C 1
ATOM 2733 O O . ILE A 1 452 ? 49.646 97.011 9.710 1.00 36.33 452 ILE A O 1
ATOM 2738 N N . SER A 1 453 ? 51.670 96.726 10.614 1.00 33.15 453 SER A N 1
ATOM 2739 C CA . SER A 1 453 ? 52.328 96.818 9.321 1.00 38.21 453 SER A CA 1
ATOM 2740 C C . SER A 1 453 ? 51.932 95.642 8.424 1.00 41.98 453 SER A C 1
ATOM 2741 O O . SER A 1 453 ? 51.842 95.777 7.197 1.00 44.49 453 SER A O 1
ATOM 2744 N N . ASP A 1 454 ? 51.708 94.488 9.050 1.00 38.29 454 ASP A N 1
ATOM 2745 C CA . ASP A 1 454 ? 51.340 93.271 8.340 1.00 36.73 454 ASP A CA 1
ATOM 2746 C C . ASP A 1 454 ? 49.988 93.456 7.664 1.00 35.88 454 ASP A C 1
ATOM 2747 O O . ASP A 1 454 ? 49.810 93.010 6.540 1.00 37.77 454 ASP A O 1
ATOM 2752 N N . LEU A 1 455 ? 49.047 94.100 8.363 1.00 34.38 455 LEU A N 1
ATOM 2753 C CA . LEU A 1 455 ? 47.683 94.380 7.863 1.00 38.53 455 LEU A CA 1
ATOM 2754 C C . LEU A 1 455 ? 47.690 95.454 6.759 1.00 38.83 455 LEU A C 1
ATOM 2755 O O . LEU A 1 455 ? 46.977 95.351 5.774 1.00 36.26 455 LEU A O 1
ATOM 2760 N N . ASP A 1 456 ? 48.505 96.486 6.947 1.00 40.75 456 ASP A N 1
ATOM 2761 C CA . ASP A 1 456 ? 48.595 97.567 5.985 1.00 40.40 456 ASP A CA 1
ATOM 2762 C C . ASP A 1 456 ? 49.002 97.030 4.621 1.00 41.84 456 ASP A C 1
ATOM 2763 O O . ASP A 1 456 ? 48.361 97.296 3.606 1.00 41.11 456 ASP A O 1
ATOM 2768 N N . ILE A 1 457 ? 50.086 96.281 4.605 1.00 39.41 457 ILE A N 1
ATOM 2769 C CA . ILE A 1 457 ? 50.544 95.712 3.372 1.00 40.01 457 ILE A CA 1
ATOM 2770 C C . ILE A 1 457 ? 49.414 94.914 2.713 1.00 43.99 457 ILE A C 1
ATOM 2771 O O . ILE A 1 457 ? 49.181 95.027 1.516 1.00 46.71 457 ILE A O 1
ATOM 2776 N N . ALA A 1 458 ? 48.689 94.130 3.500 1.00 47.29 458 ALA A N 1
ATOM 2777 C CA . ALA A 1 458 ? 47.621 93.294 2.960 1.00 47.76 458 ALA A CA 1
ATOM 2778 C C . ALA A 1 458 ? 46.486 94.089 2.320 1.00 49.55 458 ALA A C 1
ATOM 2779 O O . ALA A 1 458 ? 45.778 93.587 1.439 1.00 47.76 458 ALA A O 1
ATOM 2781 N N . PHE A 1 459 ? 46.297 95.314 2.795 1.00 49.62 459 PHE A N 1
ATOM 2782 C CA . PHE A 1 459 ? 45.249 96.199 2.284 1.00 49.60 459 PHE A CA 1
ATOM 2783 C C . PHE A 1 459 ? 45.693 96.798 0.971 1.00 50.02 459 PHE A C 1
ATOM 2784 O O . PHE A 1 459 ? 44.869 97.087 0.100 1.00 52.85 459 PHE A O 1
ATOM 2792 N N . LYS A 1 460 ? 47.006 96.971 0.856 1.00 48.35 460 LYS A N 1
ATOM 2793 C CA . LYS A 1 460 ? 47.646 97.553 -0.307 1.00 51.64 460 LYS A CA 1
ATOM 2794 C C . LYS A 1 460 ? 47.882 96.594 -1.468 1.00 53.79 460 LYS A C 1
ATOM 2795 O O . LYS A 1 460 ? 47.970 97.020 -2.621 1.00 59.56 460 LYS A O 1
ATOM 2801 N N . THR A 1 461 ? 47.999 95.309 -1.172 1.00 52.65 461 THR A N 1
ATOM 2802 C CA . THR A 1 461 ? 48.243 94.321 -2.200 1.00 53.41 461 THR A CA 1
ATOM 2803 C C . THR A 1 461 ? 46.959 93.728 -2.797 1.00 53.78 461 THR A C 1
ATOM 2804 O O . THR A 1 461 ? 47.013 92.980 -3.773 1.00 53.39 461 THR A O 1
ATOM 2808 N N . PHE A 1 462 ? 45.815 94.067 -2.216 1.00 52.98 462 PHE A N 1
ATOM 2809 C CA . PHE A 1 462 ? 44.533 93.568 -2.694 1.00 59.37 462 PHE A CA 1
ATOM 2810 C C . PHE A 1 462 ? 44.153 94.036 -4.115 1.00 65.86 462 PHE A C 1
ATOM 2811 O O . PHE A 1 462 ? 43.954 95.234 -4.366 1.00 65.30 462 PHE A O 1
ATOM 2819 N N . PRO A 1 463 ? 44.027 93.077 -5.059 1.00 72.36 463 PRO A N 1
ATOM 2820 C CA . PRO A 1 463 ? 43.678 93.308 -6.474 1.00 74.98 463 PRO A CA 1
ATOM 2821 C C . PRO A 1 463 ? 42.261 93.847 -6.777 1.00 75.98 463 PRO A C 1
ATOM 2822 O O . PRO A 1 463 ? 41.262 93.353 -6.228 1.00 77.12 463 PRO A O 1
ATOM 2826 N N . LEU A 1 464 ? 42.194 94.835 -7.679 1.00 75.63 464 LEU A N 1
ATOM 2827 C CA . LEU A 1 464 ? 40.936 95.467 -8.103 1.00 73.21 464 LEU A CA 1
ATOM 2828 C C . LEU A 1 464 ? 40.499 95.176 -9.573 1.00 73.42 464 LEU A C 1
ATOM 2829 O O . LEU A 1 464 ? 41.048 95.813 -10.516 1.00 69.24 464 LEU A O 1
ATOM 2835 N N . ALA B 1 85 ? 46.401 36.848 11.721 1.00 39.59 85 ALA C N 1
ATOM 2836 C CA . ALA B 1 85 ? 47.144 37.897 12.499 1.00 40.89 85 ALA C CA 1
ATOM 2837 C C . ALA B 1 85 ? 46.569 38.038 13.910 1.00 41.11 85 ALA C C 1
ATOM 2838 O O . ALA B 1 85 ? 45.513 38.645 14.090 1.00 42.12 85 ALA C O 1
ATOM 2840 N N . SER B 1 86 ? 47.273 37.464 14.892 1.00 41.09 86 SER C N 1
ATOM 2841 C CA . SER B 1 86 ? 46.887 37.476 16.306 1.00 38.36 86 SER C CA 1
ATOM 2842 C C . SER B 1 86 ? 46.768 38.853 16.960 1.00 40.95 86 SER C C 1
ATOM 2843 O O . SER B 1 86 ? 47.376 39.835 16.517 1.00 44.64 86 SER C O 1
ATOM 2846 N N . VAL B 1 87 ? 45.983 38.904 18.035 1.00 42.10 87 VAL C N 1
ATOM 2847 C CA . VAL B 1 87 ? 45.781 40.130 18.830 1.00 38.66 87 VAL C CA 1
ATOM 2848 C C . VAL B 1 87 ? 47.166 40.584 19.321 1.00 34.78 87 VAL C C 1
ATOM 2849 O O . VAL B 1 87 ? 47.560 41.716 19.137 1.00 35.67 87 VAL C O 1
ATOM 2853 N N . SER B 1 88 ? 47.894 39.674 19.938 1.00 31.67 88 SER C N 1
ATOM 2854 C CA . SER B 1 88 ? 49.224 39.953 20.453 1.00 36.33 88 SER C CA 1
ATOM 2855 C C . SER B 1 88 ? 50.020 40.707 19.423 1.00 35.18 88 SER C C 1
ATOM 2856 O O . SER B 1 88 ? 50.679 41.687 19.747 1.00 33.95 88 SER C O 1
ATOM 2859 N N . THR B 1 89 ? 49.940 40.256 18.175 1.00 35.66 89 THR C N 1
ATOM 2860 C CA . THR B 1 89 ? 50.681 40.884 17.076 1.00 38.07 89 THR C CA 1
ATOM 2861 C C . THR B 1 89 ? 50.091 42.192 16.614 1.00 37.74 89 THR C C 1
ATOM 2862 O O . THR B 1 89 ? 50.792 43.040 16.059 1.00 39.83 89 THR C O 1
ATOM 2866 N N . LEU B 1 90 ? 48.787 42.325 16.808 1.00 35.96 90 LEU C N 1
ATOM 2867 C CA . LEU B 1 90 ? 48.070 43.528 16.417 1.00 34.34 90 LEU C CA 1
ATOM 2868 C C . LEU B 1 90 ? 48.278 44.663 17.434 1.00 32.87 90 LEU C C 1
ATOM 2869 O O . LEU B 1 90 ? 48.334 45.822 17.067 1.00 38.19 90 LEU C O 1
ATOM 2874 N N . LEU B 1 91 ? 48.411 44.343 18.716 1.00 32.24 91 LEU C N 1
ATOM 2875 C CA . LEU B 1 91 ? 48.562 45.391 19.719 1.00 27.93 91 LEU C CA 1
ATOM 2876 C C . LEU B 1 91 ? 49.822 46.235 19.638 1.00 30.76 91 LEU C C 1
ATOM 2877 O O . LEU B 1 91 ? 49.830 47.357 20.164 1.00 35.31 91 LEU C O 1
ATOM 2882 N N . VAL B 1 92 ? 50.865 45.730 18.982 1.00 32.28 92 VAL C N 1
ATOM 2883 C CA . VAL B 1 92 ? 52.139 46.454 18.882 1.00 38.26 92 VAL C CA 1
ATOM 2884 C C . VAL B 1 92 ? 52.432 47.141 17.546 1.00 43.45 92 VAL C C 1
ATOM 2885 O O . VAL B 1 92 ? 53.433 47.893 17.434 1.00 38.09 92 VAL C O 1
ATOM 2889 N N . ASN B 1 93 ? 51.578 46.900 16.545 1.00 47.21 93 ASN C N 1
ATOM 2890 C CA . ASN B 1 93 ? 51.764 47.528 15.228 1.00 55.08 93 ASN C CA 1
ATOM 2891 C C . ASN B 1 93 ? 51.547 49.046 15.251 1.00 57.65 93 ASN C C 1
ATOM 2892 O O . ASN B 1 93 ? 50.663 49.556 15.946 1.00 61.43 93 ASN C O 1
ATOM 2897 N N . LEU B 1 94 ? 52.362 49.775 14.498 1.00 60.71 94 LEU C N 1
ATOM 2898 C CA . LEU B 1 94 ? 52.233 51.230 14.439 1.00 64.20 94 LEU C CA 1
ATOM 2899 C C . LEU B 1 94 ? 51.785 51.611 13.030 1.00 65.33 94 LEU C C 1
ATOM 2900 O O . LEU B 1 94 ? 52.590 51.675 12.092 1.00 67.43 94 LEU C O 1
ATOM 2905 N N . ASP B 1 95 ? 50.497 51.857 12.862 1.00 64.19 95 ASP C N 1
ATOM 2906 C CA . ASP B 1 95 ? 50.031 52.193 11.527 1.00 65.43 95 ASP C CA 1
ATOM 2907 C C . ASP B 1 95 ? 49.833 53.691 11.343 1.00 65.40 95 ASP C C 1
ATOM 2908 O O . ASP B 1 95 ? 48.848 54.098 10.735 1.00 69.35 95 ASP C O 1
ATOM 2910 N N . ASN B 1 96 ? 50.763 54.511 11.832 1.00 62.70 96 ASN C N 1
ATOM 2911 C CA . ASN B 1 96 ? 50.590 55.958 11.717 1.00 60.17 96 ASN C CA 1
ATOM 2912 C C . ASN B 1 96 ? 50.975 56.476 10.364 1.00 58.57 96 ASN C C 1
ATOM 2913 O O . ASN B 1 96 ? 52.122 56.872 10.156 1.00 59.19 96 ASN C O 1
ATOM 2918 N N . LYS B 1 97 ? 50.001 56.489 9.457 1.00 55.68 97 LYS C N 1
ATOM 2919 C CA . LYS B 1 97 ? 50.206 56.963 8.091 1.00 58.23 97 LYS C CA 1
ATOM 2920 C C . LYS B 1 97 ? 50.698 58.408 8.068 1.00 54.20 97 LYS C C 1
ATOM 2921 O O . LYS B 1 97 ? 51.712 58.713 7.449 1.00 56.64 97 LYS C O 1
ATOM 2927 N N . PHE B 1 98 ? 49.984 59.291 8.753 1.00 48.56 98 PHE C N 1
ATOM 2928 C CA . PHE B 1 98 ? 50.336 60.706 8.794 1.00 42.51 98 PHE C CA 1
ATOM 2929 C C . PHE B 1 98 ? 51.770 61.096 9.166 1.00 38.50 98 PHE C C 1
ATOM 2930 O O . PHE B 1 98 ? 52.204 62.181 8.831 1.00 39.29 98 PHE C O 1
ATOM 2938 N N . ASP B 1 99 ? 52.503 60.238 9.864 1.00 33.43 99 ASP C N 1
ATOM 2939 C CA . ASP B 1 99 ? 53.836 60.614 10.329 1.00 31.66 99 ASP C CA 1
ATOM 2940 C C . ASP B 1 99 ? 54.982 60.518 9.349 1.00 31.90 99 ASP C C 1
ATOM 2941 O O . ASP B 1 99 ? 55.459 59.428 9.017 1.00 32.24 99 ASP C O 1
ATOM 2946 N N . PRO B 1 100 ? 55.479 61.674 8.905 1.00 32.47 100 PRO C N 1
ATOM 2947 C CA . PRO B 1 100 ? 56.580 61.732 7.947 1.00 33.24 100 PRO C CA 1
ATOM 2948 C C . PRO B 1 100 ? 57.898 61.070 8.386 1.00 36.63 100 PRO C C 1
ATOM 2949 O O . PRO B 1 100 ? 58.688 60.632 7.543 1.00 37.41 100 PRO C O 1
ATOM 2953 N N . PHE B 1 101 ? 58.126 60.968 9.696 1.00 37.56 101 PHE C N 1
ATOM 2954 C CA . PHE B 1 101 ? 59.366 60.379 10.219 1.00 33.66 101 PHE C CA 1
ATOM 2955 C C . PHE B 1 101 ? 59.275 58.943 10.782 1.00 34.48 101 PHE C C 1
ATOM 2956 O O . PHE B 1 101 ? 60.263 58.415 11.271 1.00 38.82 101 PHE C O 1
ATOM 2964 N N . ASP B 1 102 ? 58.105 58.311 10.718 1.00 35.27 102 ASP C N 1
ATOM 2965 C CA . ASP B 1 102 ? 57.930 56.955 11.226 1.00 34.72 102 ASP C CA 1
ATOM 2966 C C . ASP B 1 102 ? 58.534 56.706 12.600 1.00 37.39 102 ASP C C 1
ATOM 2967 O O . ASP B 1 102 ? 59.313 55.778 12.771 1.00 33.55 102 ASP C O 1
ATOM 2972 N N . ALA B 1 103 ? 58.208 57.538 13.580 1.00 36.01 103 ALA C N 1
ATOM 2973 C CA . ALA B 1 103 ? 58.720 57.295 14.920 1.00 36.98 103 ALA C CA 1
ATOM 2974 C C . ALA B 1 103 ? 58.078 55.973 15.395 1.00 36.12 103 ALA C C 1
ATOM 2975 O O . ALA B 1 103 ? 57.013 55.580 14.918 1.00 34.24 103 ALA C O 1
ATOM 2977 N N . MET B 1 104 ? 58.742 55.280 16.313 1.00 38.19 104 MET C N 1
ATOM 2978 C CA . MET B 1 104 ? 58.252 54.013 16.847 1.00 32.14 104 MET C CA 1
ATOM 2979 C C . MET B 1 104 ? 57.094 54.276 17.789 1.00 36.47 104 MET C C 1
ATOM 2980 O O . MET B 1 104 ? 56.223 53.427 18.017 1.00 36.77 104 MET C O 1
ATOM 2985 N N . SER B 1 105 ? 57.064 55.464 18.356 1.00 32.08 105 SER C N 1
ATOM 2986 C CA . SER B 1 105 ? 55.943 55.774 19.205 1.00 30.75 105 SER C CA 1
ATOM 2987 C C . SER B 1 105 ? 55.089 56.808 18.455 1.00 30.15 105 SER C C 1
ATOM 2988 O O . SER B 1 105 ? 55.590 57.579 17.647 1.00 32.27 105 SER C O 1
ATOM 2991 N N . THR B 1 106 ? 53.792 56.802 18.704 1.00 30.88 106 THR C N 1
ATOM 2992 C CA . THR B 1 106 ? 52.891 57.746 18.060 1.00 31.47 106 THR C CA 1
ATOM 2993 C C . THR B 1 106 ? 53.182 59.171 18.569 1.00 31.90 106 THR C C 1
ATOM 2994 O O . THR B 1 106 ? 53.206 59.414 19.775 1.00 31.05 106 THR C O 1
ATOM 2998 N N . PRO B 1 107 ? 53.417 60.119 17.649 1.00 30.84 107 PRO C N 1
ATOM 2999 C CA . PRO B 1 107 ? 53.699 61.531 17.967 1.00 32.55 107 PRO C CA 1
ATOM 3000 C C . PRO B 1 107 ? 52.510 62.079 18.754 1.00 30.41 107 PRO C C 1
ATOM 3001 O O . PRO B 1 107 ? 51.349 61.771 18.448 1.00 24.58 107 PRO C O 1
ATOM 3005 N N . LEU B 1 108 ? 52.792 62.875 19.774 1.00 30.19 108 LEU C N 1
ATOM 3006 C CA . LEU B 1 108 ? 51.702 63.388 20.589 1.00 30.69 108 LEU C CA 1
ATOM 3007 C C . LEU B 1 108 ? 51.301 64.757 20.133 1.00 25.71 108 LEU C C 1
ATOM 3008 O O . LEU B 1 108 ? 52.092 65.698 20.204 1.00 32.36 108 LEU C O 1
ATOM 3013 N N . TYR B 1 109 ? 50.076 64.876 19.649 1.00 24.77 109 TYR C N 1
ATOM 3014 C CA . TYR B 1 109 ? 49.598 66.175 19.232 1.00 24.40 109 TYR C CA 1
ATOM 3015 C C . TYR B 1 109 ? 48.979 66.889 20.420 1.00 25.68 109 TYR C C 1
ATOM 3016 O O . TYR B 1 109 ? 47.772 66.915 20.547 1.00 22.13 109 TYR C O 1
ATOM 3025 N N . GLN B 1 110 ? 49.809 67.465 21.292 1.00 27.04 110 GLN C N 1
ATOM 3026 C CA . GLN B 1 110 ? 49.304 68.192 22.459 1.00 28.53 110 GLN C CA 1
ATOM 3027 C C . GLN B 1 110 ? 49.081 69.645 22.016 1.00 31.65 110 GLN C C 1
ATOM 3028 O O . GLN B 1 110 ? 49.923 70.523 22.238 1.00 34.07 110 GLN C O 1
ATOM 3034 N N . THR B 1 111 ? 47.925 69.890 21.413 1.00 24.78 111 THR C N 1
ATOM 3035 C CA . THR B 1 111 ? 47.592 71.206 20.897 1.00 25.28 111 THR C CA 1
ATOM 3036 C C . THR B 1 111 ? 46.099 71.276 21.060 1.00 26.22 111 THR C C 1
ATOM 3037 O O . THR B 1 111 ? 45.483 70.245 21.321 1.00 25.65 111 THR C O 1
ATOM 3041 N N . ALA B 1 112 ? 45.513 72.465 20.918 1.00 29.61 112 ALA C N 1
ATOM 3042 C CA . ALA B 1 112 ? 44.034 72.630 20.958 1.00 28.52 112 ALA C CA 1
ATOM 3043 C C . ALA B 1 112 ? 43.558 72.956 19.512 1.00 27.78 112 ALA C C 1
ATOM 3044 O O . ALA B 1 112 ? 42.611 72.374 18.980 1.00 30.36 112 ALA C O 1
ATOM 3046 N N . THR B 1 113 ? 44.248 73.856 18.847 1.00 24.82 113 THR C N 1
ATOM 3047 C CA . THR B 1 113 ? 43.828 74.202 17.518 1.00 29.35 113 THR C CA 1
ATOM 3048 C C . THR B 1 113 ? 44.855 73.896 16.475 1.00 27.16 113 THR C C 1
ATOM 3049 O O . THR B 1 113 ? 46.031 73.682 16.768 1.00 25.37 113 THR C O 1
ATOM 3053 N N . PHE B 1 114 ? 44.392 73.875 15.234 1.00 30.46 114 PHE C N 1
ATOM 3054 C CA . PHE B 1 114 ? 45.269 73.624 14.091 1.00 26.59 114 PHE C CA 1
ATOM 3055 C C . PHE B 1 114 ? 45.016 74.802 13.166 1.00 29.10 114 PHE C C 1
ATOM 3056 O O . PHE B 1 114 ? 43.927 75.375 13.193 1.00 30.74 114 PHE C O 1
ATOM 3064 N N . LYS B 1 115 ? 45.999 75.198 12.370 1.00 32.52 115 LYS C N 1
ATOM 3065 C CA . LYS B 1 115 ? 45.773 76.302 11.434 1.00 36.20 115 LYS C CA 1
ATOM 3066 C C . LYS B 1 115 ? 44.975 75.784 10.218 1.00 38.87 115 LYS C C 1
ATOM 3067 O O . LYS B 1 115 ? 45.168 74.638 9.782 1.00 36.93 115 LYS C O 1
ATOM 3073 N N . GLN B 1 116 ? 44.054 76.593 9.696 1.00 38.04 116 GLN C N 1
ATOM 3074 C CA . GLN B 1 116 ? 43.287 76.172 8.530 1.00 43.41 116 GLN C CA 1
ATOM 3075 C C . GLN B 1 116 ? 44.058 76.560 7.263 1.00 44.36 116 GLN C C 1
ATOM 3076 O O . GLN B 1 116 ? 44.857 77.513 7.272 1.00 41.37 116 GLN C O 1
ATOM 3082 N N . PRO B 1 117 ? 43.827 75.833 6.154 1.00 46.07 117 PRO C N 1
ATOM 3083 C CA . PRO B 1 117 ? 44.522 76.108 4.891 1.00 49.89 117 PRO C CA 1
ATOM 3084 C C . PRO B 1 117 ? 44.131 77.424 4.213 1.00 51.73 117 PRO C C 1
ATOM 3085 O O . PRO B 1 117 ? 44.957 78.049 3.540 1.00 53.14 117 PRO C O 1
ATOM 3089 N N . SER B 1 118 ? 42.880 77.844 4.397 1.00 52.12 118 SER C N 1
ATOM 3090 C CA . SER B 1 118 ? 42.405 79.081 3.795 1.00 50.90 118 SER C CA 1
ATOM 3091 C C . SER B 1 118 ? 41.268 79.667 4.619 1.00 53.50 118 SER C C 1
ATOM 3092 O O . SER B 1 118 ? 40.863 79.092 5.634 1.00 53.68 118 SER C O 1
ATOM 3095 N N . ALA B 1 119 ? 40.747 80.802 4.156 1.00 52.41 119 ALA C N 1
ATOM 3096 C CA . ALA B 1 119 ? 39.664 81.502 4.823 1.00 50.84 119 ALA C CA 1
ATOM 3097 C C . ALA B 1 119 ? 38.354 80.778 4.700 1.00 53.69 119 ALA C C 1
ATOM 3098 O O . ALA B 1 119 ? 37.474 80.951 5.534 1.00 55.12 119 ALA C O 1
ATOM 3100 N N . ILE B 1 120 ? 38.225 79.949 3.675 1.00 58.30 120 ILE C N 1
ATOM 3101 C CA . ILE B 1 120 ? 36.973 79.248 3.428 1.00 61.82 120 ILE C CA 1
ATOM 3102 C C . ILE B 1 120 ? 36.948 77.774 3.764 1.00 62.75 120 ILE C C 1
ATOM 3103 O O . ILE B 1 120 ? 35.872 77.218 3.971 1.00 63.10 120 ILE C O 1
ATOM 3108 N N . GLU B 1 121 ? 38.106 77.125 3.811 1.00 64.73 121 GLU C N 1
ATOM 3109 C CA . GLU B 1 121 ? 38.098 75.693 4.096 1.00 67.13 121 GLU C CA 1
ATOM 3110 C C . GLU B 1 121 ? 38.963 75.218 5.242 1.00 64.06 121 GLU C C 1
ATOM 3111 O O . GLU B 1 121 ? 40.027 75.772 5.511 1.00 61.98 121 GLU C O 1
ATOM 3117 N N . ASN B 1 122 ? 38.474 74.172 5.909 1.00 62.52 122 ASN C N 1
ATOM 3118 C CA . ASN B 1 122 ? 39.161 73.564 7.040 1.00 61.64 122 ASN C CA 1
ATOM 3119 C C . ASN B 1 122 ? 40.165 72.567 6.576 1.00 60.25 122 ASN C C 1
ATOM 3120 O O . ASN B 1 122 ? 40.279 72.270 5.391 1.00 65.82 122 ASN C O 1
ATOM 3125 N N . GLY B 1 123 ? 40.902 72.051 7.539 1.00 59.21 123 GLY C N 1
ATOM 3126 C CA . GLY B 1 123 ? 41.884 71.036 7.243 1.00 52.46 123 GLY C CA 1
ATOM 3127 C C . GLY B 1 123 ? 41.293 69.779 7.854 1.00 48.84 123 GLY C C 1
ATOM 3128 O O . GLY B 1 123 ? 40.139 69.788 8.348 1.00 43.42 123 GLY C O 1
ATOM 3129 N N . PRO B 1 124 ? 42.056 68.680 7.850 1.00 44.00 124 PRO C N 1
ATOM 3130 C CA . PRO B 1 124 ? 41.514 67.449 8.432 1.00 44.11 124 PRO C CA 1
ATOM 3131 C C . PRO B 1 124 ? 41.193 67.708 9.905 1.00 45.08 124 PRO C C 1
ATOM 3132 O O . PRO B 1 124 ? 40.169 67.259 10.423 1.00 43.26 124 PRO C O 1
ATOM 3136 N N . TYR B 1 125 ? 42.071 68.470 10.564 1.00 46.04 125 TYR C N 1
ATOM 3137 C CA . TYR B 1 125 ? 41.895 68.789 11.977 1.00 42.42 125 TYR C CA 1
ATOM 3138 C C . TYR B 1 125 ? 41.799 70.280 12.173 1.00 40.54 125 TYR C C 1
ATOM 3139 O O . TYR B 1 125 ? 42.417 71.036 11.431 1.00 41.72 125 TYR C O 1
ATOM 3148 N N . ASP B 1 126 ? 41.012 70.694 13.164 1.00 39.75 126 ASP C N 1
ATOM 3149 C CA . ASP B 1 126 ? 40.835 72.101 13.468 1.00 43.78 126 ASP C CA 1
ATOM 3150 C C . ASP B 1 126 ? 40.856 72.370 14.976 1.00 43.44 126 ASP C C 1
ATOM 3151 O O . ASP B 1 126 ? 41.514 73.297 15.458 1.00 48.48 126 ASP C O 1
ATOM 3156 N N . TYR B 1 127 ? 40.161 71.538 15.730 1.00 41.60 127 TYR C N 1
ATOM 3157 C CA . TYR B 1 127 ? 40.057 71.740 17.166 1.00 38.76 127 TYR C CA 1
ATOM 3158 C C . TYR B 1 127 ? 40.110 70.361 17.811 1.00 36.63 127 TYR C C 1
ATOM 3159 O O . TYR B 1 127 ? 39.435 69.451 17.363 1.00 36.69 127 TYR C O 1
ATOM 3168 N N . THR B 1 128 ? 40.879 70.203 18.879 1.00 36.34 128 THR C N 1
ATOM 3169 C CA . THR B 1 128 ? 41.011 68.882 19.497 1.00 34.08 128 THR C CA 1
ATOM 3170 C C . THR B 1 128 ? 39.737 68.293 20.047 1.00 33.46 128 THR C C 1
ATOM 3171 O O . THR B 1 128 ? 39.593 67.080 20.100 1.00 37.50 128 THR C O 1
ATOM 3175 N N . ARG B 1 129 ? 38.788 69.123 20.430 1.00 30.55 129 ARG C N 1
ATOM 3176 C CA . ARG B 1 129 ? 37.566 68.540 20.954 1.00 30.56 129 ARG C CA 1
ATOM 3177 C C . ARG B 1 129 ? 36.858 67.758 19.867 1.00 30.54 129 ARG C C 1
ATOM 3178 O O . ARG B 1 129 ? 36.071 66.838 20.144 1.00 27.69 129 ARG C O 1
ATOM 3186 N N . SER B 1 130 ? 37.143 68.131 18.626 1.00 29.94 130 SER C N 1
ATOM 3187 C CA . SER B 1 130 ? 36.513 67.496 17.477 1.00 34.69 130 SER C CA 1
ATOM 3188 C C . SER B 1 130 ? 37.274 66.296 16.953 1.00 32.80 130 SER C C 1
ATOM 3189 O O . SER B 1 130 ? 36.680 65.267 16.639 1.00 38.41 130 SER C O 1
ATOM 3192 N N . GLY B 1 131 ? 38.592 66.423 16.873 1.00 33.77 131 GLY C N 1
ATOM 3193 C CA . GLY B 1 131 ? 39.419 65.341 16.385 1.00 31.38 131 GLY C CA 1
ATOM 3194 C C . GLY B 1 131 ? 40.877 65.689 16.596 1.00 31.42 131 GLY C C 1
ATOM 3195 O O . GLY B 1 131 ? 41.254 66.857 16.587 1.00 25.64 131 GLY C O 1
ATOM 3196 N N . ASN B 1 132 ? 41.701 64.664 16.784 1.00 33.27 132 ASN C N 1
ATOM 3197 C CA . ASN B 1 132 ? 43.122 64.842 17.034 1.00 27.24 132 ASN C CA 1
ATOM 3198 C C . ASN B 1 132 ? 43.836 63.585 16.523 1.00 30.13 132 ASN C C 1
ATOM 3199 O O . ASN B 1 132 ? 43.357 62.478 16.785 1.00 29.59 132 ASN C O 1
ATOM 3204 N N . PRO B 1 133 ? 44.971 63.738 15.788 1.00 25.07 133 PRO C N 1
ATOM 3205 C CA . PRO B 1 133 ? 45.762 62.619 15.235 1.00 26.38 133 PRO C CA 1
ATOM 3206 C C . PRO B 1 133 ? 46.110 61.516 16.250 1.00 30.09 133 PRO C C 1
ATOM 3207 O O . PRO B 1 133 ? 46.047 60.326 15.913 1.00 35.50 133 PRO C O 1
ATOM 3211 N N . THR B 1 134 ? 46.492 61.895 17.473 1.00 25.68 134 THR C N 1
ATOM 3212 C CA . THR B 1 134 ? 46.863 60.894 18.457 1.00 26.76 134 THR C CA 1
ATOM 3213 C C . THR B 1 134 ? 45.664 60.083 18.933 1.00 28.33 134 THR C C 1
ATOM 3214 O O . THR B 1 134 ? 45.753 58.844 18.998 1.00 27.97 134 THR C O 1
ATOM 3218 N N . ARG B 1 135 ? 44.552 60.761 19.242 1.00 26.51 135 ARG C N 1
ATOM 3219 C CA . ARG B 1 135 ? 43.325 60.090 19.669 1.00 24.57 135 ARG C CA 1
ATOM 3220 C C . ARG B 1 135 ? 42.791 59.235 18.516 1.00 24.81 135 ARG C C 1
ATOM 3221 O O . ARG B 1 135 ? 42.256 58.143 18.725 1.00 23.06 135 ARG C O 1
ATOM 3229 N N . ASP B 1 136 ? 42.942 59.730 17.293 1.00 25.87 136 ASP C N 1
ATOM 3230 C CA . ASP B 1 136 ? 42.508 58.982 16.106 1.00 23.70 136 ASP C CA 1
ATOM 3231 C C . ASP B 1 136 ? 43.298 57.674 15.992 1.00 27.56 136 ASP C C 1
ATOM 3232 O O . ASP B 1 136 ? 42.753 56.656 15.566 1.00 29.70 136 ASP C O 1
ATOM 3237 N N . ALA B 1 137 ? 44.583 57.698 16.352 1.00 21.82 137 ALA C N 1
ATOM 3238 C CA . ALA B 1 137 ? 45.366 56.489 16.281 1.00 24.90 137 ALA C CA 1
ATOM 3239 C C . ALA B 1 137 ? 44.878 55.462 17.303 1.00 25.79 137 ALA C C 1
ATOM 3240 O O . ALA B 1 137 ? 44.928 54.263 17.055 1.00 31.87 137 ALA C O 1
ATOM 3242 N N . LEU B 1 138 ? 44.389 55.935 18.450 1.00 31.49 138 LEU C N 1
ATOM 3243 C CA . LEU B 1 138 ? 43.911 55.049 19.509 1.00 31.36 138 LEU C CA 1
ATOM 3244 C C . LEU B 1 138 ? 42.491 54.568 19.244 1.00 33.57 138 LEU C C 1
ATOM 3245 O O . LEU B 1 138 ? 42.218 53.382 19.335 1.00 37.08 138 LEU C O 1
ATOM 3250 N N . GLU B 1 139 ? 41.585 55.490 18.938 1.00 32.38 139 GLU C N 1
ATOM 3251 C CA . GLU B 1 139 ? 40.204 55.132 18.629 1.00 31.48 139 GLU C CA 1
ATOM 3252 C C . GLU B 1 139 ? 40.185 54.096 17.512 1.00 33.54 139 GLU C C 1
ATOM 3253 O O . GLU B 1 139 ? 39.404 53.154 17.530 1.00 37.46 139 GLU C O 1
ATOM 3259 N N . SER B 1 140 ? 41.086 54.259 16.546 1.00 37.08 140 SER C N 1
ATOM 3260 C CA . SER B 1 140 ? 41.210 53.341 15.409 1.00 34.69 140 SER C CA 1
ATOM 3261 C C . SER B 1 140 ? 41.797 51.944 15.724 1.00 34.85 140 SER C C 1
ATOM 3262 O O . SER B 1 140 ? 41.418 50.947 15.104 1.00 37.17 140 SER C O 1
ATOM 3265 N N . LEU B 1 141 ? 42.729 51.845 16.664 1.00 32.92 141 LEU C N 1
ATOM 3266 C CA . LEU B 1 141 ? 43.236 50.517 17.025 1.00 30.02 141 LEU C CA 1
ATOM 3267 C C . LEU B 1 141 ? 42.108 49.774 17.752 1.00 30.10 141 LEU C C 1
ATOM 3268 O O . LEU B 1 141 ? 41.898 48.560 17.540 1.00 27.97 141 LEU C O 1
ATOM 3273 N N . LEU B 1 142 ? 41.397 50.512 18.617 1.00 29.14 142 LEU C N 1
ATOM 3274 C CA . LEU B 1 142 ? 40.309 49.964 19.433 1.00 26.05 142 LEU C CA 1
ATOM 3275 C C . LEU B 1 142 ? 39.104 49.478 18.624 1.00 28.64 142 LEU C C 1
ATOM 3276 O O . LEU B 1 142 ? 38.354 48.634 19.080 1.00 25.12 142 LEU C O 1
ATOM 3281 N N . ALA B 1 143 ? 38.921 49.995 17.413 1.00 30.95 143 ALA C N 1
ATOM 3282 C CA . ALA B 1 143 ? 37.805 49.577 16.567 1.00 26.26 143 ALA C CA 1
ATOM 3283 C C . ALA B 1 143 ? 38.206 48.264 16.015 1.00 28.37 143 ALA C C 1
ATOM 3284 O O . ALA B 1 143 ? 37.366 47.356 15.920 1.00 31.16 143 ALA C O 1
ATOM 3286 N N . LYS B 1 144 ? 39.482 48.141 15.636 1.00 29.39 144 LYS C N 1
ATOM 3287 C CA . LYS B 1 144 ? 39.938 46.864 15.092 1.00 32.40 144 LYS C CA 1
ATOM 3288 C C . LYS B 1 144 ? 39.834 45.793 16.187 1.00 35.87 144 LYS C C 1
ATOM 3289 O O . LYS B 1 144 ? 39.280 44.723 15.951 1.00 39.49 144 LYS C O 1
ATOM 3295 N N . LEU B 1 145 ? 40.362 46.090 17.381 1.00 39.94 145 LEU C N 1
ATOM 3296 C CA . LEU B 1 145 ? 40.309 45.165 18.536 1.00 38.41 145 LEU C CA 1
ATOM 3297 C C . LEU B 1 145 ? 38.930 44.625 18.871 1.00 38.89 145 LEU C C 1
ATOM 3298 O O . LEU B 1 145 ? 38.814 43.464 19.296 1.00 37.55 145 LEU C O 1
ATOM 3303 N N . ASP B 1 146 ? 37.905 45.465 18.709 1.00 36.78 146 ASP C N 1
ATOM 3304 C CA . ASP B 1 146 ? 36.530 45.076 19.006 1.00 37.66 146 ASP C CA 1
ATOM 3305 C C . ASP B 1 146 ? 35.695 44.701 17.812 1.00 35.68 146 ASP C C 1
ATOM 3306 O O . ASP B 1 146 ? 34.543 44.291 17.977 1.00 29.91 146 ASP C O 1
ATOM 3311 N N . LYS B 1 147 ? 36.298 44.799 16.626 1.00 36.31 147 LYS C N 1
ATOM 3312 C CA . LYS B 1 147 ? 35.623 44.494 15.360 1.00 35.72 147 LYS C CA 1
ATOM 3313 C C . LYS B 1 147 ? 34.420 45.388 15.240 1.00 35.46 147 LYS C C 1
ATOM 3314 O O . LYS B 1 147 ? 33.323 44.910 14.937 1.00 36.84 147 LYS C O 1
ATOM 3320 N N . ALA B 1 148 ? 34.631 46.678 15.484 1.00 34.83 148 ALA C N 1
ATOM 3321 C CA . ALA B 1 148 ? 33.559 47.669 15.459 1.00 34.58 148 ALA C CA 1
ATOM 3322 C C . ALA B 1 148 ? 33.669 48.540 14.222 1.00 33.84 148 ALA C C 1
ATOM 3323 O O . ALA B 1 148 ? 34.683 48.530 13.544 1.00 39.64 148 ALA C O 1
ATOM 3325 N N . ASP B 1 149 ? 32.613 49.275 13.925 1.00 34.24 149 ASP C N 1
ATOM 3326 C CA . ASP B 1 149 ? 32.618 50.164 12.778 1.00 37.12 149 ASP C CA 1
ATOM 3327 C C . ASP B 1 149 ? 33.460 51.412 13.100 1.00 39.01 149 ASP C C 1
ATOM 3328 O O . ASP B 1 149 ? 34.231 51.909 12.267 1.00 36.25 149 ASP C O 1
ATOM 3333 N N . ARG B 1 150 ? 33.330 51.895 14.327 1.00 36.37 150 ARG C N 1
ATOM 3334 C CA . ARG B 1 150 ? 34.080 53.053 14.766 1.00 39.76 150 ARG C CA 1
ATOM 3335 C C . ARG B 1 150 ? 34.238 52.976 16.269 1.00 37.70 150 ARG C C 1
ATOM 3336 O O . ARG B 1 150 ? 33.423 52.385 16.950 1.00 34.58 150 ARG C O 1
ATOM 3344 N N . ALA B 1 151 ? 35.312 53.554 16.788 1.00 38.46 151 ALA C N 1
ATOM 3345 C CA . ALA B 1 151 ? 35.539 53.535 18.220 1.00 32.40 151 ALA C CA 1
ATOM 3346 C C . ALA B 1 151 ? 35.643 54.978 18.746 1.00 33.97 151 ALA C C 1
ATOM 3347 O O . ALA B 1 151 ? 36.054 55.884 18.000 1.00 34.85 151 ALA C O 1
ATOM 3349 N N . PHE B 1 152 ? 35.247 55.206 20.005 1.00 28.44 152 PHE C N 1
ATOM 3350 C CA . PHE B 1 152 ? 35.330 56.545 20.575 1.00 26.61 152 PHE C CA 1
ATOM 3351 C C . PHE B 1 152 ? 35.982 56.533 21.953 1.00 29.80 152 PHE C C 1
ATOM 3352 O O . PHE B 1 152 ? 35.738 55.632 22.752 1.00 31.01 152 PHE C O 1
ATOM 3360 N N . CYS B 1 153 ? 36.817 57.538 22.206 1.00 24.84 153 CYS C N 1
ATOM 3361 C CA . CYS B 1 153 ? 37.544 57.633 23.452 1.00 29.55 153 CYS C CA 1
ATOM 3362 C C . CYS B 1 153 ? 37.032 58.782 24.285 1.00 28.14 153 CYS C C 1
ATOM 3363 O O . CYS B 1 153 ? 36.932 59.897 23.784 1.00 27.64 153 CYS C O 1
ATOM 3366 N N . PHE B 1 154 ? 36.727 58.503 25.551 1.00 26.96 154 PHE C N 1
ATOM 3367 C CA . PHE B 1 154 ? 36.184 59.506 26.461 1.00 25.88 154 PHE C CA 1
ATOM 3368 C C . PHE B 1 154 ? 37.090 59.794 27.619 1.00 26.61 154 PHE C C 1
ATOM 3369 O O . PHE B 1 154 ? 37.939 58.980 27.940 1.00 30.24 154 PHE C O 1
ATOM 3377 N N . THR B 1 155 ? 36.933 60.961 28.242 1.00 30.93 155 THR C N 1
ATOM 3378 C CA . THR B 1 155 ? 37.787 61.312 29.371 1.00 30.18 155 THR C CA 1
ATOM 3379 C C . THR B 1 155 ? 37.787 60.233 30.472 1.00 31.58 155 THR C C 1
ATOM 3380 O O . THR B 1 155 ? 38.760 60.146 31.217 1.00 30.33 155 THR C O 1
ATOM 3384 N N . SER B 1 156 ? 36.741 59.391 30.549 1.00 30.07 156 SER C N 1
ATOM 3385 C CA . SER B 1 156 ? 36.700 58.308 31.539 1.00 31.87 156 SER C CA 1
ATOM 3386 C C . SER B 1 156 ? 35.650 57.277 31.185 1.00 34.50 156 SER C C 1
ATOM 3387 O O . SER B 1 156 ? 34.899 57.472 30.245 1.00 37.68 156 SER C O 1
ATOM 3390 N N . GLY B 1 157 ? 35.611 56.176 31.941 1.00 39.11 157 GLY C N 1
ATOM 3391 C CA . GLY B 1 157 ? 34.620 55.132 31.722 1.00 35.77 157 GLY C CA 1
ATOM 3392 C C . GLY B 1 157 ? 33.202 55.703 31.937 1.00 36.12 157 GLY C C 1
ATOM 3393 O O . GLY B 1 157 ? 32.306 55.551 31.067 1.00 27.93 157 GLY C O 1
ATOM 3394 N N . MET B 1 158 ? 32.998 56.376 33.075 1.00 25.02 158 MET C N 1
ATOM 3395 C CA . MET B 1 158 ? 31.697 56.977 33.354 1.00 27.71 158 MET C CA 1
ATOM 3396 C C . MET B 1 158 ? 31.259 57.947 32.250 1.00 27.05 158 MET C C 1
ATOM 3397 O O . MET B 1 158 ? 30.094 58.004 31.895 1.00 31.96 158 MET C O 1
ATOM 3402 N N . ALA B 1 159 ? 32.195 58.713 31.694 1.00 30.16 159 ALA C N 1
ATOM 3403 C CA . ALA B 1 159 ? 31.833 59.650 30.639 1.00 28.40 159 ALA C CA 1
ATOM 3404 C C . ALA B 1 159 ? 31.303 58.896 29.444 1.00 25.56 159 ALA C C 1
ATOM 3405 O O . ALA B 1 159 ? 30.398 59.349 28.765 1.00 29.96 159 ALA C O 1
ATOM 3407 N N . ALA B 1 160 ? 31.872 57.729 29.187 1.00 29.78 160 ALA C N 1
ATOM 3408 C CA . ALA B 1 160 ? 31.454 56.904 28.062 1.00 30.06 160 ALA C CA 1
ATOM 3409 C C . ALA B 1 160 ? 30.023 56.390 28.278 1.00 32.05 160 ALA C C 1
ATOM 3410 O O . ALA B 1 160 ? 29.183 56.296 27.333 1.00 24.65 160 ALA C O 1
ATOM 3412 N N . LEU B 1 161 ? 29.772 56.011 29.527 1.00 32.39 161 LEU C N 1
ATOM 3413 C CA . LEU B 1 161 ? 28.489 55.440 29.859 1.00 33.35 161 LEU C CA 1
ATOM 3414 C C . LEU B 1 161 ? 27.494 56.574 29.913 1.00 33.61 161 LEU C C 1
ATOM 3415 O O . LEU B 1 161 ? 26.366 56.418 29.474 1.00 36.36 161 LEU C O 1
ATOM 3420 N N . SER B 1 162 ? 27.920 57.730 30.407 1.00 35.55 162 SER C N 1
ATOM 3421 C CA . SER B 1 162 ? 27.004 58.870 30.460 1.00 39.16 162 SER C CA 1
ATOM 3422 C C . SER B 1 162 ? 26.602 59.236 29.004 1.00 39.19 162 SER C C 1
ATOM 3423 O O . SER B 1 162 ? 25.420 59.439 28.708 1.00 37.30 162 SER C O 1
ATOM 3426 N N . ALA B 1 163 ? 27.559 59.296 28.083 1.00 34.32 163 ALA C N 1
ATOM 3427 C CA . ALA B 1 163 ? 27.181 59.581 26.715 1.00 32.67 163 ALA C CA 1
ATOM 3428 C C . ALA B 1 163 ? 26.219 58.521 26.212 1.00 33.01 163 ALA C C 1
ATOM 3429 O O . ALA B 1 163 ? 25.228 58.842 25.605 1.00 35.86 163 ALA C O 1
ATOM 3431 N N . VAL B 1 164 ? 26.484 57.251 26.455 1.00 34.61 164 VAL C N 1
ATOM 3432 C CA . VAL B 1 164 ? 25.566 56.284 25.903 1.00 39.68 164 VAL C CA 1
ATOM 3433 C C . VAL B 1 164 ? 24.162 56.649 26.299 1.00 43.76 164 VAL C C 1
ATOM 3434 O O . VAL B 1 164 ? 23.262 56.732 25.466 1.00 42.05 164 VAL C O 1
ATOM 3438 N N . THR B 1 165 ? 24.014 56.886 27.594 1.00 46.87 165 THR C N 1
ATOM 3439 C CA . THR B 1 165 ? 22.783 57.287 28.262 1.00 41.40 165 THR C CA 1
ATOM 3440 C C . THR B 1 165 ? 22.064 58.486 27.590 1.00 47.50 165 THR C C 1
ATOM 3441 O O . THR B 1 165 ? 20.832 58.603 27.661 1.00 45.96 165 THR C O 1
ATOM 3445 N N . HIS B 1 166 ? 22.826 59.368 26.933 1.00 50.45 166 HIS C N 1
ATOM 3446 C CA . HIS B 1 166 ? 22.263 60.540 26.220 1.00 52.70 166 HIS C CA 1
ATOM 3447 C C . HIS B 1 166 ? 22.009 60.075 24.789 1.00 54.10 166 HIS C C 1
ATOM 3448 O O . HIS B 1 166 ? 22.578 60.571 23.819 1.00 58.47 166 HIS C O 1
ATOM 3455 N N . LEU B 1 167 ? 21.146 59.102 24.650 1.00 55.00 167 LEU C N 1
ATOM 3456 C CA . LEU B 1 167 ? 20.903 58.581 23.330 1.00 53.69 167 LEU C CA 1
ATOM 3457 C C . LEU B 1 167 ? 19.437 58.182 23.414 1.00 53.36 167 LEU C C 1
ATOM 3458 O O . LEU B 1 167 ? 18.754 58.080 22.403 1.00 53.00 167 LEU C O 1
ATOM 3463 N N . ILE B 1 168 ? 18.974 57.988 24.650 1.00 51.63 168 ILE C N 1
ATOM 3464 C CA . ILE B 1 168 ? 17.593 57.633 24.933 1.00 52.69 168 ILE C CA 1
ATOM 3465 C C . ILE B 1 168 ? 16.922 58.981 25.229 1.00 54.81 168 ILE C C 1
ATOM 3466 O O . ILE B 1 168 ? 17.432 59.733 26.045 1.00 56.22 168 ILE C O 1
ATOM 3471 N N . LYS B 1 169 ? 15.803 59.283 24.559 1.00 57.34 169 LYS C N 1
ATOM 3472 C CA . LYS B 1 169 ? 15.098 60.555 24.733 1.00 59.06 169 LYS C CA 1
ATOM 3473 C C . LYS B 1 169 ? 14.065 60.495 25.816 1.00 63.59 169 LYS C C 1
ATOM 3474 O O . LYS B 1 169 ? 13.938 59.517 26.548 1.00 64.01 169 LYS C O 1
ATOM 3480 N N . ASN B 1 170 ? 13.309 61.577 25.894 1.00 68.62 170 ASN C N 1
ATOM 3481 C CA . ASN B 1 170 ? 12.236 61.711 26.859 1.00 67.76 170 ASN C CA 1
ATOM 3482 C C . ASN B 1 170 ? 11.155 60.703 26.511 1.00 66.02 170 ASN C C 1
ATOM 3483 O O . ASN B 1 170 ? 10.788 60.571 25.339 1.00 65.13 170 ASN C O 1
ATOM 3488 N N . GLY B 1 171 ? 10.672 59.982 27.527 1.00 65.19 171 GLY C N 1
ATOM 3489 C CA . GLY B 1 171 ? 9.614 58.995 27.327 1.00 63.62 171 GLY C CA 1
ATOM 3490 C C . GLY B 1 171 ? 10.057 57.668 26.743 1.00 61.21 171 GLY C C 1
ATOM 3491 O O . GLY B 1 171 ? 9.296 56.966 26.083 1.00 56.15 171 GLY C O 1
ATOM 3492 N N . GLU B 1 172 ? 11.318 57.339 26.963 1.00 62.39 172 GLU C N 1
ATOM 3493 C CA . GLU B 1 172 ? 11.848 56.084 26.476 1.00 63.98 172 GLU C CA 1
ATOM 3494 C C . GLU B 1 172 ? 12.196 55.274 27.714 1.00 64.25 172 GLU C C 1
ATOM 3495 O O . GLU B 1 172 ? 12.077 55.757 28.853 1.00 62.15 172 GLU C O 1
ATOM 3501 N N . GLU B 1 173 ? 12.622 54.040 27.499 1.00 63.68 173 GLU C N 1
ATOM 3502 C CA . GLU B 1 173 ? 12.946 53.210 28.634 1.00 62.90 173 GLU C CA 1
ATOM 3503 C C . GLU B 1 173 ? 14.301 52.532 28.518 1.00 60.16 173 GLU C C 1
ATOM 3504 O O . GLU B 1 173 ? 14.842 52.349 27.411 1.00 55.17 173 GLU C O 1
ATOM 3510 N N . ILE B 1 174 ? 14.858 52.200 29.680 1.00 55.50 174 ILE C N 1
ATOM 3511 C CA . ILE B 1 174 ? 16.135 51.534 29.736 1.00 50.83 174 ILE C CA 1
ATOM 3512 C C . ILE B 1 174 ? 16.024 50.380 30.658 1.00 50.87 174 ILE C C 1
ATOM 3513 O O . ILE B 1 174 ? 15.702 50.565 31.830 1.00 51.90 174 ILE C O 1
ATOM 3518 N N . VAL B 1 175 ? 16.343 49.204 30.121 1.00 52.00 175 VAL C N 1
ATOM 3519 C CA . VAL B 1 175 ? 16.366 47.954 30.870 1.00 48.71 175 VAL C CA 1
ATOM 3520 C C . VAL B 1 175 ? 17.832 47.708 31.332 1.00 50.23 175 VAL C C 1
ATOM 3521 O O . VAL B 1 175 ? 18.690 47.254 30.577 1.00 46.89 175 VAL C O 1
ATOM 3525 N N . ALA B 1 176 ? 18.079 48.056 32.597 1.00 53.72 176 ALA C N 1
ATOM 3526 C CA . ALA B 1 176 ? 19.385 47.969 33.246 1.00 54.31 176 ALA C CA 1
ATOM 3527 C C . ALA B 1 176 ? 19.535 46.792 34.161 1.00 58.19 176 ALA C C 1
ATOM 3528 O O . ALA B 1 176 ? 18.819 46.706 35.173 1.00 55.81 176 ALA C O 1
ATOM 3530 N N . GLY B 1 177 ? 20.485 45.912 33.834 1.00 59.98 177 GLY C N 1
ATOM 3531 C CA . GLY B 1 177 ? 20.724 44.781 34.703 1.00 64.79 177 GLY C CA 1
ATOM 3532 C C . GLY B 1 177 ? 20.900 45.345 36.102 1.00 67.90 177 GLY C C 1
ATOM 3533 O O . GLY B 1 177 ? 21.685 46.264 36.287 1.00 69.63 177 GLY C O 1
ATOM 3534 N N . ASP B 1 178 ? 20.155 44.856 37.085 1.00 70.64 178 ASP C N 1
ATOM 3535 C CA . ASP B 1 178 ? 20.340 45.376 38.429 1.00 75.88 178 ASP C CA 1
ATOM 3536 C C . ASP B 1 178 ? 21.371 44.505 39.115 1.00 74.04 178 ASP C C 1
ATOM 3537 O O . ASP B 1 178 ? 21.010 43.509 39.751 1.00 77.07 178 ASP C O 1
ATOM 3542 N N . ASP B 1 179 ? 22.641 44.896 38.967 1.00 69.61 179 ASP C N 1
ATOM 3543 C CA . ASP B 1 179 ? 23.833 44.227 39.523 1.00 63.08 179 ASP C CA 1
ATOM 3544 C C . ASP B 1 179 ? 24.938 45.175 39.098 1.00 61.32 179 ASP C C 1
ATOM 3545 O O . ASP B 1 179 ? 25.970 45.296 39.734 1.00 62.08 179 ASP C O 1
ATOM 3550 N N . VAL B 1 180 ? 24.675 45.818 37.966 1.00 61.14 180 VAL C N 1
ATOM 3551 C CA . VAL B 1 180 ? 25.550 46.773 37.304 1.00 54.34 180 VAL C CA 1
ATOM 3552 C C . VAL B 1 180 ? 26.250 47.717 38.244 1.00 54.99 180 VAL C C 1
ATOM 3553 O O . VAL B 1 180 ? 25.635 48.256 39.165 1.00 55.34 180 VAL C O 1
ATOM 3557 N N . TYR B 1 181 ? 27.538 47.907 37.947 1.00 57.60 181 TYR C N 1
ATOM 3558 C CA . TYR B 1 181 ? 28.527 48.750 38.654 1.00 56.33 181 TYR C CA 1
ATOM 3559 C C . TYR B 1 181 ? 28.064 50.011 39.386 1.00 54.09 181 TYR C C 1
ATOM 3560 O O . TYR B 1 181 ? 27.114 50.686 38.968 1.00 54.66 181 TYR C O 1
ATOM 3569 N N . GLY B 1 182 ? 28.771 50.339 40.466 1.00 49.71 182 GLY C N 1
ATOM 3570 C CA . GLY B 1 182 ? 28.443 51.517 41.250 1.00 46.06 182 GLY C CA 1
ATOM 3571 C C . GLY B 1 182 ? 28.103 52.783 40.477 1.00 48.03 182 GLY C C 1
ATOM 3572 O O . GLY B 1 182 ? 26.960 53.254 40.537 1.00 50.85 182 GLY C O 1
ATOM 3573 N N . GLY B 1 183 ? 29.077 53.347 39.757 1.00 43.34 183 GLY C N 1
ATOM 3574 C CA . GLY B 1 183 ? 28.829 54.559 38.999 1.00 38.69 183 GLY C CA 1
ATOM 3575 C C . GLY B 1 183 ? 27.749 54.375 37.961 1.00 36.88 183 GLY C C 1
ATOM 3576 O O . GLY B 1 183 ? 27.096 55.319 37.518 1.00 33.95 183 GLY C O 1
ATOM 3577 N N . SER B 1 184 ? 27.581 53.147 37.519 1.00 39.85 184 SER C N 1
ATOM 3578 C CA . SER B 1 184 ? 26.528 52.873 36.561 1.00 47.62 184 SER C CA 1
ATOM 3579 C C . SER B 1 184 ? 25.213 52.934 37.352 1.00 48.01 184 SER C C 1
ATOM 3580 O O . SER B 1 184 ? 24.187 53.447 36.887 1.00 45.84 184 SER C O 1
ATOM 3583 N N . ASP B 1 185 ? 25.263 52.413 38.569 1.00 49.43 185 ASP C N 1
ATOM 3584 C CA . ASP B 1 185 ? 24.097 52.406 39.415 1.00 51.68 185 ASP C CA 1
ATOM 3585 C C . ASP B 1 185 ? 23.670 53.873 39.572 1.00 51.99 185 ASP C C 1
ATOM 3586 O O . ASP B 1 185 ? 22.669 54.305 39.000 1.00 53.95 185 ASP C O 1
ATOM 3591 N N . ARG B 1 186 ? 24.462 54.634 40.322 1.00 50.54 186 ARG C N 1
ATOM 3592 C CA . ARG B 1 186 ? 24.233 56.057 40.571 1.00 48.11 186 ARG C CA 1
ATOM 3593 C C . ARG B 1 186 ? 23.647 56.789 39.342 1.00 47.60 186 ARG C C 1
ATOM 3594 O O . ARG B 1 186 ? 22.704 57.578 39.463 1.00 48.57 186 ARG C O 1
ATOM 3602 N N . LEU B 1 187 ? 24.207 56.513 38.169 1.00 45.54 187 LEU C N 1
ATOM 3603 C CA . LEU B 1 187 ? 23.795 57.121 36.908 1.00 41.18 187 LEU C CA 1
ATOM 3604 C C . LEU B 1 187 ? 22.359 56.733 36.546 1.00 43.21 187 LEU C C 1
ATOM 3605 O O . LEU B 1 187 ? 21.500 57.598 36.331 1.00 44.32 187 LEU C O 1
ATOM 3610 N N . LEU B 1 188 ? 22.101 55.430 36.465 1.00 42.63 188 LEU C N 1
ATOM 3611 C CA . LEU B 1 188 ? 20.774 54.940 36.126 1.00 40.94 188 LEU C CA 1
ATOM 3612 C C . LEU B 1 188 ? 19.781 55.425 37.142 1.00 44.23 188 LEU C C 1
ATOM 3613 O O . LEU B 1 188 ? 18.638 55.711 36.811 1.00 50.91 188 LEU C O 1
ATOM 3618 N N . SER B 1 189 ? 20.195 55.526 38.395 1.00 50.87 189 SER C N 1
ATOM 3619 C CA . SER B 1 189 ? 19.266 55.994 39.408 1.00 53.58 189 SER C CA 1
ATOM 3620 C C . SER B 1 189 ? 19.115 57.510 39.438 1.00 57.21 189 SER C C 1
ATOM 3621 O O . SER B 1 189 ? 18.154 58.051 38.899 1.00 61.92 189 SER C O 1
ATOM 3624 N N . GLN B 1 190 ? 20.077 58.200 40.039 1.00 58.71 190 GLN C N 1
ATOM 3625 C CA . GLN B 1 190 ? 20.016 59.652 40.187 1.00 56.51 190 GLN C CA 1
ATOM 3626 C C . GLN B 1 190 ? 20.116 60.599 39.009 1.00 55.77 190 GLN C C 1
ATOM 3627 O O . GLN B 1 190 ? 19.708 61.752 39.139 1.00 59.87 190 GLN C O 1
ATOM 3633 N N . VAL B 1 191 ? 20.657 60.171 37.875 1.00 55.72 191 VAL C N 1
ATOM 3634 C CA . VAL B 1 191 ? 20.769 61.103 36.748 1.00 51.72 191 VAL C CA 1
ATOM 3635 C C . VAL B 1 191 ? 19.809 60.823 35.563 1.00 52.73 191 VAL C C 1
ATOM 3636 O O . VAL B 1 191 ? 19.007 61.694 35.214 1.00 52.54 191 VAL C O 1
ATOM 3640 N N . VAL B 1 192 ? 19.855 59.623 34.973 1.00 51.74 192 VAL C N 1
ATOM 3641 C CA . VAL B 1 192 ? 18.997 59.287 33.815 1.00 51.31 192 VAL C CA 1
ATOM 3642 C C . VAL B 1 192 ? 17.553 59.773 33.908 1.00 52.97 192 VAL C C 1
ATOM 3643 O O . VAL B 1 192 ? 16.917 60.088 32.878 1.00 46.63 192 VAL C O 1
ATOM 3647 N N . PRO B 1 193 ? 17.006 59.811 35.141 1.00 51.53 193 PRO C N 1
ATOM 3648 C CA . PRO B 1 193 ? 15.631 60.260 35.387 1.00 57.37 193 PRO C CA 1
ATOM 3649 C C . PRO B 1 193 ? 15.334 61.739 35.070 1.00 59.41 193 PRO C C 1
ATOM 3650 O O . PRO B 1 193 ? 14.325 62.048 34.419 1.00 60.16 193 PRO C O 1
ATOM 3654 N N . ARG B 1 194 ? 16.204 62.642 35.513 1.00 59.35 194 ARG C N 1
ATOM 3655 C CA . ARG B 1 194 ? 16.012 64.065 35.248 1.00 60.95 194 ARG C CA 1
ATOM 3656 C C . ARG B 1 194 ? 15.757 64.327 33.755 1.00 64.39 194 ARG C C 1
ATOM 3657 O O . ARG B 1 194 ? 15.414 65.453 33.370 1.00 68.12 194 ARG C O 1
ATOM 3665 N N . SER B 1 195 ? 15.944 63.313 32.912 1.00 64.53 195 SER C N 1
ATOM 3666 C CA . SER B 1 195 ? 15.750 63.490 31.474 1.00 67.23 195 SER C CA 1
ATOM 3667 C C . SER B 1 195 ? 14.448 62.923 30.878 1.00 68.21 195 SER C C 1
ATOM 3668 O O . SER B 1 195 ? 14.281 62.907 29.642 1.00 68.34 195 SER C O 1
ATOM 3671 N N . GLY B 1 196 ? 13.533 62.470 31.743 1.00 66.24 196 GLY C N 1
ATOM 3672 C CA . GLY B 1 196 ? 12.261 61.933 31.274 1.00 65.98 196 GLY C CA 1
ATOM 3673 C C . GLY B 1 196 ? 12.342 60.564 30.617 1.00 66.47 196 GLY C C 1
ATOM 3674 O O . GLY B 1 196 ? 11.501 60.198 29.758 1.00 64.34 196 GLY C O 1
ATOM 3675 N N . VAL B 1 197 ? 13.374 59.823 31.033 1.00 63.66 197 VAL C N 1
ATOM 3676 C CA . VAL B 1 197 ? 13.669 58.466 30.569 1.00 55.77 197 VAL C CA 1
ATOM 3677 C C . VAL B 1 197 ? 13.304 57.566 31.748 1.00 53.17 197 VAL C C 1
ATOM 3678 O O . VAL B 1 197 ? 13.550 57.925 32.894 1.00 45.75 197 VAL C O 1
ATOM 3682 N N . VAL B 1 198 ? 12.702 56.417 31.444 1.00 51.98 198 VAL C N 1
ATOM 3683 C CA . VAL B 1 198 ? 12.273 55.438 32.441 1.00 51.69 198 VAL C CA 1
ATOM 3684 C C . VAL B 1 198 ? 13.307 54.340 32.670 1.00 53.81 198 VAL C C 1
ATOM 3685 O O . VAL B 1 198 ? 13.870 53.800 31.703 1.00 55.74 198 VAL C O 1
ATOM 3689 N N . VAL B 1 199 ? 13.522 53.965 33.932 1.00 53.95 199 VAL C N 1
ATOM 3690 C CA . VAL B 1 199 ? 14.524 52.943 34.235 1.00 53.95 199 VAL C CA 1
ATOM 3691 C C . VAL B 1 199 ? 14.083 51.642 34.866 1.00 56.78 199 VAL C C 1
ATOM 3692 O O . VAL B 1 199 ? 13.784 51.593 36.059 1.00 57.63 199 VAL C O 1
ATOM 3696 N N . LYS B 1 200 ? 14.094 50.573 34.074 1.00 59.90 200 LYS C N 1
ATOM 3697 C CA . LYS B 1 200 ? 13.738 49.252 34.576 1.00 57.99 200 LYS C CA 1
ATOM 3698 C C . LYS B 1 200 ? 14.989 48.477 35.023 1.00 59.09 200 LYS C C 1
ATOM 3699 O O . LYS B 1 200 ? 16.061 48.571 34.423 1.00 60.69 200 LYS C O 1
ATOM 3705 N N . ARG B 1 201 ? 14.856 47.733 36.107 1.00 58.39 201 ARG C N 1
ATOM 3706 C CA . ARG B 1 201 ? 15.966 46.962 36.625 1.00 57.90 201 ARG C CA 1
ATOM 3707 C C . ARG B 1 201 ? 15.610 45.485 36.569 1.00 58.43 201 ARG C C 1
ATOM 3708 O O . ARG B 1 201 ? 14.441 45.125 36.666 1.00 56.33 201 ARG C O 1
ATOM 3716 N N . VAL B 1 202 ? 16.620 44.636 36.416 1.00 61.15 202 VAL C N 1
ATOM 3717 C CA . VAL B 1 202 ? 16.412 43.191 36.318 1.00 62.43 202 VAL C CA 1
ATOM 3718 C C . VAL B 1 202 ? 17.634 42.355 36.710 1.00 63.67 202 VAL C C 1
ATOM 3719 O O . VAL B 1 202 ? 18.632 42.871 37.233 1.00 60.45 202 VAL C O 1
ATOM 3723 N N . ASN B 1 203 ? 17.493 41.047 36.461 1.00 62.96 203 ASN C N 1
ATOM 3724 C CA . ASN B 1 203 ? 18.541 40.057 36.658 1.00 62.40 203 ASN C CA 1
ATOM 3725 C C . ASN B 1 203 ? 18.722 39.431 35.296 1.00 61.44 203 ASN C C 1
ATOM 3726 O O . ASN B 1 203 ? 18.155 38.388 34.986 1.00 66.95 203 ASN C O 1
ATOM 3731 N N . THR B 1 204 ? 19.509 40.099 34.480 1.00 57.13 204 THR C N 1
ATOM 3732 C CA . THR B 1 204 ? 19.806 39.648 33.160 1.00 51.18 204 THR C CA 1
ATOM 3733 C C . THR B 1 204 ? 20.138 38.161 33.068 1.00 51.80 204 THR C C 1
ATOM 3734 O O . THR B 1 204 ? 20.365 37.660 31.972 1.00 54.39 204 THR C O 1
ATOM 3738 N N . THR B 1 205 ? 20.193 37.446 34.191 1.00 52.46 205 THR C N 1
ATOM 3739 C CA . THR B 1 205 ? 20.451 36.003 34.122 1.00 54.16 205 THR C CA 1
ATOM 3740 C C . THR B 1 205 ? 19.112 35.263 33.922 1.00 56.09 205 THR C C 1
ATOM 3741 O O . THR B 1 205 ? 19.070 34.146 33.392 1.00 58.57 205 THR C O 1
ATOM 3745 N N . LYS B 1 206 ? 18.012 35.886 34.329 1.00 54.07 206 LYS C N 1
ATOM 3746 C CA . LYS B 1 206 ? 16.687 35.261 34.194 1.00 55.88 206 LYS C CA 1
ATOM 3747 C C . LYS B 1 206 ? 15.988 35.797 32.943 1.00 55.28 206 LYS C C 1
ATOM 3748 O O . LYS B 1 206 ? 15.309 36.820 33.042 1.00 55.83 206 LYS C O 1
ATOM 3754 N N . LEU B 1 207 ? 16.140 35.128 31.791 1.00 56.20 207 LEU C N 1
ATOM 3755 C CA . LEU B 1 207 ? 15.522 35.570 30.515 1.00 56.91 207 LEU C CA 1
ATOM 3756 C C . LEU B 1 207 ? 14.026 35.974 30.564 1.00 61.74 207 LEU C C 1
ATOM 3757 O O . LEU B 1 207 ? 13.554 36.813 29.790 1.00 58.08 207 LEU C O 1
ATOM 3762 N N . ASP B 1 208 ? 13.279 35.352 31.466 1.00 66.53 208 ASP C N 1
ATOM 3763 C CA . ASP B 1 208 ? 11.869 35.659 31.649 1.00 69.52 208 ASP C CA 1
ATOM 3764 C C . ASP B 1 208 ? 11.793 37.063 32.259 1.00 67.23 208 ASP C C 1
ATOM 3765 O O . ASP B 1 208 ? 11.103 37.944 31.740 1.00 66.39 208 ASP C O 1
ATOM 3770 N N . GLU B 1 209 ? 12.510 37.260 33.364 1.00 65.23 209 GLU C N 1
ATOM 3771 C CA . GLU B 1 209 ? 12.569 38.560 34.028 1.00 64.09 209 GLU C CA 1
ATOM 3772 C C . GLU B 1 209 ? 12.877 39.634 32.985 1.00 63.48 209 GLU C C 1
ATOM 3773 O O . GLU B 1 209 ? 12.144 40.621 32.878 1.00 66.73 209 GLU C O 1
ATOM 3779 N N . VAL B 1 210 ? 13.953 39.439 32.214 1.00 59.97 210 VAL C N 1
ATOM 3780 C CA . VAL B 1 210 ? 14.318 40.395 31.174 1.00 55.48 210 VAL C CA 1
ATOM 3781 C C . VAL B 1 210 ? 13.291 40.335 30.038 1.00 55.44 210 VAL C C 1
ATOM 3782 O O . VAL B 1 210 ? 13.073 41.334 29.345 1.00 58.66 210 VAL C O 1
ATOM 3786 N N . ALA B 1 211 ? 12.640 39.187 29.853 1.00 54.70 211 ALA C N 1
ATOM 3787 C CA . ALA B 1 211 ? 11.614 39.052 28.804 1.00 54.72 211 ALA C CA 1
ATOM 3788 C C . ALA B 1 211 ? 10.430 40.004 29.107 1.00 56.53 211 ALA C C 1
ATOM 3789 O O . ALA B 1 211 ? 9.940 40.755 28.238 1.00 56.67 211 ALA C O 1
ATOM 3791 N N . ALA B 1 212 ? 10.005 39.979 30.368 1.00 57.53 212 ALA C N 1
ATOM 3792 C CA . ALA B 1 212 ? 8.907 40.795 30.859 1.00 54.98 212 ALA C CA 1
ATOM 3793 C C . ALA B 1 212 ? 9.320 42.240 31.018 1.00 56.81 212 ALA C C 1
ATOM 3794 O O . ALA B 1 212 ? 8.474 43.143 31.031 1.00 59.24 212 ALA C O 1
ATOM 3796 N N . ALA B 1 213 ? 10.619 42.470 31.173 1.00 55.86 213 ALA C N 1
ATOM 3797 C CA . ALA B 1 213 ? 11.087 43.828 31.338 1.00 55.38 213 ALA C CA 1
ATOM 3798 C C . ALA B 1 213 ? 11.171 44.596 29.998 1.00 57.18 213 ALA C C 1
ATOM 3799 O O . ALA B 1 213 ? 11.054 45.824 29.987 1.00 59.56 213 ALA C O 1
ATOM 3801 N N . ILE B 1 214 ? 11.321 43.897 28.870 1.00 58.21 214 ILE C N 1
ATOM 3802 C CA . ILE B 1 214 ? 11.430 44.586 27.571 1.00 58.71 214 ILE C CA 1
ATOM 3803 C C . ILE B 1 214 ? 10.100 45.092 26.992 1.00 63.72 214 ILE C C 1
ATOM 3804 O O . ILE B 1 214 ? 9.416 44.372 26.258 1.00 61.43 214 ILE C O 1
ATOM 3809 N N . GLY B 1 215 ? 9.762 46.348 27.305 1.00 66.77 215 GLY C N 1
ATOM 3810 C CA . GLY B 1 215 ? 8.506 46.932 26.856 1.00 70.01 215 GLY C CA 1
ATOM 3811 C C . GLY B 1 215 ? 8.396 47.363 25.404 1.00 74.40 215 GLY C C 1
ATOM 3812 O O . GLY B 1 215 ? 9.246 47.008 24.570 1.00 74.02 215 GLY C O 1
ATOM 3813 N N . PRO B 1 216 ? 7.319 48.108 25.059 1.00 77.29 216 PRO C N 1
ATOM 3814 C CA . PRO B 1 216 ? 7.128 48.582 23.681 1.00 77.29 216 PRO C CA 1
ATOM 3815 C C . PRO B 1 216 ? 8.196 49.661 23.415 1.00 76.46 216 PRO C C 1
ATOM 3816 O O . PRO B 1 216 ? 8.987 49.571 22.460 1.00 75.49 216 PRO C O 1
ATOM 3820 N N . GLN B 1 217 ? 8.204 50.657 24.307 1.00 73.19 217 GLN C N 1
ATOM 3821 C CA . GLN B 1 217 ? 9.115 51.797 24.252 1.00 70.65 217 GLN C CA 1
ATOM 3822 C C . GLN B 1 217 ? 10.388 51.550 25.103 1.00 68.30 217 GLN C C 1
ATOM 3823 O O . GLN B 1 217 ? 10.690 52.230 26.096 1.00 63.85 217 GLN C O 1
ATOM 3829 N N . THR B 1 218 ? 11.112 50.521 24.689 1.00 65.42 218 THR C N 1
ATOM 3830 C CA . THR B 1 218 ? 12.366 50.145 25.297 1.00 61.73 218 THR C CA 1
ATOM 3831 C C . THR B 1 218 ? 13.390 50.369 24.163 1.00 59.99 218 THR C C 1
ATOM 3832 O O . THR B 1 218 ? 13.317 49.758 23.079 1.00 57.82 218 THR C O 1
ATOM 3836 N N . LYS B 1 219 ? 14.313 51.296 24.414 1.00 56.83 219 LYS C N 1
ATOM 3837 C CA . LYS B 1 219 ? 15.330 51.620 23.443 1.00 53.02 219 LYS C CA 1
ATOM 3838 C C . LYS B 1 219 ? 16.762 51.204 23.791 1.00 50.04 219 LYS C C 1
ATOM 3839 O O . LYS B 1 219 ? 17.630 51.231 22.913 1.00 46.73 219 LYS C O 1
ATOM 3845 N N . LEU B 1 220 ? 16.999 50.786 25.037 1.00 44.52 220 LEU C N 1
ATOM 3846 C CA . LEU B 1 220 ? 18.345 50.372 25.467 1.00 45.19 220 LEU C CA 1
ATOM 3847 C C . LEU B 1 220 ? 18.351 49.218 26.463 1.00 44.64 220 LEU C C 1
ATOM 3848 O O . LEU B 1 220 ? 17.685 49.263 27.503 1.00 43.43 220 LEU C O 1
ATOM 3853 N N . VAL B 1 221 ? 19.120 48.190 26.141 1.00 42.72 221 VAL C N 1
ATOM 3854 C CA . VAL B 1 221 ? 19.296 47.042 27.036 1.00 44.41 221 VAL C CA 1
ATOM 3855 C C . VAL B 1 221 ? 20.801 47.150 27.451 1.00 44.41 221 VAL C C 1
ATOM 3856 O O . VAL B 1 221 ? 21.692 47.144 26.593 1.00 43.16 221 VAL C O 1
ATOM 3860 N N . TRP B 1 222 ? 21.065 47.270 28.756 1.00 39.46 222 TRP C N 1
ATOM 3861 C CA . TRP B 1 222 ? 22.414 47.479 29.273 1.00 41.63 222 TRP C CA 1
ATOM 3862 C C . TRP B 1 222 ? 22.913 46.386 30.197 1.00 43.35 222 TRP C C 1
ATOM 3863 O O . TRP B 1 222 ? 22.486 46.297 31.358 1.00 49.11 222 TRP C O 1
ATOM 3874 N N . LEU B 1 223 ? 23.864 45.605 29.679 1.00 42.50 223 LEU C N 1
ATOM 3875 C CA . LEU B 1 223 ? 24.468 44.439 30.363 1.00 38.82 223 LEU C CA 1
ATOM 3876 C C . LEU B 1 223 ? 25.913 44.527 30.802 1.00 35.37 223 LEU C C 1
ATOM 3877 O O . LEU B 1 223 ? 26.686 45.322 30.283 1.00 31.87 223 LEU C O 1
ATOM 3882 N N . GLU B 1 224 ? 26.259 43.587 31.678 1.00 35.79 224 GLU C N 1
ATOM 3883 C CA . GLU B 1 224 ? 27.576 43.423 32.293 1.00 40.97 224 GLU C CA 1
ATOM 3884 C C . GLU B 1 224 ? 27.705 41.886 32.471 1.00 41.57 224 GLU C C 1
ATOM 3885 O O . GLU B 1 224 ? 26.722 41.246 32.803 1.00 42.14 224 GLU C O 1
ATOM 3891 N N . SER B 1 225 ? 28.878 41.287 32.244 1.00 42.34 225 SER C N 1
ATOM 3892 C CA . SER B 1 225 ? 29.019 39.826 32.384 1.00 40.48 225 SER C CA 1
ATOM 3893 C C . SER B 1 225 ? 30.455 39.343 32.163 1.00 41.56 225 SER C C 1
ATOM 3894 O O . SER B 1 225 ? 30.991 39.433 31.057 1.00 38.36 225 SER C O 1
ATOM 3897 N N . PRO B 1 226 ? 31.070 38.736 33.192 1.00 41.74 226 PRO C N 1
ATOM 3898 C CA . PRO B 1 226 ? 30.551 38.452 34.535 1.00 41.45 226 PRO C CA 1
ATOM 3899 C C . PRO B 1 226 ? 30.142 39.677 35.312 1.00 41.63 226 PRO C C 1
ATOM 3900 O O . PRO B 1 226 ? 30.598 40.765 35.033 1.00 40.43 226 PRO C O 1
ATOM 3904 N N . THR B 1 227 ? 29.281 39.502 36.296 1.00 41.98 227 THR C N 1
ATOM 3905 C CA . THR B 1 227 ? 28.890 40.633 37.091 1.00 46.63 227 THR C CA 1
ATOM 3906 C C . THR B 1 227 ? 30.028 40.739 38.064 1.00 46.56 227 THR C C 1
ATOM 3907 O O . THR B 1 227 ? 31.000 40.011 37.939 1.00 49.60 227 THR C O 1
ATOM 3911 N N . ASN B 1 228 ? 29.926 41.663 39.008 1.00 49.35 228 ASN C N 1
ATOM 3912 C CA . ASN B 1 228 ? 30.953 41.852 40.028 1.00 55.03 228 ASN C CA 1
ATOM 3913 C C . ASN B 1 228 ? 30.290 42.070 41.393 1.00 54.69 228 ASN C C 1
ATOM 3914 O O . ASN B 1 228 ? 29.289 42.776 41.502 1.00 58.46 228 ASN C O 1
ATOM 3919 N N . PRO B 1 229 ? 30.814 41.441 42.447 1.00 54.29 229 PRO C N 1
ATOM 3920 C CA . PRO B 1 229 ? 31.974 40.549 42.437 1.00 54.55 229 PRO C CA 1
ATOM 3921 C C . PRO B 1 229 ? 31.617 39.068 42.199 1.00 52.18 229 PRO C C 1
ATOM 3922 O O . PRO B 1 229 ? 32.515 38.223 42.032 1.00 50.73 229 PRO C O 1
ATOM 3926 N N . ARG B 1 230 ? 30.311 38.778 42.156 1.00 50.66 230 ARG C N 1
ATOM 3927 C CA . ARG B 1 230 ? 29.787 37.411 42.004 1.00 49.04 230 ARG C CA 1
ATOM 3928 C C . ARG B 1 230 ? 30.112 36.614 40.728 1.00 47.39 230 ARG C C 1
ATOM 3929 O O . ARG B 1 230 ? 30.100 35.378 40.766 1.00 45.35 230 ARG C O 1
ATOM 3931 N N . GLN B 1 231 ? 30.409 37.302 39.623 1.00 44.56 231 GLN C N 1
ATOM 3932 C CA . GLN B 1 231 ? 30.770 36.648 38.362 1.00 39.46 231 GLN C CA 1
ATOM 3933 C C . GLN B 1 231 ? 29.591 35.867 37.785 1.00 39.25 231 GLN C C 1
ATOM 3934 O O . GLN B 1 231 ? 29.745 34.796 37.185 1.00 35.47 231 GLN C O 1
ATOM 3940 N N . GLN B 1 232 ? 28.397 36.375 37.998 1.00 35.39 232 GLN C N 1
ATOM 3941 C CA . GLN B 1 232 ? 27.259 35.696 37.452 1.00 37.69 232 GLN C CA 1
ATOM 3942 C C . GLN B 1 232 ? 27.233 35.977 35.957 1.00 36.85 232 GLN C C 1
ATOM 3943 O O . GLN B 1 232 ? 27.551 37.083 35.527 1.00 39.09 232 GLN C O 1
ATOM 3949 N N . ILE B 1 233 ? 26.867 34.964 35.176 1.00 37.47 233 ILE C N 1
ATOM 3950 C CA . ILE B 1 233 ? 26.859 35.043 33.718 1.00 38.06 233 ILE C CA 1
ATOM 3951 C C . ILE B 1 233 ? 25.468 35.335 33.122 1.00 39.78 233 ILE C C 1
ATOM 3952 O O . ILE B 1 233 ? 24.457 34.887 33.643 1.00 42.88 233 ILE C O 1
ATOM 3957 N N . SER B 1 234 ? 25.421 36.113 32.044 1.00 41.00 234 SER C N 1
ATOM 3958 C CA . SER B 1 234 ? 24.170 36.454 31.361 1.00 35.39 234 SER C CA 1
ATOM 3959 C C . SER B 1 234 ? 24.345 36.059 29.912 1.00 36.18 234 SER C C 1
ATOM 3960 O O . SER B 1 234 ? 25.448 36.157 29.380 1.00 36.60 234 SER C O 1
ATOM 3963 N N . ASP B 1 235 ? 23.291 35.615 29.246 1.00 40.95 235 ASP C N 1
ATOM 3964 C CA . ASP B 1 235 ? 23.474 35.236 27.843 1.00 46.16 235 ASP C CA 1
ATOM 3965 C C . ASP B 1 235 ? 23.284 36.419 26.902 1.00 45.23 235 ASP C C 1
ATOM 3966 O O . ASP B 1 235 ? 22.161 36.852 26.625 1.00 50.73 235 ASP C O 1
ATOM 3971 N N . ILE B 1 236 ? 24.399 36.906 26.385 1.00 45.67 236 ILE C N 1
ATOM 3972 C CA . ILE B 1 236 ? 24.416 38.060 25.508 1.00 43.91 236 ILE C CA 1
ATOM 3973 C C . ILE B 1 236 ? 23.864 37.847 24.100 1.00 42.44 236 ILE C C 1
ATOM 3974 O O . ILE B 1 236 ? 23.486 38.803 23.425 1.00 49.41 236 ILE C O 1
ATOM 3979 N N . ARG B 1 237 ? 23.810 36.620 23.624 1.00 39.86 237 ARG C N 1
ATOM 3980 C CA . ARG B 1 237 ? 23.285 36.448 22.273 1.00 37.22 237 ARG C CA 1
ATOM 3981 C C . ARG B 1 237 ? 21.768 36.551 22.275 1.00 38.01 237 ARG C C 1
ATOM 3982 O O . ARG B 1 237 ? 21.196 37.193 21.398 1.00 36.95 237 ARG C O 1
ATOM 3990 N N . LYS B 1 238 ? 21.149 35.941 23.296 1.00 44.49 238 LYS C N 1
ATOM 3991 C CA . LYS B 1 238 ? 19.688 35.863 23.479 1.00 45.32 238 LYS C CA 1
ATOM 3992 C C . LYS B 1 238 ? 19.104 37.159 23.966 1.00 46.43 238 LYS C C 1
ATOM 3993 O O . LYS B 1 238 ? 18.048 37.588 23.494 1.00 50.44 238 LYS C O 1
ATOM 3999 N N . ILE B 1 239 ? 19.757 37.773 24.944 1.00 44.66 239 ILE C N 1
ATOM 4000 C CA . ILE B 1 239 ? 19.267 39.050 25.416 1.00 42.11 239 ILE C CA 1
ATOM 4001 C C . ILE B 1 239 ? 19.365 40.021 24.210 1.00 43.56 239 ILE C C 1
ATOM 4002 O O . ILE B 1 239 ? 18.593 40.976 24.096 1.00 47.66 239 ILE C O 1
ATOM 4007 N N . SER B 1 240 ? 20.292 39.748 23.288 1.00 43.58 240 SER C N 1
ATOM 4008 C CA . SER B 1 240 ? 20.467 40.570 22.078 1.00 38.06 240 SER C CA 1
ATOM 4009 C C . SER B 1 240 ? 19.275 40.453 21.128 1.00 38.95 240 SER C C 1
ATOM 4010 O O . SER B 1 240 ? 18.829 41.418 20.525 1.00 33.99 240 SER C O 1
ATOM 4013 N N . GLU B 1 241 ? 18.758 39.248 20.981 1.00 44.34 241 GLU C N 1
ATOM 4014 C CA . GLU B 1 241 ? 17.612 39.052 20.114 1.00 46.84 241 GLU C CA 1
ATOM 4015 C C . GLU B 1 241 ? 16.316 39.583 20.770 1.00 44.58 241 GLU C C 1
ATOM 4016 O O . GLU B 1 241 ? 15.474 40.194 20.105 1.00 44.42 241 GLU C O 1
ATOM 4022 N N . MET B 1 242 ? 16.139 39.382 22.075 1.00 46.84 242 MET C N 1
ATOM 4023 C CA . MET B 1 242 ? 14.930 39.910 22.712 1.00 44.73 242 MET C CA 1
ATOM 4024 C C . MET B 1 242 ? 14.893 41.406 22.484 1.00 46.15 242 MET C C 1
ATOM 4025 O O . MET B 1 242 ? 13.905 41.931 21.968 1.00 50.59 242 MET C O 1
ATOM 4030 N N . ALA B 1 243 ? 15.981 42.092 22.842 1.00 44.43 243 ALA C N 1
ATOM 4031 C CA . ALA B 1 243 ? 16.075 43.537 22.652 1.00 40.16 243 ALA C CA 1
ATOM 4032 C C . ALA B 1 243 ? 15.933 43.911 21.186 1.00 38.24 243 ALA C C 1
ATOM 4033 O O . ALA B 1 243 ? 15.131 44.760 20.830 1.00 42.73 243 ALA C O 1
ATOM 4035 N N . HIS B 1 244 ? 16.695 43.277 20.318 1.00 35.41 244 HIS C N 1
ATOM 4036 C CA . HIS B 1 244 ? 16.604 43.643 18.930 1.00 39.56 244 HIS C CA 1
ATOM 4037 C C . HIS B 1 244 ? 15.232 43.448 18.429 1.00 45.21 244 HIS C C 1
ATOM 4038 O O . HIS B 1 244 ? 14.875 44.022 17.422 1.00 50.21 244 HIS C O 1
ATOM 4045 N N . ALA B 1 245 ? 14.451 42.662 19.165 1.00 50.82 245 ALA C N 1
ATOM 4046 C CA . ALA B 1 245 ? 13.064 42.358 18.807 1.00 52.01 245 ALA C CA 1
ATOM 4047 C C . ALA B 1 245 ? 12.135 43.555 18.942 1.00 51.54 245 ALA C C 1
ATOM 4048 O O . ALA B 1 245 ? 11.063 43.569 18.344 1.00 51.03 245 ALA C O 1
ATOM 4050 N N . GLN B 1 246 ? 12.553 44.537 19.736 1.00 51.65 246 GLN C N 1
ATOM 4051 C CA . GLN B 1 246 ? 11.788 45.762 19.982 1.00 52.32 246 GLN C CA 1
ATOM 4052 C C . GLN B 1 246 ? 12.507 46.936 19.341 1.00 51.57 246 GLN C C 1
ATOM 4053 O O . GLN B 1 246 ? 12.192 48.104 19.639 1.00 52.91 246 GLN C O 1
ATOM 4059 N N . GLY B 1 247 ? 13.490 46.637 18.493 1.00 48.63 247 GLY C N 1
ATOM 4060 C CA . GLY B 1 247 ? 14.237 47.705 17.861 1.00 45.88 247 GLY C CA 1
ATOM 4061 C C . GLY B 1 247 ? 15.087 48.463 18.872 1.00 46.88 247 GLY C C 1
ATOM 4062 O O . GLY B 1 247 ? 15.314 49.655 18.692 1.00 51.67 247 GLY C O 1
ATOM 4063 N N . ALA B 1 248 ? 15.555 47.780 19.927 1.00 45.02 248 ALA C N 1
ATOM 4064 C CA . ALA B 1 248 ? 16.402 48.383 20.974 1.00 42.81 248 ALA C CA 1
ATOM 4065 C C . ALA B 1 248 ? 17.914 48.083 20.804 1.00 42.80 248 ALA C C 1
ATOM 4066 O O . ALA B 1 248 ? 18.307 47.096 20.146 1.00 45.71 248 ALA C O 1
ATOM 4068 N N . LEU B 1 249 ? 18.740 48.964 21.389 1.00 41.12 249 LEU C N 1
ATOM 4069 C CA . LEU B 1 249 ? 20.209 48.887 21.354 1.00 32.17 249 LEU C CA 1
ATOM 4070 C C . LEU B 1 249 ? 20.705 48.132 22.569 1.00 34.90 249 LEU C C 1
ATOM 4071 O O . LEU B 1 249 ? 20.208 48.313 23.697 1.00 29.96 249 LEU C O 1
ATOM 4076 N N . VAL B 1 250 ? 21.694 47.285 22.350 1.00 38.20 250 VAL C N 1
ATOM 4077 C CA . VAL B 1 250 ? 22.257 46.534 23.449 1.00 36.62 250 VAL C CA 1
ATOM 4078 C C . VAL B 1 250 ? 23.609 47.095 23.745 1.00 33.02 250 VAL C C 1
ATOM 4079 O O . VAL B 1 250 ? 24.425 47.251 22.845 1.00 31.52 250 VAL C O 1
ATOM 4083 N N . LEU B 1 251 ? 23.811 47.468 25.006 1.00 36.47 251 LEU C N 1
ATOM 4084 C CA . LEU B 1 251 ? 25.093 47.987 25.487 1.00 36.19 251 LEU C CA 1
ATOM 4085 C C . LEU B 1 251 ? 25.720 46.887 26.330 1.00 40.39 251 LEU C C 1
ATOM 4086 O O . LEU B 1 251 ? 25.070 46.316 27.234 1.00 37.51 251 LEU C O 1
ATOM 4091 N N . VAL B 1 252 ? 26.975 46.566 26.035 1.00 39.69 252 VAL C N 1
ATOM 4092 C CA . VAL B 1 252 ? 27.658 45.556 26.815 1.00 35.22 252 VAL C CA 1
ATOM 4093 C C . VAL B 1 252 ? 28.902 46.265 27.315 1.00 39.94 252 VAL C C 1
ATOM 4094 O O . VAL B 1 252 ? 29.701 46.770 26.497 1.00 38.98 252 VAL C O 1
ATOM 4098 N N . ASP B 1 253 ? 28.997 46.364 28.655 1.00 38.87 253 ASP C N 1
ATOM 4099 C CA . ASP B 1 253 ? 30.120 46.963 29.379 1.00 34.98 253 ASP C CA 1
ATOM 4100 C C . ASP B 1 253 ? 31.080 45.813 29.608 1.00 37.61 253 ASP C C 1
ATOM 4101 O O . ASP B 1 253 ? 30.941 45.053 30.558 1.00 36.65 253 ASP C O 1
ATOM 4106 N N . ASN B 1 254 ? 32.076 45.730 28.747 1.00 33.32 254 ASN C N 1
ATOM 4107 C CA . ASN B 1 254 ? 33.033 44.654 28.742 1.00 33.00 254 ASN C CA 1
ATOM 4108 C C . ASN B 1 254 ? 34.287 44.890 29.620 1.00 35.56 254 ASN C C 1
ATOM 4109 O O . ASN B 1 254 ? 35.144 44.004 29.755 1.00 34.98 254 ASN C O 1
ATOM 4114 N N . SER B 1 255 ? 34.380 46.067 30.231 1.00 32.27 255 SER C N 1
ATOM 4115 C CA . SER B 1 255 ? 35.512 46.410 31.079 1.00 22.64 255 SER C CA 1
ATOM 4116 C C . SER B 1 255 ? 36.247 45.235 31.739 1.00 26.93 255 SER C C 1
ATOM 4117 O O . SER B 1 255 ? 37.491 45.138 31.657 1.00 26.25 255 SER C O 1
ATOM 4120 N N . ILE B 1 256 ? 35.494 44.340 32.387 1.00 25.86 256 ILE C N 1
ATOM 4121 C CA . ILE B 1 256 ? 36.074 43.194 33.082 1.00 27.37 256 ILE C CA 1
ATOM 4122 C C . ILE B 1 256 ? 36.705 42.103 32.211 1.00 27.56 256 ILE C C 1
ATOM 4123 O O . ILE B 1 256 ? 37.501 41.312 32.710 1.00 24.06 256 ILE C O 1
ATOM 4128 N N . MET B 1 257 ? 36.372 42.062 30.919 1.00 30.58 257 MET C N 1
ATOM 4129 C CA . MET B 1 257 ? 36.956 41.072 29.993 1.00 30.84 257 MET C CA 1
ATOM 4130 C C . MET B 1 257 ? 38.015 41.638 29.027 1.00 32.98 257 MET C C 1
ATOM 4131 O O . MET B 1 257 ? 39.017 40.978 28.748 1.00 34.70 257 MET C O 1
ATOM 4136 N N . SER B 1 258 ? 37.807 42.856 28.530 1.00 31.47 258 SER C N 1
ATOM 4137 C CA . SER B 1 258 ? 38.700 43.492 27.546 1.00 35.22 258 SER C CA 1
ATOM 4138 C C . SER B 1 258 ? 38.575 42.789 26.176 1.00 32.30 258 SER C C 1
ATOM 4139 O O . SER B 1 258 ? 38.111 41.671 26.085 1.00 33.24 258 SER C O 1
ATOM 4142 N N . PRO B 1 259 ? 39.027 43.437 25.098 1.00 34.65 259 PRO C N 1
ATOM 4143 C CA . PRO B 1 259 ? 38.927 42.827 23.772 1.00 33.23 259 PRO C CA 1
ATOM 4144 C C . PRO B 1 259 ? 39.701 41.529 23.610 1.00 33.77 259 PRO C C 1
ATOM 4145 O O . PRO B 1 259 ? 39.504 40.821 22.620 1.00 35.55 259 PRO C O 1
ATOM 4149 N N . VAL B 1 260 ? 40.589 41.202 24.541 1.00 29.32 260 VAL C N 1
ATOM 4150 C CA . VAL B 1 260 ? 41.358 39.980 24.344 1.00 33.01 260 VAL C CA 1
ATOM 4151 C C . VAL B 1 260 ? 40.652 38.695 24.742 1.00 33.07 260 VAL C C 1
ATOM 4152 O O . VAL B 1 260 ? 41.066 37.607 24.322 1.00 35.58 260 VAL C O 1
ATOM 4156 N N . LEU B 1 261 ? 39.587 38.821 25.528 1.00 29.17 261 LEU C N 1
ATOM 4157 C CA . LEU B 1 261 ? 38.867 37.663 26.000 1.00 31.57 261 LEU C CA 1
ATOM 4158 C C . LEU B 1 261 ? 37.470 37.549 25.468 1.00 33.96 261 LEU C C 1
ATOM 4159 O O . LEU B 1 261 ? 36.946 36.432 25.382 1.00 37.19 261 LEU C O 1
ATOM 4164 N N . SER B 1 262 ? 36.881 38.691 25.096 1.00 39.81 262 SER C N 1
ATOM 4165 C CA . SER B 1 262 ? 35.485 38.761 24.611 1.00 39.59 262 SER C CA 1
ATOM 4166 C C . SER B 1 262 ? 35.306 39.861 23.558 1.00 41.20 262 SER C C 1
ATOM 4167 O O . SER B 1 262 ? 36.048 40.848 23.581 1.00 42.55 262 SER C O 1
ATOM 4170 N N . ARG B 1 263 ? 34.353 39.699 22.633 1.00 39.63 263 ARG C N 1
ATOM 4171 C CA . ARG B 1 263 ? 34.071 40.756 21.635 1.00 36.81 263 ARG C CA 1
ATOM 4172 C C . ARG B 1 263 ? 32.581 40.733 21.354 1.00 35.38 263 ARG C C 1
ATOM 4173 O O . ARG B 1 263 ? 32.151 40.273 20.306 1.00 38.52 263 ARG C O 1
ATOM 4181 N N . PRO B 1 264 ? 31.780 41.253 22.301 1.00 37.09 264 PRO C N 1
ATOM 4182 C CA . PRO B 1 264 ? 30.317 41.365 22.332 1.00 34.87 264 PRO C CA 1
ATOM 4183 C C . PRO B 1 264 ? 29.617 41.795 21.059 1.00 37.45 264 PRO C C 1
ATOM 4184 O O . PRO B 1 264 ? 28.475 41.381 20.809 1.00 39.69 264 PRO C O 1
ATOM 4188 N N . LEU B 1 265 ? 30.266 42.638 20.257 1.00 37.88 265 LEU C N 1
ATOM 4189 C CA . LEU B 1 265 ? 29.640 43.066 19.010 1.00 38.17 265 LEU C CA 1
ATOM 4190 C C . LEU B 1 265 ? 29.336 41.845 18.136 1.00 41.22 265 LEU C C 1
ATOM 4191 O O . LEU B 1 265 ? 28.366 41.843 17.368 1.00 46.73 265 LEU C O 1
ATOM 4196 N N . GLU B 1 266 ? 30.149 40.797 18.287 1.00 42.53 266 GLU C N 1
ATOM 4197 C CA . GLU B 1 266 ? 29.980 39.551 17.543 1.00 42.92 266 GLU C CA 1
ATOM 4198 C C . GLU B 1 266 ? 28.982 38.577 18.223 1.00 42.53 266 GLU C C 1
ATOM 4199 O O . GLU B 1 266 ? 28.894 37.401 17.869 1.00 43.70 266 GLU C O 1
ATOM 4205 N N . LEU B 1 267 ? 28.239 39.088 19.198 1.00 43.52 267 LEU C N 1
ATOM 4206 C CA . LEU B 1 267 ? 27.259 38.314 19.965 1.00 41.79 267 LEU C CA 1
ATOM 4207 C C . LEU B 1 267 ? 25.955 39.068 19.981 1.00 38.69 267 LEU C C 1
ATOM 4208 O O . LEU B 1 267 ? 25.121 38.828 20.836 1.00 45.02 267 LEU C O 1
ATOM 4213 N N . GLY B 1 268 ? 25.834 40.041 19.093 1.00 44.68 268 GLY C N 1
ATOM 4214 C CA . GLY B 1 268 ? 24.637 40.849 19.023 1.00 40.04 268 GLY C CA 1
ATOM 4215 C C . GLY B 1 268 ? 24.644 42.203 19.714 1.00 42.53 268 GLY C C 1
ATOM 4216 O O . GLY B 1 268 ? 23.673 42.930 19.585 1.00 46.19 268 GLY C O 1
ATOM 4217 N N . ALA B 1 269 ? 25.677 42.596 20.455 1.00 41.85 269 ALA C N 1
ATOM 4218 C CA . ALA B 1 269 ? 25.550 43.920 21.098 1.00 38.18 269 ALA C CA 1
ATOM 4219 C C . ALA B 1 269 ? 25.766 44.940 20.036 1.00 32.31 269 ALA C C 1
ATOM 4220 O O . ALA B 1 269 ? 26.316 44.595 18.996 1.00 31.93 269 ALA C O 1
ATOM 4222 N N . ASP B 1 270 ? 25.339 46.175 20.312 1.00 33.94 270 ASP C N 1
ATOM 4223 C CA . ASP B 1 270 ? 25.476 47.329 19.399 1.00 36.94 270 ASP C CA 1
ATOM 4224 C C . ASP B 1 270 ? 26.638 48.277 19.802 1.00 37.86 270 ASP C C 1
ATOM 4225 O O . ASP B 1 270 ? 27.306 48.901 18.939 1.00 33.29 270 ASP C O 1
ATOM 4230 N N . ILE B 1 271 ? 26.854 48.365 21.115 1.00 33.85 271 ILE C N 1
ATOM 4231 C CA . ILE B 1 271 ? 27.871 49.191 21.712 1.00 29.40 271 ILE C CA 1
ATOM 4232 C C . ILE B 1 271 ? 28.507 48.435 22.869 1.00 33.82 271 ILE C C 1
ATOM 4233 O O . ILE B 1 271 ? 27.822 47.925 23.779 1.00 33.03 271 ILE C O 1
ATOM 4238 N N . VAL B 1 272 ? 29.828 48.362 22.832 1.00 35.09 272 VAL C N 1
ATOM 4239 C CA . VAL B 1 272 ? 30.577 47.702 23.891 1.00 37.54 272 VAL C CA 1
ATOM 4240 C C . VAL B 1 272 ? 31.312 48.867 24.565 1.00 35.46 272 VAL C C 1
ATOM 4241 O O . VAL B 1 272 ? 31.847 49.730 23.866 1.00 33.91 272 VAL C O 1
ATOM 4245 N N . MET B 1 273 ? 31.304 48.932 25.898 1.00 31.45 273 MET C N 1
ATOM 4246 C CA . MET B 1 273 ? 32.025 50.010 26.595 1.00 26.59 273 MET C CA 1
ATOM 4247 C C . MET B 1 273 ? 33.091 49.390 27.429 1.00 25.92 273 MET C C 1
ATOM 4248 O O . MET B 1 273 ? 32.918 48.299 27.930 1.00 26.98 273 MET C O 1
ATOM 4253 N N . HIS B 1 274 ? 34.214 50.073 27.549 1.00 25.65 274 HIS C N 1
ATOM 4254 C CA . HIS B 1 274 ? 35.361 49.560 28.317 1.00 26.20 274 HIS C CA 1
ATOM 4255 C C . HIS B 1 274 ? 35.836 50.715 29.185 1.00 25.68 274 HIS C C 1
ATOM 4256 O O . HIS B 1 274 ? 35.938 51.856 28.693 1.00 25.32 274 HIS C O 1
ATOM 4263 N N . SER B 1 275 ? 36.090 50.467 30.466 1.00 26.75 275 SER C N 1
ATOM 4264 C CA . SER B 1 275 ? 36.644 51.531 31.270 1.00 22.35 275 SER C CA 1
ATOM 4265 C C . SER B 1 275 ? 38.069 51.227 30.884 1.00 21.41 275 SER C C 1
ATOM 4266 O O . SER B 1 275 ? 38.544 50.148 31.146 1.00 25.70 275 SER C O 1
ATOM 4269 N N . ALA B 1 276 ? 38.741 52.128 30.206 1.00 22.66 276 ALA C N 1
ATOM 4270 C CA . ALA B 1 276 ? 40.110 51.852 29.767 1.00 28.07 276 ALA C CA 1
ATOM 4271 C C . ALA B 1 276 ? 41.104 52.105 30.886 1.00 30.67 276 ALA C C 1
ATOM 4272 O O . ALA B 1 276 ? 42.302 51.803 30.760 1.00 34.60 276 ALA C O 1
ATOM 4274 N N . THR B 1 277 ? 40.573 52.648 31.978 1.00 29.28 277 THR C N 1
ATOM 4275 C CA . THR B 1 277 ? 41.302 52.906 33.218 1.00 27.61 277 THR C CA 1
ATOM 4276 C C . THR B 1 277 ? 41.828 51.561 33.743 1.00 32.05 277 THR C C 1
ATOM 4277 O O . THR B 1 277 ? 42.815 51.533 34.471 1.00 33.58 277 THR C O 1
ATOM 4281 N N . LYS B 1 278 ? 41.154 50.462 33.364 1.00 31.21 278 LYS C N 1
ATOM 4282 C CA . LYS B 1 278 ? 41.478 49.096 33.796 1.00 27.88 278 LYS C CA 1
ATOM 4283 C C . LYS B 1 278 ? 42.541 48.360 32.971 1.00 26.85 278 LYS C C 1
ATOM 4284 O O . LYS B 1 278 ? 43.696 48.712 32.994 1.00 30.50 278 LYS C O 1
ATOM 4290 N N . PHE B 1 279 ? 42.141 47.348 32.227 1.00 28.27 279 PHE C N 1
ATOM 4291 C CA . PHE B 1 279 ? 43.054 46.569 31.423 1.00 23.16 279 PHE C CA 1
ATOM 4292 C C . PHE B 1 279 ? 43.748 47.196 30.255 1.00 25.98 279 PHE C C 1
ATOM 4293 O O . PHE B 1 279 ? 44.897 46.851 29.977 1.00 27.65 279 PHE C O 1
ATOM 4301 N N . ILE B 1 280 ? 43.041 48.056 29.530 1.00 26.78 280 ILE C N 1
ATOM 4302 C CA . ILE B 1 280 ? 43.598 48.704 28.367 1.00 23.40 280 ILE C CA 1
ATOM 4303 C C . ILE B 1 280 ? 44.845 49.454 28.744 1.00 27.30 280 ILE C C 1
ATOM 4304 O O . ILE B 1 280 ? 45.914 49.142 28.208 1.00 29.44 280 ILE C O 1
ATOM 4309 N N . ALA B 1 281 ? 44.749 50.438 29.644 1.00 23.24 281 ALA C N 1
ATOM 4310 C CA . ALA B 1 281 ? 45.976 51.161 30.053 1.00 25.67 281 ALA C CA 1
ATOM 4311 C C . ALA B 1 281 ? 46.825 50.295 31.008 1.00 23.17 281 ALA C C 1
ATOM 4312 O O . ALA B 1 281 ? 48.050 50.394 31.041 1.00 29.39 281 ALA C O 1
ATOM 4314 N N . GLY B 1 282 ? 46.151 49.472 31.807 1.00 26.44 282 GLY C N 1
ATOM 4315 C CA . GLY B 1 282 ? 46.800 48.561 32.751 1.00 30.44 282 GLY C CA 1
ATOM 4316 C C . GLY B 1 282 ? 47.868 48.992 33.752 1.00 30.13 282 GLY C C 1
ATOM 4317 O O . GLY B 1 282 ? 48.528 48.141 34.351 1.00 26.85 282 GLY C O 1
ATOM 4318 N N . HIS B 1 283 ? 48.042 50.287 33.961 1.00 27.96 283 HIS C N 1
ATOM 4319 C CA . HIS B 1 283 ? 49.075 50.727 34.879 1.00 31.27 283 HIS C CA 1
ATOM 4320 C C . HIS B 1 283 ? 48.565 51.632 35.985 1.00 32.02 283 HIS C C 1
ATOM 4321 O O . HIS B 1 283 ? 49.363 52.205 36.745 1.00 31.14 283 HIS C O 1
ATOM 4328 N N . SER B 1 284 ? 47.237 51.719 36.063 1.00 33.32 284 SER C N 1
ATOM 4329 C CA . SER B 1 284 ? 46.495 52.537 37.007 1.00 31.98 284 SER C CA 1
ATOM 4330 C C . SER B 1 284 ? 46.976 53.971 37.112 1.00 31.71 284 SER C C 1
ATOM 4331 O O . SER B 1 284 ? 46.958 54.579 38.185 1.00 32.77 284 SER C O 1
ATOM 4334 N N . ASP B 1 285 ? 47.379 54.521 35.971 1.00 28.91 285 ASP C N 1
ATOM 4335 C CA . ASP B 1 285 ? 47.833 55.895 35.943 1.00 30.72 285 ASP C CA 1
ATOM 4336 C C . ASP B 1 285 ? 47.119 56.799 34.927 1.00 27.23 285 ASP C C 1
ATOM 4337 O O . ASP B 1 285 ? 47.597 57.908 34.672 1.00 27.29 285 ASP C O 1
ATOM 4342 N N . VAL B 1 286 ? 45.969 56.348 34.398 1.00 24.14 286 VAL C N 1
ATOM 4343 C CA . VAL B 1 286 ? 45.214 57.085 33.366 1.00 23.78 286 VAL C CA 1
ATOM 4344 C C . VAL B 1 286 ? 43.726 56.717 33.392 1.00 23.93 286 VAL C C 1
ATOM 4345 O O . VAL B 1 286 ? 43.396 55.529 33.435 1.00 22.16 286 VAL C O 1
ATOM 4349 N N . MET B 1 287 ? 42.842 57.726 33.354 1.00 21.58 287 MET C N 1
ATOM 4350 C CA . MET B 1 287 ? 41.395 57.479 33.327 1.00 23.11 287 MET C CA 1
ATOM 4351 C C . MET B 1 287 ? 41.075 57.564 31.858 1.00 20.94 287 MET C C 1
ATOM 4352 O O . MET B 1 287 ? 41.614 58.422 31.164 1.00 22.93 287 MET C O 1
ATOM 4357 N N . ALA B 1 288 ? 40.212 56.673 31.386 1.00 16.38 288 ALA C N 1
ATOM 4358 C CA . ALA B 1 288 ? 39.763 56.709 29.995 1.00 21.57 288 ALA C CA 1
ATOM 4359 C C . ALA B 1 288 ? 38.571 55.791 29.830 1.00 24.89 288 ALA C C 1
ATOM 4360 O O . ALA B 1 288 ? 38.414 54.832 30.559 1.00 25.39 288 ALA C O 1
ATOM 4362 N N . GLY B 1 289 ? 37.725 56.100 28.869 1.00 28.98 289 GLY C N 1
ATOM 4363 C CA . GLY B 1 289 ? 36.576 55.266 28.605 1.00 28.05 289 GLY C CA 1
ATOM 4364 C C . GLY B 1 289 ? 36.521 55.065 27.098 1.00 30.42 289 GLY C C 1
ATOM 4365 O O . GLY B 1 289 ? 36.946 55.939 26.329 1.00 26.04 289 GLY C O 1
ATOM 4366 N N . VAL B 1 290 ? 35.978 53.926 26.675 1.00 26.66 290 VAL C N 1
ATOM 4367 C CA . VAL B 1 290 ? 35.912 53.606 25.264 1.00 27.49 290 VAL C CA 1
ATOM 4368 C C . VAL B 1 290 ? 34.543 53.093 24.836 1.00 29.36 290 VAL C C 1
ATOM 4369 O O . VAL B 1 290 ? 34.013 52.191 25.470 1.00 29.66 290 VAL C O 1
ATOM 4373 N N . LEU B 1 291 ? 33.982 53.672 23.775 1.00 24.44 291 LEU C N 1
ATOM 4374 C CA . LEU B 1 291 ? 32.751 53.160 23.191 1.00 27.54 291 LEU C CA 1
ATOM 4375 C C . LEU B 1 291 ? 33.158 52.587 21.814 1.00 27.64 291 LEU C C 1
ATOM 4376 O O . LEU B 1 291 ? 33.788 53.277 21.034 1.00 29.00 291 LEU C O 1
ATOM 4381 N N . ALA B 1 292 ? 32.843 51.313 21.553 1.00 30.54 292 ALA C N 1
ATOM 4382 C CA . ALA B 1 292 ? 33.136 50.659 20.265 1.00 29.89 292 ALA C CA 1
ATOM 4383 C C . ALA B 1 292 ? 31.759 50.408 19.698 1.00 33.41 292 ALA C C 1
ATOM 4384 O O . ALA B 1 292 ? 30.937 49.700 20.296 1.00 27.72 292 ALA C O 1
ATOM 4386 N N . VAL B 1 293 ? 31.537 50.962 18.516 1.00 36.14 293 VAL C N 1
ATOM 4387 C CA . VAL B 1 293 ? 30.238 50.913 17.867 1.00 34.77 293 VAL C CA 1
ATOM 4388 C C . VAL B 1 293 ? 30.048 50.102 16.594 1.00 39.06 293 VAL C C 1
ATOM 4389 O O . VAL B 1 293 ? 30.900 50.091 15.689 1.00 39.34 293 VAL C O 1
ATOM 4393 N N . LYS B 1 294 ? 28.882 49.461 16.544 1.00 41.08 294 LYS C N 1
ATOM 4394 C CA . LYS B 1 294 ? 28.424 48.672 15.414 1.00 43.09 294 LYS C CA 1
ATOM 4395 C C . LYS B 1 294 ? 27.346 49.518 14.704 1.00 40.98 294 LYS C C 1
ATOM 4396 O O . LYS B 1 294 ? 26.381 49.962 15.343 1.00 39.98 294 LYS C O 1
ATOM 4402 N N . GLY B 1 295 ? 27.512 49.776 13.406 1.00 38.58 295 GLY C N 1
ATOM 4403 C CA . GLY B 1 295 ? 26.527 50.558 12.700 1.00 33.87 295 GLY C CA 1
ATOM 4404 C C . GLY B 1 295 ? 26.884 52.020 12.590 1.00 41.20 295 GLY C C 1
ATOM 4405 O O . GLY B 1 295 ? 27.027 52.698 13.605 1.00 41.06 295 GLY C O 1
ATOM 4406 N N . GLU B 1 296 ? 26.993 52.498 11.347 1.00 46.52 296 GLU C N 1
ATOM 4407 C CA . GLU B 1 296 ? 27.347 53.884 10.994 1.00 53.93 296 GLU C CA 1
ATOM 4408 C C . GLU B 1 296 ? 26.416 54.994 11.494 1.00 52.39 296 GLU C C 1
ATOM 4409 O O . GLU B 1 296 ? 26.891 56.003 12.006 1.00 54.06 296 GLU C O 1
ATOM 4415 N N . LYS B 1 297 ? 25.105 54.844 11.337 1.00 48.98 297 LYS C N 1
ATOM 4416 C CA . LYS B 1 297 ? 24.211 55.895 11.819 1.00 46.47 297 LYS C CA 1
ATOM 4417 C C . LYS B 1 297 ? 24.380 56.007 13.338 1.00 42.41 297 LYS C C 1
ATOM 4418 O O . LYS B 1 297 ? 24.282 57.091 13.925 1.00 42.18 297 LYS C O 1
ATOM 4420 N N . LEU B 1 298 ? 24.654 54.866 13.955 1.00 41.45 298 LEU C N 1
ATOM 4421 C CA . LEU B 1 298 ? 24.836 54.785 15.403 1.00 38.69 298 LEU C CA 1
ATOM 4422 C C . LEU B 1 298 ? 26.095 55.529 15.813 1.00 36.24 298 LEU C C 1
ATOM 4423 O O . LEU B 1 298 ? 26.090 56.390 16.694 1.00 38.08 298 LEU C O 1
ATOM 4428 N N . ALA B 1 299 ? 27.176 55.197 15.141 1.00 34.59 299 ALA C N 1
ATOM 4429 C CA . ALA B 1 299 ? 28.439 55.809 15.434 1.00 37.41 299 ALA C CA 1
ATOM 4430 C C . ALA B 1 299 ? 28.308 57.309 15.262 1.00 39.87 299 ALA C C 1
ATOM 4431 O O . ALA B 1 299 ? 28.842 58.072 16.063 1.00 43.60 299 ALA C O 1
ATOM 4433 N N . LYS B 1 300 ? 27.578 57.745 14.237 1.00 43.89 300 LYS C N 1
ATOM 4434 C CA . LYS B 1 300 ? 27.422 59.180 13.985 1.00 41.98 300 LYS C CA 1
ATOM 4435 C C . LYS B 1 300 ? 26.736 59.897 15.117 1.00 41.13 300 LYS C C 1
ATOM 4436 O O . LYS B 1 300 ? 26.973 61.086 15.341 1.00 38.78 300 LYS C O 1
ATOM 4442 N N . GLU B 1 301 ? 25.900 59.173 15.846 1.00 42.16 301 GLU C N 1
ATOM 4443 C CA . GLU B 1 301 ? 25.201 59.774 16.965 1.00 45.56 301 GLU C CA 1
ATOM 4444 C C . GLU B 1 301 ? 26.086 59.808 18.217 1.00 44.81 301 GLU C C 1
ATOM 4445 O O . GLU B 1 301 ? 25.842 60.609 19.122 1.00 45.99 301 GLU C O 1
ATOM 4451 N N . VAL B 1 302 ? 27.088 58.925 18.294 1.00 43.20 302 VAL C N 1
ATOM 4452 C CA . VAL B 1 302 ? 27.983 58.920 19.454 1.00 39.15 302 VAL C CA 1
ATOM 4453 C C . VAL B 1 302 ? 28.975 60.039 19.198 1.00 35.34 302 VAL C C 1
ATOM 4454 O O . VAL B 1 302 ? 29.282 60.831 20.063 1.00 38.55 302 VAL C O 1
ATOM 4458 N N . TYR B 1 303 ? 29.454 60.123 17.976 1.00 35.76 303 TYR C N 1
ATOM 4459 C CA . TYR B 1 303 ? 30.399 61.171 17.664 1.00 37.23 303 TYR C CA 1
ATOM 4460 C C . TYR B 1 303 ? 29.772 62.512 17.938 1.00 37.74 303 TYR C C 1
ATOM 4461 O O . TYR B 1 303 ? 30.460 63.466 18.320 1.00 43.05 303 TYR C O 1
ATOM 4470 N N . PHE B 1 304 ? 28.467 62.604 17.737 1.00 39.46 304 PHE C N 1
ATOM 4471 C CA . PHE B 1 304 ? 27.791 63.876 17.953 1.00 37.23 304 PHE C CA 1
ATOM 4472 C C . PHE B 1 304 ? 27.914 64.298 19.404 1.00 37.09 304 PHE C C 1
ATOM 4473 O O . PHE B 1 304 ? 28.102 65.495 19.702 1.00 35.35 304 PHE C O 1
ATOM 4481 N N . LEU B 1 305 ? 27.801 63.323 20.299 1.00 31.47 305 LEU C N 1
ATOM 4482 C CA . LEU B 1 305 ? 27.847 63.617 21.714 1.00 38.68 305 LEU C CA 1
ATOM 4483 C C . LEU B 1 305 ? 29.285 63.690 22.219 1.00 39.41 305 LEU C C 1
ATOM 4484 O O . LEU B 1 305 ? 29.591 64.418 23.139 1.00 41.55 305 LEU C O 1
ATOM 4489 N N . GLN B 1 306 ? 30.202 62.962 21.611 1.00 40.01 306 GLN C N 1
ATOM 4490 C CA . GLN B 1 306 ? 31.568 63.069 22.105 1.00 38.54 306 GLN C CA 1
ATOM 4491 C C . GLN B 1 306 ? 32.038 64.483 21.707 1.00 38.64 306 GLN C C 1
ATOM 4492 O O . GLN B 1 306 ? 32.638 65.213 22.492 1.00 36.61 306 GLN C O 1
ATOM 4498 N N . ASN B 1 307 ? 31.712 64.872 20.483 1.00 38.43 307 ASN C N 1
ATOM 4499 C CA . ASN B 1 307 ? 32.066 66.187 19.961 1.00 41.79 307 ASN C CA 1
ATOM 4500 C C . ASN B 1 307 ? 31.273 67.404 20.451 1.00 41.80 307 ASN C C 1
ATOM 4501 O O . ASN B 1 307 ? 31.738 68.531 20.271 1.00 40.33 307 ASN C O 1
ATOM 4506 N N . SER B 1 308 ? 30.092 67.191 21.039 1.00 40.91 308 SER C N 1
ATOM 4507 C CA . SER B 1 308 ? 29.255 68.295 21.495 1.00 39.62 308 SER C CA 1
ATOM 4508 C C . SER B 1 308 ? 29.240 68.497 22.996 1.00 39.32 308 SER C C 1
ATOM 4509 O O . SER B 1 308 ? 29.091 69.626 23.467 1.00 36.44 308 SER C O 1
ATOM 4512 N N . GLU B 1 309 ? 29.387 67.415 23.750 1.00 38.46 309 GLU C N 1
ATOM 4513 C CA . GLU B 1 309 ? 29.387 67.513 25.213 1.00 44.04 309 GLU C CA 1
ATOM 4514 C C . GLU B 1 309 ? 30.840 67.597 25.641 1.00 42.40 309 GLU C C 1
ATOM 4515 O O . GLU B 1 309 ? 31.153 67.567 26.833 1.00 42.08 309 GLU C O 1
ATOM 4521 N N . GLY B 1 310 ? 31.695 67.673 24.611 1.00 41.03 310 GLY C N 1
ATOM 4522 C CA . GLY B 1 310 ? 33.139 67.783 24.729 1.00 38.24 310 GLY C CA 1
ATOM 4523 C C . GLY B 1 310 ? 33.864 66.827 25.637 1.00 40.28 310 GLY C C 1
ATOM 4524 O O . GLY B 1 310 ? 34.742 67.248 26.389 1.00 41.13 310 GLY C O 1
ATOM 4525 N N . SER B 1 311 ? 33.539 65.540 25.571 1.00 39.73 311 SER C N 1
ATOM 4526 C CA . SER B 1 311 ? 34.201 64.603 26.453 1.00 37.49 311 SER C CA 1
ATOM 4527 C C . SER B 1 311 ? 35.268 63.691 25.891 1.00 34.27 311 SER C C 1
ATOM 4528 O O . SER B 1 311 ? 35.606 62.691 26.525 1.00 28.88 311 SER C O 1
ATOM 4531 N N . GLY B 1 312 ? 35.812 64.062 24.731 1.00 29.63 312 GLY C N 1
ATOM 4532 C CA . GLY B 1 312 ? 36.869 63.280 24.099 1.00 34.09 312 GLY C CA 1
ATOM 4533 C C . GLY B 1 312 ? 38.138 63.143 24.938 1.00 35.76 312 GLY C C 1
ATOM 4534 O O . GLY B 1 312 ? 38.599 64.119 25.559 1.00 34.50 312 GLY C O 1
ATOM 4535 N N . LEU B 1 313 ? 38.714 61.936 24.959 1.00 33.23 313 LEU C N 1
ATOM 4536 C CA . LEU B 1 313 ? 39.896 61.695 25.781 1.00 31.38 313 LEU C CA 1
ATOM 4537 C C . LEU B 1 313 ? 41.023 62.671 25.387 1.00 29.19 313 LEU C C 1
ATOM 4538 O O . LEU B 1 313 ? 41.211 62.959 24.213 1.00 31.14 313 LEU C O 1
ATOM 4543 N N . ALA B 1 314 ? 41.730 63.218 26.371 1.00 24.52 314 ALA C N 1
ATOM 4544 C CA . ALA B 1 314 ? 42.821 64.140 26.084 1.00 28.60 314 ALA C CA 1
ATOM 4545 C C . ALA B 1 314 ? 44.006 63.461 25.354 1.00 26.65 314 ALA C C 1
ATOM 4546 O O . ALA B 1 314 ? 44.298 62.293 25.598 1.00 32.41 314 ALA C O 1
ATOM 4548 N N . PRO B 1 315 ? 44.735 64.205 24.494 1.00 26.63 315 PRO C N 1
ATOM 4549 C CA . PRO B 1 315 ? 45.875 63.654 23.740 1.00 26.81 315 PRO C CA 1
ATOM 4550 C C . PRO B 1 315 ? 46.939 62.913 24.581 1.00 28.93 315 PRO C C 1
ATOM 4551 O O . PRO B 1 315 ? 47.450 61.858 24.178 1.00 34.54 315 PRO C O 1
ATOM 4555 N N . PHE B 1 316 ? 47.288 63.458 25.738 1.00 28.64 316 PHE C N 1
ATOM 4556 C CA . PHE B 1 316 ? 48.291 62.810 26.554 1.00 29.94 316 PHE C CA 1
ATOM 4557 C C . PHE B 1 316 ? 47.764 61.474 27.090 1.00 29.20 316 PHE C C 1
ATOM 4558 O O . PHE B 1 316 ? 48.438 60.433 26.994 1.00 29.70 316 PHE C O 1
ATOM 4566 N N . ASP B 1 317 ? 46.564 61.501 27.662 1.00 26.73 317 ASP C N 1
ATOM 4567 C CA . ASP B 1 317 ? 45.939 60.282 28.126 1.00 24.41 317 ASP C CA 1
ATOM 4568 C C . ASP B 1 317 ? 45.823 59.263 26.945 1.00 22.07 317 ASP C C 1
ATOM 4569 O O . ASP B 1 317 ? 45.992 58.065 27.146 1.00 22.65 317 ASP C O 1
ATOM 4574 N N . CYS B 1 318 ? 45.518 59.718 25.728 1.00 20.64 318 CYS C N 1
ATOM 4575 C CA . CYS B 1 318 ? 45.425 58.779 24.597 1.00 20.00 318 CYS C CA 1
ATOM 4576 C C . CYS B 1 318 ? 46.772 58.118 24.389 1.00 16.93 318 CYS C C 1
ATOM 4577 O O . CYS B 1 318 ? 46.873 56.907 24.161 1.00 21.94 318 CYS C O 1
ATOM 4580 N N . TRP B 1 319 ? 47.815 58.921 24.487 1.00 17.33 319 TRP C N 1
ATOM 4581 C CA . TRP B 1 319 ? 49.172 58.426 24.302 1.00 18.01 319 TRP C CA 1
ATOM 4582 C C . TRP B 1 319 ? 49.543 57.413 25.373 1.00 21.44 319 TRP C C 1
ATOM 4583 O O . TRP B 1 319 ? 50.212 56.417 25.086 1.00 25.27 319 TRP C O 1
ATOM 4594 N N . LEU B 1 320 ? 49.173 57.681 26.624 1.00 22.77 320 LEU C N 1
ATOM 4595 C CA . LEU B 1 320 ? 49.461 56.720 27.679 1.00 23.60 320 LEU C CA 1
ATOM 4596 C C . LEU B 1 320 ? 48.625 55.450 27.415 1.00 25.57 320 LEU C C 1
ATOM 4597 O O . LEU B 1 320 ? 49.039 54.347 27.751 1.00 29.18 320 LEU C O 1
ATOM 4602 N N . CYS B 1 321 ? 47.428 55.601 26.852 1.00 22.33 321 CYS C N 1
ATOM 4603 C CA . CYS B 1 321 ? 46.621 54.434 26.554 1.00 24.14 321 CYS C CA 1
ATOM 4604 C C . CYS B 1 321 ? 47.276 53.677 25.434 1.00 25.30 321 CYS C C 1
ATOM 4605 O O . CYS B 1 321 ? 47.358 52.446 25.453 1.00 27.67 321 CYS C O 1
ATOM 4608 N N . LEU B 1 322 ? 47.743 54.398 24.433 1.00 24.76 322 LEU C N 1
ATOM 4609 C CA . LEU B 1 322 ? 48.411 53.705 23.355 1.00 25.68 322 LEU C CA 1
ATOM 4610 C C . LEU B 1 322 ? 49.645 52.982 23.893 1.00 22.72 322 LEU C C 1
ATOM 4611 O O . LEU B 1 322 ? 49.968 51.884 23.483 1.00 27.06 322 LEU C O 1
ATOM 4616 N N . ARG B 1 323 ? 50.346 53.585 24.831 1.00 28.21 323 ARG C N 1
ATOM 4617 C CA . ARG B 1 323 ? 51.563 52.953 25.290 1.00 24.13 323 ARG C CA 1
ATOM 4618 C C . ARG B 1 323 ? 51.222 51.731 26.080 1.00 26.32 323 ARG C C 1
ATOM 4619 O O . ARG B 1 323 ? 51.880 50.695 25.954 1.00 26.06 323 ARG C O 1
ATOM 4627 N N . GLY B 1 324 ? 50.160 51.818 26.868 1.00 25.79 324 GLY C N 1
ATOM 4628 C CA . GLY B 1 324 ? 49.804 50.659 27.661 1.00 24.96 324 GLY C CA 1
ATOM 4629 C C . GLY B 1 324 ? 49.132 49.501 26.943 1.00 25.04 324 GLY C C 1
ATOM 4630 O O . GLY B 1 324 ? 49.413 48.340 27.244 1.00 15.64 324 GLY C O 1
ATOM 4631 N N . ILE B 1 325 ? 48.247 49.796 25.990 1.00 26.58 325 ILE C N 1
ATOM 4632 C CA . ILE B 1 325 ? 47.521 48.726 25.299 1.00 25.06 325 ILE C CA 1
ATOM 4633 C C . ILE B 1 325 ? 48.489 47.736 24.681 1.00 23.36 325 ILE C C 1
ATOM 4634 O O . ILE B 1 325 ? 48.199 46.565 24.608 1.00 27.50 325 ILE C O 1
ATOM 4639 N N . LYS B 1 326 ? 49.675 48.198 24.296 1.00 23.15 326 LYS C N 1
ATOM 4640 C CA . LYS B 1 326 ? 50.680 47.336 23.690 1.00 19.80 326 LYS C CA 1
ATOM 4641 C C . LYS B 1 326 ? 51.033 46.024 24.417 1.00 26.05 326 LYS C C 1
ATOM 4642 O O . LYS B 1 326 ? 51.329 45.027 23.767 1.00 29.06 326 LYS C O 1
ATOM 4648 N N . THR B 1 327 ? 51.088 46.036 25.751 1.00 25.10 327 THR C N 1
ATOM 4649 C CA . THR B 1 327 ? 51.316 44.811 26.507 1.00 27.23 327 THR C CA 1
ATOM 4650 C C . THR B 1 327 ? 49.978 44.216 27.046 1.00 26.24 327 THR C C 1
ATOM 4651 O O . THR B 1 327 ? 50.003 43.338 27.923 1.00 24.12 327 THR C O 1
ATOM 4655 N N . MET B 1 328 ? 48.819 44.662 26.537 1.00 26.63 328 MET C N 1
ATOM 4656 C CA . MET B 1 328 ? 47.547 44.145 27.068 1.00 22.82 328 MET C CA 1
ATOM 4657 C C . MET B 1 328 ? 47.416 42.635 27.003 1.00 26.98 328 MET C C 1
ATOM 4658 O O . MET B 1 328 ? 47.032 42.020 28.003 1.00 29.53 328 MET C O 1
ATOM 4663 N N . ALA B 1 329 ? 47.750 42.025 25.858 1.00 29.46 329 ALA C N 1
ATOM 4664 C CA . ALA B 1 329 ? 47.672 40.554 25.714 1.00 28.39 329 ALA C CA 1
ATOM 4665 C C . ALA B 1 329 ? 48.687 39.862 26.624 1.00 25.26 329 ALA C C 1
ATOM 4666 O O . ALA B 1 329 ? 48.426 38.824 27.203 1.00 27.16 329 ALA C O 1
ATOM 4668 N N . LEU B 1 330 ? 49.878 40.423 26.685 1.00 28.96 330 LEU C N 1
ATOM 4669 C CA . LEU B 1 330 ? 50.923 39.897 27.533 1.00 27.71 330 LEU C CA 1
ATOM 4670 C C . LEU B 1 330 ? 50.479 39.998 29.023 1.00 31.44 330 LEU C C 1
ATOM 4671 O O . LEU B 1 330 ? 50.597 39.040 29.773 1.00 25.40 330 LEU C O 1
ATOM 4676 N N . ARG B 1 331 ? 49.927 41.139 29.431 1.00 26.72 331 ARG C N 1
ATOM 4677 C CA . ARG B 1 331 ? 49.502 41.295 30.805 1.00 28.08 331 ARG C CA 1
ATOM 4678 C C . ARG B 1 331 ? 48.286 40.429 31.161 1.00 33.69 331 ARG C C 1
ATOM 4679 O O . ARG B 1 331 ? 48.241 39.823 32.236 1.00 30.36 331 ARG C O 1
ATOM 4687 N N . ILE B 1 332 ? 47.290 40.354 30.283 1.00 32.12 332 ILE C N 1
ATOM 4688 C CA . ILE B 1 332 ? 46.131 39.536 30.622 1.00 31.53 332 ILE C CA 1
ATOM 4689 C C . ILE B 1 332 ? 46.522 38.053 30.684 1.00 37.45 332 ILE C C 1
ATOM 4690 O O . ILE B 1 332 ? 46.121 37.316 31.596 1.00 36.98 332 ILE C O 1
ATOM 4695 N N . GLU B 1 333 ? 47.351 37.625 29.739 1.00 34.52 333 GLU C N 1
ATOM 4696 C CA . GLU B 1 333 ? 47.807 36.256 29.740 1.00 33.28 333 GLU C CA 1
ATOM 4697 C C . GLU B 1 333 ? 48.426 35.854 31.098 1.00 34.18 333 GLU C C 1
ATOM 4698 O O . GLU B 1 333 ? 48.101 34.804 31.622 1.00 33.85 333 GLU C O 1
ATOM 4704 N N . LYS B 1 334 ? 49.322 36.654 31.671 1.00 32.65 334 LYS C N 1
ATOM 4705 C CA . LYS B 1 334 ? 49.903 36.253 32.960 1.00 35.24 334 LYS C CA 1
ATOM 4706 C C . LYS B 1 334 ? 48.897 36.422 34.092 1.00 33.37 334 LYS C C 1
ATOM 4707 O O . LYS B 1 334 ? 48.736 35.524 34.899 1.00 37.77 334 LYS C O 1
ATOM 4713 N N . GLN B 1 335 ? 48.210 37.561 34.122 1.00 30.19 335 GLN C N 1
ATOM 4714 C CA . GLN B 1 335 ? 47.233 37.873 35.157 1.00 32.62 335 GLN C CA 1
ATOM 4715 C C . GLN B 1 335 ? 46.148 36.834 35.340 1.00 32.20 335 GLN C C 1
ATOM 4716 O O . GLN B 1 335 ? 45.835 36.412 36.453 1.00 32.57 335 GLN C O 1
ATOM 4722 N N . GLN B 1 336 ? 45.516 36.485 34.240 1.00 31.77 336 GLN C N 1
ATOM 4723 C CA . GLN B 1 336 ? 44.471 35.505 34.297 1.00 35.30 336 GLN C CA 1
ATOM 4724 C C . GLN B 1 336 ? 45.008 34.190 34.877 1.00 37.58 336 GLN C C 1
ATOM 4725 O O . GLN B 1 336 ? 44.344 33.566 35.692 1.00 37.67 336 GLN C O 1
ATOM 4731 N N . GLU B 1 337 ? 46.202 33.767 34.469 1.00 37.19 337 GLU C N 1
ATOM 4732 C CA . GLU B 1 337 ? 46.741 32.513 34.985 1.00 38.02 337 GLU C CA 1
ATOM 4733 C C . GLU B 1 337 ? 47.052 32.588 36.484 1.00 37.95 337 GLU C C 1
ATOM 4734 O O . GLU B 1 337 ? 47.015 31.584 37.178 1.00 38.25 337 GLU C O 1
ATOM 4740 N N . ASN B 1 338 ? 47.361 33.778 36.980 1.00 36.67 338 ASN C N 1
ATOM 4741 C CA . ASN B 1 338 ? 47.672 33.931 38.390 1.00 32.62 338 ASN C CA 1
ATOM 4742 C C . ASN B 1 338 ? 46.379 33.753 39.136 1.00 31.49 338 ASN C C 1
ATOM 4743 O O . ASN B 1 338 ? 46.331 33.122 40.215 1.00 31.15 338 ASN C O 1
ATOM 4748 N N . ALA B 1 339 ? 45.334 34.335 38.556 1.00 24.52 339 ALA C N 1
ATOM 4749 C CA . ALA B 1 339 ? 43.994 34.281 39.133 1.00 30.93 339 ALA C CA 1
ATOM 4750 C C . ALA B 1 339 ? 43.498 32.813 39.225 1.00 35.84 339 ALA C C 1
ATOM 4751 O O . ALA B 1 339 ? 42.929 32.399 40.238 1.00 35.42 339 ALA C O 1
ATOM 4753 N N . ARG B 1 340 ? 43.739 32.036 38.175 1.00 34.68 340 ARG C N 1
ATOM 4754 C CA . ARG B 1 340 ? 43.316 30.659 38.153 1.00 38.92 340 ARG C CA 1
ATOM 4755 C C . ARG B 1 340 ? 43.942 29.926 39.324 1.00 38.20 340 ARG C C 1
ATOM 4756 O O . ARG B 1 340 ? 43.252 29.231 40.066 1.00 39.42 340 ARG C O 1
ATOM 4764 N N . LYS B 1 341 ? 45.240 30.117 39.508 1.00 34.14 341 LYS C N 1
ATOM 4765 C CA . LYS B 1 341 ? 45.956 29.422 40.563 1.00 36.20 341 LYS C CA 1
ATOM 4766 C C . LYS B 1 341 ? 45.621 29.880 41.984 1.00 38.82 341 LYS C C 1
ATOM 4767 O O . LYS B 1 341 ? 45.685 29.094 42.926 1.00 45.45 341 LYS C O 1
ATOM 4773 N N . ILE B 1 342 ? 45.273 31.145 42.152 1.00 40.32 342 ILE C N 1
ATOM 4774 C CA . ILE B 1 342 ? 44.936 31.641 43.481 1.00 34.42 342 ILE C CA 1
ATOM 4775 C C . ILE B 1 342 ? 43.507 31.271 43.803 1.00 34.95 342 ILE C C 1
ATOM 4776 O O . ILE B 1 342 ? 43.152 31.139 44.969 1.00 35.29 342 ILE C O 1
ATOM 4781 N N . ALA B 1 343 ? 42.686 31.115 42.769 1.00 34.69 343 ALA C N 1
ATOM 4782 C CA . ALA B 1 343 ? 41.283 30.742 42.946 1.00 39.24 343 ALA C CA 1
ATOM 4783 C C . ALA B 1 343 ? 41.301 29.293 43.363 1.00 40.74 343 ALA C C 1
ATOM 4784 O O . ALA B 1 343 ? 40.567 28.897 44.248 1.00 44.94 343 ALA C O 1
ATOM 4786 N N . MET B 1 344 ? 42.160 28.503 42.732 1.00 43.88 344 MET C N 1
ATOM 4787 C CA . MET B 1 344 ? 42.275 27.095 43.089 1.00 47.13 344 MET C CA 1
ATOM 4788 C C . MET B 1 344 ? 42.864 26.861 44.483 1.00 46.01 344 MET C C 1
ATOM 4789 O O . MET B 1 344 ? 42.449 25.946 45.169 1.00 48.50 344 MET C O 1
ATOM 4794 N N . TYR B 1 345 ? 43.831 27.671 44.901 1.00 44.99 345 TYR C N 1
ATOM 4795 C CA . TYR B 1 345 ? 44.415 27.533 46.236 1.00 43.19 345 TYR C CA 1
ATOM 4796 C C . TYR B 1 345 ? 43.380 27.900 47.307 1.00 44.64 345 TYR C C 1
ATOM 4797 O O . TYR B 1 345 ? 43.312 27.262 48.373 1.00 44.03 345 TYR C O 1
ATOM 4806 N N . LEU B 1 346 ? 42.582 28.928 47.014 1.00 45.58 346 LEU C N 1
ATOM 4807 C CA . LEU B 1 346 ? 41.568 29.401 47.940 1.00 44.28 346 LEU C CA 1
ATOM 4808 C C . LEU B 1 346 ? 40.381 28.486 47.942 1.00 45.22 346 LEU C C 1
ATOM 4809 O O . LEU B 1 346 ? 39.714 28.320 48.962 1.00 46.21 346 LEU C O 1
ATOM 4814 N N . SER B 1 347 ? 40.114 27.898 46.787 1.00 45.16 347 SER C N 1
ATOM 4815 C CA . SER B 1 347 ? 38.970 27.027 46.650 1.00 46.26 347 SER C CA 1
ATOM 4816 C C . SER B 1 347 ? 39.004 25.894 47.651 1.00 46.72 347 SER C C 1
ATOM 4817 O O . SER B 1 347 ? 37.985 25.573 48.269 1.00 49.04 347 SER C O 1
ATOM 4820 N N . SER B 1 348 ? 40.187 25.314 47.827 1.00 44.70 348 SER C N 1
ATOM 4821 C CA . SER B 1 348 ? 40.370 24.210 48.745 1.00 44.21 348 SER C CA 1
ATOM 4822 C C . SER B 1 348 ? 40.968 24.621 50.123 1.00 47.63 348 SER C C 1
ATOM 4823 O O . SER B 1 348 ? 41.547 23.806 50.838 1.00 48.39 348 SER C O 1
ATOM 4826 N N . HIS B 1 349 ? 40.818 25.878 50.509 1.00 49.63 349 HIS C N 1
ATOM 4827 C CA . HIS B 1 349 ? 41.373 26.327 51.773 1.00 49.77 349 HIS C CA 1
ATOM 4828 C C . HIS B 1 349 ? 40.308 26.223 52.863 1.00 54.65 349 HIS C C 1
ATOM 4829 O O . HIS B 1 349 ? 39.164 26.651 52.675 1.00 56.06 349 HIS C O 1
ATOM 4836 N N . PRO B 1 350 ? 40.676 25.633 54.016 1.00 56.22 350 PRO C N 1
ATOM 4837 C CA . PRO B 1 350 ? 39.831 25.411 55.195 1.00 56.08 350 PRO C CA 1
ATOM 4838 C C . PRO B 1 350 ? 39.059 26.608 55.720 1.00 58.11 350 PRO C C 1
ATOM 4839 O O . PRO B 1 350 ? 37.936 26.451 56.209 1.00 60.70 350 PRO C O 1
ATOM 4843 N N . ARG B 1 351 ? 39.651 27.796 55.620 1.00 57.56 351 ARG C N 1
ATOM 4844 C CA . ARG B 1 351 ? 39.015 29.007 56.123 1.00 54.55 351 ARG C CA 1
ATOM 4845 C C . ARG B 1 351 ? 38.226 29.823 55.116 1.00 51.80 351 ARG C C 1
ATOM 4846 O O . ARG B 1 351 ? 37.700 30.870 55.475 1.00 51.85 351 ARG C O 1
ATOM 4854 N N . VAL B 1 352 ? 38.142 29.345 53.873 1.00 51.68 352 VAL C N 1
ATOM 4855 C CA . VAL B 1 352 ? 37.418 30.023 52.784 1.00 49.66 352 VAL C CA 1
ATOM 4856 C C . VAL B 1 352 ? 36.123 29.267 52.502 1.00 50.78 352 VAL C C 1
ATOM 4857 O O . VAL B 1 352 ? 36.167 28.105 52.137 1.00 55.49 352 VAL C O 1
ATOM 4861 N N . LYS B 1 353 ? 34.979 29.936 52.640 1.00 52.29 353 LYS C N 1
ATOM 4862 C CA . LYS B 1 353 ? 33.670 29.313 52.444 1.00 52.76 353 LYS C CA 1
ATOM 4863 C C . LYS B 1 353 ? 33.176 29.174 51.014 1.00 53.32 353 LYS C C 1
ATOM 4864 O O . LYS B 1 353 ? 32.459 28.231 50.698 1.00 57.23 353 LYS C O 1
ATOM 4870 N N . LYS B 1 354 ? 33.544 30.109 50.145 1.00 55.43 354 LYS C N 1
ATOM 4871 C CA . LYS B 1 354 ? 33.111 30.050 48.749 1.00 53.13 354 LYS C CA 1
ATOM 4872 C C . LYS B 1 354 ? 34.038 30.881 47.869 1.00 53.53 354 LYS C C 1
ATOM 4873 O O . LYS B 1 354 ? 34.622 31.861 48.323 1.00 54.33 354 LYS C O 1
ATOM 4879 N N . VAL B 1 355 ? 34.187 30.487 46.613 1.00 49.34 355 VAL C N 1
ATOM 4880 C CA . VAL B 1 355 ? 35.044 31.240 45.718 1.00 47.68 355 VAL C CA 1
ATOM 4881 C C . VAL B 1 355 ? 34.326 31.466 44.402 1.00 46.03 355 VAL C C 1
ATOM 4882 O O . VAL B 1 355 ? 33.882 30.521 43.750 1.00 43.21 355 VAL C O 1
ATOM 4886 N N . TYR B 1 356 ? 34.192 32.732 44.031 1.00 40.45 356 TYR C N 1
ATOM 4887 C CA . TYR B 1 356 ? 33.524 33.072 42.794 1.00 39.83 3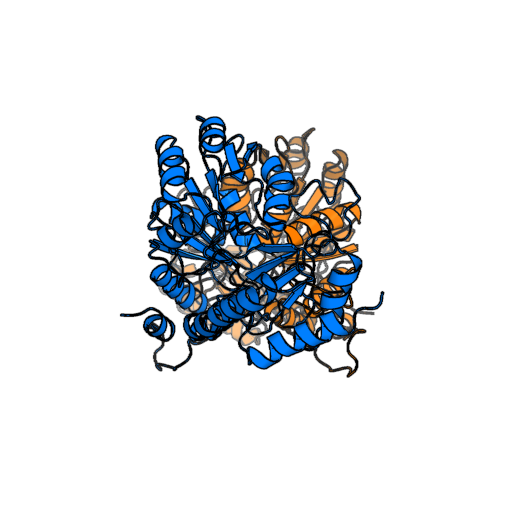56 TYR C CA 1
ATOM 4888 C C . TYR B 1 356 ? 34.549 33.336 41.735 1.00 35.73 356 TYR C C 1
ATOM 4889 O O . TYR B 1 356 ? 35.395 34.194 41.884 1.00 36.32 356 TYR C O 1
ATOM 4898 N N . TYR B 1 357 ? 34.459 32.579 40.664 1.00 33.20 357 TYR C N 1
ATOM 4899 C CA . TYR B 1 357 ? 35.374 32.713 39.554 1.00 32.84 357 TYR C CA 1
ATOM 4900 C C . TYR B 1 357 ? 34.889 31.794 38.408 1.00 31.80 357 TYR C C 1
ATOM 4901 O O . TYR B 1 357 ? 34.869 30.565 38.524 1.00 34.90 357 TYR C O 1
ATOM 4910 N N . ALA B 1 358 ? 34.471 32.410 37.314 1.00 31.39 358 ALA C N 1
ATOM 4911 C CA . ALA B 1 358 ? 33.984 31.684 36.153 1.00 31.43 358 ALA C CA 1
ATOM 4912 C C . ALA B 1 358 ? 34.970 30.692 35.562 1.00 27.51 358 ALA C C 1
ATOM 4913 O O . ALA B 1 358 ? 34.620 29.890 34.734 1.00 33.07 358 ALA C O 1
ATOM 4915 N N . GLY B 1 359 ? 36.220 30.744 35.967 1.00 32.79 359 GLY C N 1
ATOM 4916 C CA . GLY B 1 359 ? 37.168 29.803 35.424 1.00 31.09 359 GLY C CA 1
ATOM 4917 C C . GLY B 1 359 ? 37.115 28.491 36.181 1.00 37.30 359 GLY C C 1
ATOM 4918 O O . GLY B 1 359 ? 37.536 27.465 35.660 1.00 42.18 359 GLY C O 1
ATOM 4919 N N . LEU B 1 360 ? 36.644 28.503 37.424 1.00 37.30 360 LEU C N 1
ATOM 4920 C CA . LEU B 1 360 ? 36.544 27.259 38.196 1.00 38.46 360 LEU C CA 1
ATOM 4921 C C . LEU B 1 360 ? 35.503 26.366 37.513 1.00 40.24 360 LEU C C 1
ATOM 4922 O O . LEU B 1 360 ? 34.382 26.806 37.233 1.00 40.60 360 LEU C O 1
ATOM 4927 N N . PRO B 1 361 ? 35.840 25.085 37.284 1.00 43.29 361 PRO C N 1
ATOM 4928 C CA . PRO B 1 361 ? 34.939 24.130 36.628 1.00 45.95 361 PRO C CA 1
ATOM 4929 C C . PRO B 1 361 ? 33.570 24.111 37.307 1.00 50.01 361 PRO C C 1
ATOM 4930 O O . PRO B 1 361 ? 32.530 23.927 36.666 1.00 50.39 361 PRO C O 1
ATOM 4934 N N . ASP B 1 362 ? 33.599 24.321 38.616 1.00 49.42 362 ASP C N 1
ATOM 4935 C CA . ASP B 1 362 ? 32.413 24.300 39.441 1.00 51.40 362 ASP C CA 1
ATOM 4936 C C . ASP B 1 362 ? 31.522 25.553 39.399 1.00 48.57 362 ASP C C 1
ATOM 4937 O O . ASP B 1 362 ? 30.487 25.579 40.055 1.00 43.62 362 ASP C O 1
ATOM 4942 N N . HIS B 1 363 ? 31.901 26.573 38.628 1.00 44.20 363 HIS C N 1
ATOM 4943 C CA . HIS B 1 363 ? 31.147 27.833 38.593 1.00 41.83 363 HIS C CA 1
ATOM 4944 C C . HIS B 1 363 ? 29.839 27.841 37.840 1.00 38.68 363 HIS C C 1
ATOM 4945 O O . HIS B 1 363 ? 29.800 27.568 36.657 1.00 47.36 363 HIS C O 1
ATOM 4952 N N . PRO B 1 364 ? 28.732 28.169 38.522 1.00 42.83 364 PRO C N 1
ATOM 4953 C CA . PRO B 1 364 ? 27.448 28.187 37.804 1.00 39.05 364 PRO C CA 1
ATOM 4954 C C . PRO B 1 364 ? 27.606 29.211 36.684 1.00 39.29 364 PRO C C 1
ATOM 4955 O O . PRO B 1 364 ? 27.746 30.399 36.964 1.00 38.83 364 PRO C O 1
ATOM 4959 N N . GLY B 1 365 ? 27.599 28.775 35.431 1.00 34.79 365 GLY C N 1
ATOM 4960 C CA . GLY B 1 365 ? 27.744 29.734 34.361 1.00 28.14 365 GLY C CA 1
ATOM 4961 C C . GLY B 1 365 ? 29.003 29.458 33.592 1.00 28.70 365 GLY C C 1
ATOM 4962 O O . GLY B 1 365 ? 29.150 29.917 32.479 1.00 30.35 365 GLY C O 1
ATOM 4963 N N . HIS B 1 366 ? 29.923 28.724 34.193 1.00 27.54 366 HIS C N 1
ATOM 4964 C CA . HIS B 1 366 ? 31.170 28.380 33.537 1.00 30.65 366 HIS C CA 1
ATOM 4965 C C . HIS B 1 366 ? 31.031 28.128 32.014 1.00 33.53 366 HIS C C 1
ATOM 4966 O O . HIS B 1 366 ? 31.499 28.917 31.193 1.00 37.40 366 HIS C O 1
ATOM 4973 N N . HIS B 1 367 ? 30.381 27.032 31.643 1.00 34.77 367 HIS C N 1
ATOM 4974 C CA . HIS B 1 367 ? 30.203 26.679 30.231 1.00 36.71 367 HIS C CA 1
ATOM 4975 C C . HIS B 1 367 ? 29.527 27.794 29.418 1.00 35.96 367 HIS C C 1
ATOM 4976 O O . HIS B 1 367 ? 29.890 28.025 28.255 1.00 39.00 367 HIS C O 1
ATOM 4983 N N . LEU B 1 368 ? 28.543 28.472 30.019 1.00 32.09 368 LEU C N 1
ATOM 4984 C CA . LEU B 1 368 ? 27.834 29.566 29.350 1.00 30.44 368 LEU C CA 1
ATOM 4985 C C . LEU B 1 368 ? 28.812 30.667 28.982 1.00 36.69 368 LEU C C 1
ATOM 4986 O O . LEU B 1 368 ? 28.809 31.134 27.838 1.00 36.20 368 LEU C O 1
ATOM 4991 N N . HIS B 1 369 ? 29.651 31.051 29.957 1.00 34.69 369 HIS C N 1
ATOM 4992 C CA . HIS B 1 369 ? 30.662 32.086 29.790 1.00 34.36 369 HIS C CA 1
ATOM 4993 C C . HIS B 1 369 ? 31.599 31.813 28.621 1.00 32.92 369 HIS C C 1
ATOM 4994 O O . HIS B 1 369 ? 31.737 32.653 27.729 1.00 28.42 369 HIS C O 1
ATOM 5001 N N . PHE B 1 370 ? 32.249 30.647 28.655 1.00 29.53 370 PHE C N 1
ATOM 5002 C CA . PHE B 1 370 ? 33.199 30.261 27.639 1.00 32.27 370 PHE C CA 1
ATOM 5003 C C . PHE B 1 370 ? 32.585 29.988 26.256 1.00 34.58 370 PHE C C 1
ATOM 5004 O O . PHE B 1 370 ? 33.288 29.608 25.340 1.00 39.03 370 PHE C O 1
ATOM 5012 N N . SER B 1 371 ? 31.280 30.170 26.107 1.00 35.68 371 SER C N 1
ATOM 5013 C CA . SER B 1 371 ? 30.638 29.956 24.827 1.00 33.78 371 SER C CA 1
ATOM 5014 C C . SER B 1 371 ? 30.674 31.332 24.184 1.00 37.64 371 SER C C 1
ATOM 5015 O O . SER B 1 371 ? 30.490 31.474 22.975 1.00 39.71 371 SER C O 1
ATOM 5018 N N . GLN B 1 372 ? 30.925 32.343 25.012 1.00 35.38 372 GLN C N 1
ATOM 5019 C CA . GLN B 1 372 ? 31.016 33.713 24.548 1.00 33.55 372 GLN C CA 1
ATOM 5020 C C . GLN B 1 372 ? 32.274 34.467 25.042 1.00 32.49 372 GLN C C 1
ATOM 5021 O O . GLN B 1 372 ? 32.286 35.686 25.062 1.00 33.29 372 GLN C O 1
ATOM 5027 N N . ALA B 1 373 ? 33.331 33.752 25.446 1.00 35.61 373 ALA C N 1
ATOM 5028 C CA . ALA B 1 373 ? 34.567 34.402 25.930 1.00 32.13 373 ALA C CA 1
ATOM 5029 C C . ALA B 1 373 ? 35.707 33.389 25.991 1.00 30.71 373 ALA C C 1
ATOM 5030 O O . ALA B 1 373 ? 35.480 32.199 26.099 1.00 31.51 373 ALA C O 1
ATOM 5032 N N . LYS B 1 374 ? 36.941 33.858 25.927 1.00 32.52 374 LYS C N 1
ATOM 5033 C CA . LYS B 1 374 ? 38.045 32.936 25.927 1.00 32.25 374 LYS C CA 1
ATOM 5034 C C . LYS B 1 374 ? 38.714 32.822 27.279 1.00 35.32 374 LYS C C 1
ATOM 5035 O O . LYS B 1 374 ? 39.708 32.093 27.428 1.00 36.08 374 LYS C O 1
ATOM 5041 N N . GLY B 1 375 ? 38.193 33.521 28.278 1.00 30.52 375 GLY C N 1
ATOM 5042 C CA . GLY B 1 375 ? 38.860 33.430 29.555 1.00 28.50 375 GLY C CA 1
ATOM 5043 C C . GLY B 1 375 ? 38.034 33.984 30.668 1.00 27.97 375 GLY C C 1
ATOM 5044 O O . GLY B 1 375 ? 37.114 34.756 30.443 1.00 29.60 375 GLY C O 1
ATOM 5045 N N . ALA B 1 376 ? 38.370 33.546 31.875 1.00 34.02 376 ALA C N 1
ATOM 5046 C CA . ALA B 1 376 ? 37.691 33.944 33.105 1.00 34.56 376 ALA C CA 1
ATOM 5047 C C . ALA B 1 376 ? 38.139 35.330 33.581 1.00 30.07 376 ALA C C 1
ATOM 5048 O O . ALA B 1 376 ? 37.399 36.041 34.204 1.00 36.91 376 ALA C O 1
ATOM 5050 N N . GLY B 1 377 ? 39.349 35.746 33.287 1.00 30.66 377 GLY C N 1
ATOM 5051 C CA . GLY B 1 377 ? 39.705 37.049 33.776 1.00 22.37 377 GLY C CA 1
ATOM 5052 C C . GLY B 1 377 ? 40.700 36.881 34.891 1.00 28.04 377 GLY C C 1
ATOM 5053 O O . GLY B 1 377 ? 41.239 35.789 35.120 1.00 22.77 377 GLY C O 1
ATOM 5054 N N . SER B 1 378 ? 40.941 37.970 35.595 1.00 27.25 378 SER C N 1
ATOM 5055 C CA . SER B 1 378 ? 41.912 37.953 36.659 1.00 27.41 378 SER C CA 1
ATOM 5056 C C . SER B 1 378 ? 41.354 38.567 37.921 1.00 29.74 378 SER C C 1
ATOM 5057 O O . SER B 1 378 ? 42.115 38.870 38.839 1.00 26.63 378 SER C O 1
ATOM 5060 N N . VAL B 1 379 ? 40.033 38.750 37.943 1.00 26.75 379 VAL C N 1
ATOM 5061 C CA . VAL B 1 379 ? 39.320 39.305 39.091 1.00 33.28 379 VAL C CA 1
ATOM 5062 C C . VAL B 1 379 ? 38.389 38.219 39.649 1.00 38.30 379 VAL C C 1
ATOM 5063 O O . VAL B 1 379 ? 37.643 37.552 38.901 1.00 39.40 379 VAL C O 1
ATOM 5067 N N . PHE B 1 380 ? 38.405 38.039 40.959 1.00 36.85 380 PHE C N 1
ATOM 5068 C CA . PHE B 1 380 ? 37.536 37.039 41.560 1.00 36.83 380 PHE C CA 1
ATOM 5069 C C . PHE B 1 380 ? 37.368 37.453 43.003 1.00 39.50 380 PHE C C 1
ATOM 5070 O O . PHE B 1 380 ? 37.990 38.410 43.448 1.00 40.45 380 PHE C O 1
ATOM 5078 N N . SER B 1 381 ? 36.528 36.747 43.742 1.00 42.57 381 SER C N 1
ATOM 5079 C CA . SER B 1 381 ? 36.304 37.090 45.141 1.00 42.09 381 SER C CA 1
ATOM 5080 C C . SER B 1 381 ? 35.964 35.865 45.953 1.00 43.20 381 SER C C 1
ATOM 5081 O O . SER B 1 381 ? 35.778 34.774 45.420 1.00 47.28 381 SER C O 1
ATOM 5084 N N . PHE B 1 382 ? 35.911 36.019 47.257 1.00 44.43 382 PHE C N 1
ATOM 5085 C CA . PHE B 1 382 ? 35.573 34.878 48.064 1.00 45.89 382 PHE C CA 1
ATOM 5086 C C . PHE B 1 382 ? 34.960 35.300 49.376 1.00 49.80 382 PHE C C 1
ATOM 5087 O O . PHE B 1 382 ? 35.034 36.468 49.778 1.00 51.98 382 PHE C O 1
ATOM 5095 N N . ILE B 1 383 ? 34.315 34.351 50.033 1.00 51.41 383 ILE C N 1
ATOM 5096 C CA . ILE B 1 383 ? 33.690 34.624 51.308 1.00 54.79 383 ILE C CA 1
ATOM 5097 C C . ILE B 1 383 ? 34.391 33.825 52.408 1.00 55.44 383 ILE C C 1
ATOM 5098 O O . ILE B 1 383 ? 35.013 32.799 52.140 1.00 56.28 383 ILE C O 1
ATOM 5103 N N . THR B 1 384 ? 34.331 34.319 53.637 1.00 57.73 384 THR C N 1
ATOM 5104 C CA . THR B 1 384 ? 34.954 33.619 54.754 1.00 61.14 384 THR C CA 1
ATOM 5105 C C . THR B 1 384 ? 34.029 33.606 55.971 1.00 63.49 384 THR C C 1
ATOM 5106 O O . THR B 1 384 ? 34.407 33.132 57.035 1.00 66.39 384 THR C O 1
ATOM 5110 N N . GLY B 1 385 ? 32.814 34.123 55.805 1.00 65.74 385 GLY C N 1
ATOM 5111 C CA . GLY B 1 385 ? 31.869 34.161 56.904 1.00 61.80 385 GLY C CA 1
ATOM 5112 C C . GLY B 1 385 ? 32.408 34.933 58.095 1.00 61.84 385 GLY C C 1
ATOM 5113 O O . GLY B 1 385 ? 31.703 35.097 59.085 1.00 62.23 385 GLY C O 1
ATOM 5114 N N . SER B 1 386 ? 33.653 35.410 58.007 1.00 62.60 386 SER C N 1
ATOM 5115 C CA . SER B 1 386 ? 34.275 36.168 59.102 1.00 58.27 386 SER C CA 1
ATOM 5116 C C . SER B 1 386 ? 34.811 37.541 58.717 1.00 57.63 386 SER C C 1
ATOM 5117 O O . SER B 1 386 ? 35.936 37.656 58.247 1.00 56.10 386 SER C O 1
ATOM 5120 N N . VAL B 1 387 ? 34.016 38.579 58.943 1.00 56.77 387 VAL C N 1
ATOM 5121 C CA . VAL B 1 387 ? 34.437 39.933 58.630 1.00 56.35 387 VAL C CA 1
ATOM 5122 C C . VAL B 1 387 ? 35.777 40.312 59.269 1.00 56.65 387 VAL C C 1
ATOM 5123 O O . VAL B 1 387 ? 36.575 41.031 58.664 1.00 56.82 387 VAL C O 1
ATOM 5127 N N . ALA B 1 388 ? 36.038 39.831 60.479 1.00 56.06 388 ALA C N 1
ATOM 5128 C CA . ALA B 1 388 ? 37.293 40.164 61.141 1.00 57.19 388 ALA C CA 1
ATOM 5129 C C . ALA B 1 388 ? 38.486 39.451 60.500 1.00 57.86 388 ALA C C 1
ATOM 5130 O O . ALA B 1 388 ? 39.636 39.893 60.629 1.00 57.25 388 ALA C O 1
ATOM 5132 N N . LEU B 1 389 ? 38.211 38.338 59.822 1.00 58.36 389 LEU C N 1
ATOM 5133 C CA . LEU B 1 389 ? 39.255 37.570 59.134 1.00 57.67 389 LEU C CA 1
ATOM 5134 C C . LEU B 1 389 ? 39.511 38.227 57.778 1.00 56.99 389 LEU C C 1
ATOM 5135 O O . LEU B 1 389 ? 40.652 38.318 57.322 1.00 57.59 389 LEU C O 1
ATOM 5140 N N . SER B 1 390 ? 38.431 38.672 57.142 1.00 54.46 390 SER C N 1
ATOM 5141 C CA . SER B 1 390 ? 38.510 39.335 55.853 1.00 54.45 390 SER C CA 1
ATOM 5142 C C . SER B 1 390 ? 39.286 40.649 55.942 1.00 54.95 390 SER C C 1
ATOM 5143 O O . SER B 1 390 ? 40.146 40.901 55.096 1.00 57.99 390 SER C O 1
ATOM 5146 N N . LYS B 1 391 ? 39.000 41.482 56.950 1.00 54.63 391 LYS C N 1
ATOM 5147 C CA . LYS B 1 391 ? 39.722 42.756 57.090 1.00 52.87 391 LYS C CA 1
ATOM 5148 C C . LYS B 1 391 ? 41.190 42.435 57.238 1.00 50.58 391 LYS C C 1
ATOM 5149 O O . LYS B 1 391 ? 42.050 43.090 56.644 1.00 53.49 391 LYS C O 1
ATOM 5155 N N . HIS B 1 392 ? 41.464 41.412 58.037 1.00 46.98 392 HIS C N 1
ATOM 5156 C CA . HIS B 1 392 ? 42.828 41.000 58.306 1.00 45.20 392 HIS C CA 1
ATOM 5157 C C . HIS B 1 392 ? 43.556 40.605 57.031 1.00 42.73 392 HIS C C 1
ATOM 5158 O O . HIS B 1 392 ? 44.667 41.049 56.796 1.00 44.81 392 HIS C O 1
ATOM 5165 N N . LEU B 1 393 ? 42.941 39.774 56.198 1.00 46.63 393 LEU C N 1
ATOM 5166 C CA . LEU B 1 393 ? 43.570 39.365 54.932 1.00 42.79 393 LEU C CA 1
ATOM 5167 C C . LEU B 1 393 ? 43.898 40.629 54.109 1.00 42.96 393 LEU C C 1
ATOM 5168 O O . LEU B 1 393 ? 45.032 40.799 53.640 1.00 44.77 393 LEU C O 1
ATOM 5173 N N . VAL B 1 394 ? 42.900 41.507 53.970 1.00 38.97 394 VAL C N 1
ATOM 5174 C CA . VAL B 1 394 ? 43.007 42.763 53.238 1.00 39.00 394 VAL C CA 1
ATOM 5175 C C . VAL B 1 394 ? 44.117 43.693 53.736 1.00 42.92 394 VAL C C 1
ATOM 5176 O O . VAL B 1 394 ? 44.940 44.230 52.965 1.00 44.08 394 VAL C O 1
ATOM 5180 N N . GLU B 1 395 ? 44.147 43.870 55.047 1.00 45.17 395 GLU C N 1
ATOM 5181 C CA . GLU B 1 395 ? 45.110 44.760 55.652 1.00 40.23 395 GLU C CA 1
ATOM 5182 C C . GLU B 1 395 ? 46.432 44.146 56.031 1.00 40.90 395 GLU C C 1
ATOM 5183 O O . GLU B 1 395 ? 47.380 44.876 56.277 1.00 39.45 395 GLU C O 1
ATOM 5189 N N . THR B 1 396 ? 46.521 42.816 56.036 1.00 42.25 396 THR C N 1
ATOM 5190 C CA . THR B 1 396 ? 47.771 42.127 56.429 1.00 44.53 396 THR C CA 1
ATOM 5191 C C . THR B 1 396 ? 48.681 41.738 55.289 1.00 42.42 396 THR C C 1
ATOM 5192 O O . THR B 1 396 ? 49.904 41.688 55.459 1.00 39.96 396 THR C O 1
ATOM 5196 N N . THR B 1 397 ? 48.079 41.385 54.157 1.00 39.22 397 THR C N 1
ATOM 5197 C CA . THR B 1 397 ? 48.836 40.969 52.994 1.00 37.81 397 THR C CA 1
ATOM 5198 C C . THR B 1 397 ? 49.847 42.038 52.634 1.00 38.42 397 THR C C 1
ATOM 5199 O O . THR B 1 397 ? 49.542 43.234 52.673 1.00 39.68 397 THR C O 1
ATOM 5203 N N . LYS B 1 398 ? 51.057 41.601 52.299 1.00 35.82 398 LYS C N 1
ATOM 5204 C CA . LYS B 1 398 ? 52.129 42.520 51.948 1.00 40.53 398 LYS C CA 1
ATOM 5205 C C . LYS B 1 398 ? 52.243 42.786 50.431 1.00 39.94 398 LYS C C 1
ATOM 5206 O O . LYS B 1 398 ? 52.832 43.785 50.028 1.00 41.54 398 LYS C O 1
ATOM 5208 N N . TYR B 1 399 ? 51.673 41.907 49.601 1.00 40.77 399 TYR C N 1
ATOM 5209 C CA . TYR B 1 399 ? 51.778 42.052 48.142 1.00 37.85 399 TYR C CA 1
ATOM 5210 C C . TYR B 1 399 ? 50.537 42.544 47.431 1.00 34.87 399 TYR C C 1
ATOM 5211 O O . TYR B 1 399 ? 50.557 42.716 46.219 1.00 32.80 399 TYR C O 1
ATOM 5220 N N . PHE B 1 400 ? 49.465 42.768 48.180 1.00 33.75 400 PHE C N 1
ATOM 5221 C CA . PHE B 1 400 ? 48.236 43.281 47.594 1.00 32.70 400 PHE C CA 1
ATOM 5222 C C . PHE B 1 400 ? 48.005 44.675 48.114 1.00 33.23 400 PHE C C 1
ATOM 5223 O O . PHE B 1 400 ? 48.213 44.947 49.285 1.00 35.35 400 PHE C O 1
ATOM 5231 N N . SER B 1 401 ? 47.583 45.569 47.238 1.00 32.22 401 SER C N 1
ATOM 5232 C CA . SER B 1 401 ? 47.308 46.925 47.659 1.00 34.93 401 SER C CA 1
ATOM 5233 C C . SER B 1 401 ? 45.811 47.058 47.886 1.00 35.76 401 SER C C 1
ATOM 5234 O O . SER B 1 401 ? 45.015 46.508 47.126 1.00 39.76 401 SER C O 1
ATOM 5237 N N . ILE B 1 402 ? 45.429 47.801 48.915 1.00 36.98 402 ILE C N 1
ATOM 5238 C CA . ILE B 1 402 ? 44.023 48.010 49.175 1.00 36.55 402 ILE C CA 1
ATOM 5239 C C . ILE B 1 402 ? 43.595 49.149 48.275 1.00 36.56 402 ILE C C 1
ATOM 5240 O O . ILE B 1 402 ? 43.928 50.315 48.523 1.00 34.37 402 ILE C O 1
ATOM 5245 N N . ALA B 1 403 ? 42.853 48.821 47.225 1.00 38.32 403 ALA C N 1
ATOM 5246 C CA . ALA B 1 403 ? 42.407 49.854 46.305 1.00 40.38 403 ALA C CA 1
ATOM 5247 C C . ALA B 1 403 ? 41.248 49.368 45.483 1.00 39.99 403 ALA C C 1
ATOM 5248 O O . ALA B 1 403 ? 40.969 48.180 45.437 1.00 40.85 403 ALA C O 1
ATOM 5250 N N . VAL B 1 404 ? 40.563 50.308 44.851 1.00 41.54 404 VAL C N 1
ATOM 5251 C CA . VAL B 1 404 ? 39.440 49.985 43.991 1.00 45.62 404 VAL C CA 1
ATOM 5252 C C . VAL B 1 404 ? 39.920 49.647 42.562 1.00 45.24 404 VAL C C 1
ATOM 5253 O O . VAL B 1 404 ? 41.099 49.780 42.220 1.00 47.14 404 VAL C O 1
ATOM 5257 N N . SER B 1 405 ? 38.982 49.215 41.737 1.00 43.56 405 SER C N 1
ATOM 5258 C CA . SER B 1 405 ? 39.231 48.791 40.350 1.00 44.30 405 SER C CA 1
ATOM 5259 C C . SER B 1 405 ? 40.118 47.547 40.240 1.00 39.06 405 SER C C 1
ATOM 5260 O O . SER B 1 405 ? 40.442 46.891 41.232 1.00 40.89 405 SER C O 1
ATOM 5263 N N . PHE B 1 406 ? 40.524 47.246 39.023 1.00 34.00 40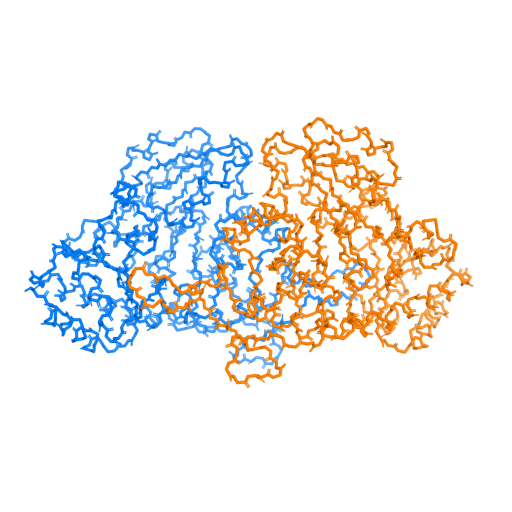6 PHE C N 1
ATOM 5264 C CA . PHE B 1 406 ? 41.261 46.033 38.758 1.00 34.23 406 PHE C CA 1
ATOM 5265 C C . PHE B 1 406 ? 41.947 46.193 37.432 1.00 31.19 406 PHE C C 1
ATOM 5266 O O . PHE B 1 406 ? 41.795 47.200 36.775 1.00 28.80 406 PHE C O 1
ATOM 5274 N N . GLY B 1 407 ? 42.664 45.166 37.018 1.00 32.74 407 GLY C N 1
ATOM 5275 C CA . GLY B 1 407 ? 43.312 45.222 35.726 1.00 35.69 407 GLY C CA 1
ATOM 5276 C C . GLY B 1 407 ? 44.640 45.940 35.642 1.00 35.99 407 GLY C C 1
ATOM 5277 O O . GLY B 1 407 ? 45.076 46.312 34.553 1.00 41.47 407 GLY C O 1
ATOM 5278 N N . SER B 1 408 ? 45.291 46.152 36.770 1.00 32.89 408 SER C N 1
ATOM 5279 C CA . SER B 1 408 ? 46.590 46.813 36.741 1.00 33.94 408 SER C CA 1
ATOM 5280 C C . SER B 1 408 ? 47.641 45.714 36.897 1.00 34.70 408 SER C C 1
ATOM 5281 O O . SER B 1 408 ? 47.323 44.568 37.246 1.00 33.32 408 SER C O 1
ATOM 5284 N N . VAL B 1 409 ? 48.896 46.044 36.644 1.00 27.91 409 VAL C N 1
ATOM 5285 C CA . VAL B 1 409 ? 49.914 45.061 36.818 1.00 22.31 409 VAL C CA 1
ATOM 5286 C C . VAL B 1 409 ? 50.098 44.764 38.327 1.00 24.86 409 VAL C C 1
ATOM 5287 O O . VAL B 1 409 ? 50.661 43.744 38.693 1.00 27.23 409 VAL C O 1
ATOM 5291 N N . LYS B 1 410 ? 49.601 45.625 39.205 1.00 27.31 410 LYS C N 1
ATOM 5292 C CA . LYS B 1 410 ? 49.758 45.399 40.662 1.00 30.38 410 LYS C CA 1
ATOM 5293 C C . LYS B 1 410 ? 48.547 44.652 41.186 1.00 28.75 410 LYS C C 1
ATOM 5294 O O . LYS B 1 410 ? 47.430 44.966 40.799 1.00 29.59 410 LYS C O 1
ATOM 5300 N N . SER B 1 411 ? 48.746 43.640 42.024 1.00 28.46 411 SER C N 1
ATOM 5301 C CA . SER B 1 411 ? 47.576 42.920 42.531 1.00 31.14 411 SER C CA 1
ATOM 5302 C C . SER B 1 411 ? 46.887 43.811 43.597 1.00 34.86 411 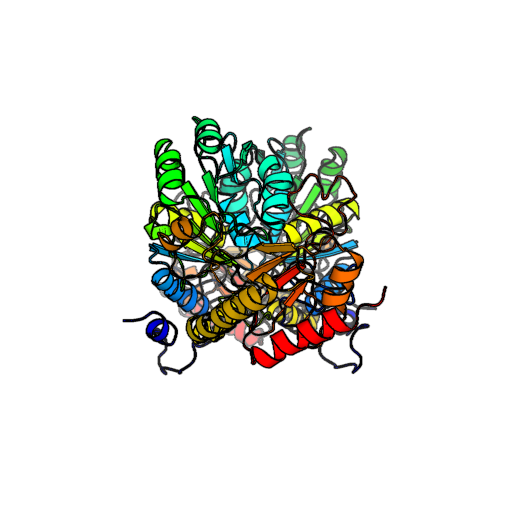SER C C 1
ATOM 5303 O O . SER B 1 411 ? 47.552 44.468 44.430 1.00 30.79 411 SER C O 1
ATOM 5306 N N . LEU B 1 412 ? 45.562 43.822 43.538 1.00 25.26 412 LEU C N 1
ATOM 5307 C CA . LEU B 1 412 ? 44.749 44.607 44.427 1.00 29.36 412 LEU C CA 1
ATOM 5308 C C . LEU B 1 412 ? 43.891 43.682 45.263 1.00 31.79 412 LEU C C 1
ATOM 5309 O O . LEU B 1 412 ? 43.593 42.562 44.844 1.00 32.26 412 LEU C O 1
ATOM 5314 N N . ILE B 1 413 ? 43.474 44.164 46.430 1.00 34.97 413 ILE C N 1
ATOM 5315 C CA . ILE B 1 413 ? 42.632 43.378 47.326 1.00 37.72 413 ILE C CA 1
ATOM 5316 C C . ILE B 1 413 ? 41.712 44.369 48.023 1.00 39.96 413 ILE C C 1
ATOM 5317 O O . ILE B 1 413 ? 42.125 45.488 48.299 1.00 39.22 413 ILE C O 1
ATOM 5322 N N . SER B 1 414 ? 40.461 43.971 48.263 1.00 42.22 414 SER C N 1
ATOM 5323 C CA . SER B 1 414 ? 39.469 44.836 48.915 1.00 41.89 414 SER C CA 1
ATOM 5324 C C . SER B 1 414 ? 38.248 44.081 49.429 1.00 43.05 414 SER C C 1
ATOM 5325 O O . SER B 1 414 ? 38.115 42.875 49.252 1.00 45.69 414 SER C O 1
ATOM 5328 N N . MET B 1 415 ? 37.358 44.821 50.068 1.00 44.32 415 MET C N 1
ATOM 5329 C CA . MET B 1 415 ? 36.106 44.289 50.586 1.00 44.97 415 MET C CA 1
ATOM 5330 C C . MET B 1 415 ? 35.076 45.248 50.025 1.00 50.34 415 MET C C 1
ATOM 5331 O O . MET B 1 415 ? 34.853 46.310 50.589 1.00 49.46 415 MET C O 1
ATOM 5336 N N . PRO B 1 416 ? 34.455 44.900 48.887 1.00 54.12 416 PRO C N 1
ATOM 5337 C CA . PRO B 1 416 ? 33.441 45.741 48.228 1.00 58.38 416 PRO C CA 1
ATOM 5338 C C . PRO B 1 416 ? 32.180 45.880 49.071 1.00 63.53 416 PRO C C 1
ATOM 5339 O O . PRO B 1 416 ? 31.365 46.785 48.874 1.00 61.02 416 PRO C O 1
ATOM 5343 N N . CYS B 1 417 ? 32.053 44.941 50.003 1.00 71.82 417 CYS C N 1
ATOM 5344 C CA . CYS B 1 417 ? 30.928 44.806 50.924 1.00 80.72 417 CYS C CA 1
ATOM 5345 C C . CYS B 1 417 ? 30.873 45.811 52.072 1.00 84.50 417 CYS C C 1
ATOM 5346 O O . CYS B 1 417 ? 29.797 46.263 52.444 1.00 88.24 417 CYS C O 1
ATOM 5349 N N . PHE B 1 418 ? 32.019 46.142 52.653 1.00 89.41 418 PHE C N 1
ATOM 5350 C CA . PHE B 1 418 ? 32.056 47.107 53.744 1.00 94.77 418 PHE C CA 1
ATOM 5351 C C . PHE B 1 418 ? 32.957 48.291 53.366 1.00 100.50 418 PHE C C 1
ATOM 5352 O O . PHE B 1 418 ? 33.250 49.137 54.221 1.00 102.87 418 PHE C O 1
ATOM 5354 N N . MET B 1 419 ? 33.380 48.354 52.092 1.00 104.46 419 MET C N 1
ATOM 5355 C CA . MET B 1 419 ? 34.259 49.430 51.597 1.00 107.05 419 MET C CA 1
ATOM 5356 C C . MET B 1 419 ? 33.775 50.131 50.330 1.00 109.31 419 MET C C 1
ATOM 5357 O O . MET B 1 419 ? 33.560 51.341 50.353 1.00 110.89 419 MET C O 1
ATOM 5359 N N . SER B 1 420 ? 33.630 49.391 49.227 1.00 112.24 420 SER C N 1
ATOM 5360 C CA . SER B 1 420 ? 33.160 49.972 47.959 1.00 115.24 420 SER C CA 1
ATOM 5361 C C . SER B 1 420 ? 31.717 50.445 48.137 1.00 118.48 420 SER C C 1
ATOM 5362 O O . SER B 1 420 ? 30.961 50.617 47.174 1.00 119.12 420 SER C O 1
ATOM 5364 N N . HIS B 1 421 ? 31.361 50.633 49.404 1.00 121.95 421 HIS C N 1
ATOM 5365 C CA . HIS B 1 421 ? 30.054 51.095 49.854 1.00 123.46 421 HIS C CA 1
ATOM 5366 C C . HIS B 1 421 ? 30.174 51.225 51.383 1.00 125.12 421 HIS C C 1
ATOM 5367 O O . HIS B 1 421 ? 29.549 50.468 52.135 1.00 125.48 421 HIS C O 1
ATOM 5369 N N . ALA B 1 422 ? 31.014 52.171 51.821 1.00 126.61 422 ALA C N 1
ATOM 5370 C CA . ALA B 1 422 ? 31.254 52.450 53.242 1.00 127.58 422 ALA C CA 1
ATOM 5371 C C . ALA B 1 422 ? 30.006 53.082 53.850 1.00 129.05 422 ALA C C 1
ATOM 5372 O O . ALA B 1 422 ? 29.783 53.015 55.063 1.00 128.62 422 ALA C O 1
ATOM 5374 N N . SER B 1 423 ? 29.200 53.699 52.986 1.00 131.16 423 SER C N 1
ATOM 5375 C CA . SER B 1 423 ? 27.946 54.331 53.386 1.00 132.42 423 SER C CA 1
ATOM 5376 C C . SER B 1 423 ? 26.831 53.272 53.411 1.00 133.24 423 SER C C 1
ATOM 5377 O O . SER B 1 423 ? 25.645 53.613 53.502 1.00 133.31 423 SER C O 1
ATOM 5379 N N . ILE B 1 424 ? 27.229 51.996 53.335 1.00 134.22 424 ILE C N 1
ATOM 5380 C CA . ILE B 1 424 ? 26.306 50.849 53.341 1.00 135.00 424 ILE C CA 1
ATOM 5381 C C . ILE B 1 424 ? 26.070 50.292 54.750 1.00 136.03 424 ILE C C 1
ATOM 5382 O O . ILE B 1 424 ? 26.943 49.634 55.327 1.00 136.26 424 ILE C O 1
ATOM 5384 N N . PRO B 1 425 ? 24.876 50.553 55.283 1.00 136.61 425 PRO C N 1
ATOM 5385 C CA . PRO B 1 425 ? 24.487 50.106 56.618 1.00 136.53 425 PRO C CA 1
ATOM 5386 C C . PRO B 1 425 ? 24.358 48.587 56.692 1.00 136.73 425 PRO C C 1
ATOM 5387 O O . PRO B 1 425 ? 25.049 47.858 55.976 1.00 136.38 425 PRO C O 1
ATOM 5389 N N . ALA B 1 426 ? 23.473 48.117 57.568 1.00 137.13 426 ALA C N 1
ATOM 5390 C CA . ALA B 1 426 ? 23.243 46.685 57.734 1.00 137.70 426 ALA C CA 1
ATOM 5391 C C . ALA B 1 426 ? 22.156 46.206 56.761 1.00 137.51 426 ALA C C 1
ATOM 5392 O O . ALA B 1 426 ? 22.063 45.012 56.447 1.00 136.95 426 ALA C O 1
ATOM 5394 N N . GLU B 1 427 ? 21.341 47.149 56.287 1.00 137.09 427 GLU C N 1
ATOM 5395 C CA . GLU B 1 427 ? 20.268 46.848 55.339 1.00 136.56 427 GLU C CA 1
ATOM 5396 C C . GLU B 1 427 ? 20.630 47.379 53.943 1.00 135.84 427 GLU C C 1
ATOM 5397 O O . GLU B 1 427 ? 20.079 46.926 52.932 1.00 134.98 427 GLU C O 1
ATOM 5399 N N . VAL B 1 428 ? 21.564 48.334 53.902 1.00 134.73 428 VAL C N 1
ATOM 5400 C CA . VAL B 1 428 ? 22.021 48.938 52.650 1.00 133.36 428 VAL C CA 1
ATOM 5401 C C . VAL B 1 428 ? 22.951 47.994 51.891 1.00 133.19 428 VAL C C 1
ATOM 5402 O O . VAL B 1 428 ? 23.132 48.135 50.677 1.00 133.04 428 VAL C O 1
ATOM 5404 N N . ARG B 1 429 ? 23.538 47.039 52.619 1.00 133.30 429 ARG C N 1
ATOM 5405 C CA . ARG B 1 429 ? 24.447 46.033 52.052 1.00 131.98 429 ARG C CA 1
ATOM 5406 C C . ARG B 1 429 ? 23.675 44.735 51.773 1.00 130.83 429 ARG C C 1
ATOM 5407 O O . ARG B 1 429 ? 24.047 43.951 50.897 1.00 130.37 429 ARG C O 1
ATOM 5409 N N . GLU B 1 430 ? 22.600 44.520 52.531 1.00 129.33 430 GLU C N 1
ATOM 5410 C CA . GLU B 1 430 ? 21.742 43.349 52.366 1.00 127.66 430 GLU C CA 1
ATOM 5411 C C . GLU B 1 430 ? 20.830 43.585 51.154 1.00 126.71 430 GLU C C 1
ATOM 5412 O O . GLU B 1 430 ? 20.377 42.634 50.503 1.00 125.92 430 GLU C O 1
ATOM 5414 N N . ALA B 1 431 ? 20.570 44.864 50.867 1.00 124.78 431 ALA C N 1
ATOM 5415 C CA . ALA B 1 431 ? 19.737 45.278 49.735 1.00 121.88 431 ALA C CA 1
ATOM 5416 C C . ALA B 1 431 ? 20.574 45.228 48.454 1.00 120.37 431 ALA C C 1
ATOM 5417 O O . ALA B 1 431 ? 20.124 45.648 47.381 1.00 121.03 431 ALA C O 1
ATOM 5419 N N . ARG B 1 432 ? 21.796 44.711 48.590 1.00 116.85 432 ARG C N 1
ATOM 5420 C CA . ARG B 1 432 ? 22.739 44.569 47.484 1.00 112.56 432 ARG C CA 1
ATOM 5421 C C . ARG B 1 432 ? 23.497 43.251 47.662 1.00 110.56 432 ARG C C 1
ATOM 5422 O O . ARG B 1 432 ? 24.381 43.169 48.514 1.00 110.88 432 ARG C O 1
ATOM 5424 N N . GLY B 1 433 ? 23.144 42.233 46.864 1.00 107.49 433 GLY C N 1
ATOM 5425 C CA . GLY B 1 433 ? 23.772 40.899 46.918 1.00 102.87 433 GLY C CA 1
ATOM 5426 C C . GLY B 1 433 ? 25.298 40.975 47.075 1.00 99.92 433 GLY C C 1
ATOM 5427 O O . GLY B 1 433 ? 26.039 41.183 46.107 1.00 100.49 433 GLY C O 1
ATOM 5428 N N . LEU B 1 434 ? 25.747 40.779 48.313 1.00 95.10 434 LEU C N 1
ATOM 5429 C CA . LEU B 1 434 ? 27.156 40.862 48.703 1.00 87.57 434 LEU C CA 1
ATOM 5430 C C . LEU B 1 434 ? 27.082 40.632 50.226 1.00 84.23 434 LEU C C 1
ATOM 5431 O O . LEU B 1 434 ? 25.991 40.675 50.799 1.00 81.64 434 LEU C O 1
ATOM 5436 N N . THR B 1 435 ? 28.207 40.361 50.882 1.00 80.92 435 THR C N 1
ATOM 5437 C CA . THR B 1 435 ? 28.167 40.145 52.327 1.00 76.60 435 THR C CA 1
ATOM 5438 C C . THR B 1 435 ? 29.388 40.693 53.057 1.00 73.38 435 THR C C 1
ATOM 5439 O O . THR B 1 435 ? 30.512 40.295 52.791 1.00 73.19 435 THR C O 1
ATOM 5443 N N . GLU B 1 436 ? 29.133 41.616 53.978 1.00 70.26 436 GLU C N 1
ATOM 5444 C CA . GLU B 1 436 ? 30.141 42.281 54.805 1.00 69.46 436 GLU C CA 1
ATOM 5445 C C . GLU B 1 436 ? 31.558 41.679 54.834 1.00 67.68 436 GLU C C 1
ATOM 5446 O O . GLU B 1 436 ? 32.542 42.419 54.943 1.00 70.14 436 GLU C O 1
ATOM 5452 N N . ASP B 1 437 ? 31.670 40.354 54.734 1.00 62.19 437 ASP C N 1
ATOM 5453 C CA . ASP B 1 437 ? 32.972 39.681 54.781 1.00 58.75 437 ASP C CA 1
ATOM 5454 C C . ASP B 1 437 ? 33.637 39.367 53.424 1.00 54.91 437 ASP C C 1
ATOM 5455 O O . ASP B 1 437 ? 34.786 38.943 53.388 1.00 53.03 437 ASP C O 1
ATOM 5460 N N . LEU B 1 438 ? 32.916 39.555 52.324 1.00 48.12 438 LEU C N 1
ATOM 5461 C CA . LEU B 1 438 ? 33.426 39.275 50.983 1.00 46.99 438 LEU C CA 1
ATOM 5462 C C . LEU B 1 438 ? 34.707 40.024 50.598 1.00 46.58 438 LEU C C 1
ATOM 5463 O O . LEU B 1 438 ? 34.795 41.242 50.740 1.00 46.65 438 LEU C O 1
ATOM 5468 N N . VAL B 1 439 ? 35.693 39.292 50.095 1.00 45.15 439 VAL C N 1
ATOM 5469 C CA . VAL B 1 439 ? 36.965 39.881 49.699 1.00 43.09 439 VAL C CA 1
ATOM 5470 C C . VAL B 1 439 ? 37.144 39.728 48.208 1.00 40.34 439 VAL C C 1
ATOM 5471 O O . VAL B 1 439 ? 36.963 38.640 47.675 1.00 45.95 439 VAL C O 1
ATOM 5475 N N . ARG B 1 440 ? 37.495 40.811 47.529 1.00 42.16 440 ARG C N 1
ATOM 5476 C CA . ARG B 1 440 ? 37.738 40.748 46.081 1.00 40.46 440 ARG C CA 1
ATOM 5477 C C . ARG B 1 440 ? 39.212 40.988 45.775 1.00 39.97 440 ARG C C 1
ATOM 5478 O O . ARG B 1 440 ? 39.838 41.896 46.328 1.00 38.58 440 ARG C O 1
ATOM 5486 N N . ILE B 1 441 ? 39.751 40.164 44.882 1.00 41.26 441 ILE C N 1
ATOM 5487 C CA . ILE B 1 441 ? 41.130 40.264 44.449 1.00 37.20 441 ILE C CA 1
ATOM 5488 C C . ILE B 1 441 ? 41.224 40.504 42.935 1.00 35.73 441 ILE C C 1
ATOM 5489 O O . ILE B 1 441 ? 40.465 39.945 42.140 1.00 37.00 441 ILE C O 1
ATOM 5494 N N . SER B 1 442 ? 42.161 41.369 42.554 1.00 37.13 442 SER C N 1
ATOM 5495 C CA . SER B 1 442 ? 42.469 41.657 41.151 1.00 32.57 442 SER C CA 1
ATOM 5496 C C . SER B 1 442 ? 43.902 41.224 41.068 1.00 29.03 442 SER C C 1
ATOM 5497 O O . SER B 1 442 ? 44.764 41.930 41.565 1.00 31.28 442 SER C O 1
ATOM 5500 N N . ALA B 1 443 ? 44.165 40.046 40.497 1.00 30.78 443 ALA C N 1
ATOM 5501 C CA . ALA B 1 443 ? 45.542 39.533 40.398 1.00 29.86 443 ALA C CA 1
ATOM 5502 C C . ALA B 1 443 ? 46.380 40.317 39.400 1.00 32.56 443 ALA C C 1
ATOM 5503 O O . ALA B 1 443 ? 45.927 40.614 38.283 1.00 31.65 443 ALA C O 1
ATOM 5505 N N . GLY B 1 444 ? 47.602 40.634 39.831 1.00 27.25 444 GLY C N 1
ATOM 5506 C CA . GLY B 1 444 ? 48.558 41.385 39.041 1.00 23.35 444 GLY C CA 1
ATOM 5507 C C . GLY B 1 444 ? 49.521 40.446 38.330 1.00 26.32 444 GLY C C 1
ATOM 5508 O O . GLY B 1 444 ? 49.228 39.256 38.167 1.00 28.92 444 GLY C O 1
ATOM 5509 N N . ILE B 1 445 ? 50.679 40.947 37.923 1.00 19.99 445 ILE C N 1
ATOM 5510 C CA . ILE B 1 445 ? 51.600 40.083 37.197 1.00 27.12 445 ILE C CA 1
ATOM 5511 C C . ILE B 1 445 ? 52.813 39.605 37.969 1.00 27.66 445 ILE C C 1
ATOM 5512 O O . ILE B 1 445 ? 53.824 39.251 37.375 1.00 30.54 445 ILE C O 1
ATOM 5517 N N . GLU B 1 446 ? 52.689 39.563 39.294 1.00 33.01 446 GLU C N 1
ATOM 5518 C CA . GLU B 1 446 ? 53.768 39.110 40.151 1.00 37.87 446 GLU C CA 1
ATOM 5519 C C . GLU B 1 446 ? 53.942 37.599 40.056 1.00 39.65 446 GLU C C 1
ATOM 5520 O O . GLU B 1 446 ? 53.252 36.945 39.277 1.00 43.86 446 GLU C O 1
ATOM 5526 N N . ASP B 1 447 ? 54.878 37.054 40.826 1.00 38.46 447 ASP C N 1
ATOM 5527 C CA . ASP B 1 447 ? 55.133 35.609 40.850 1.00 37.83 447 ASP C CA 1
ATOM 5528 C C . ASP B 1 447 ? 54.015 35.045 41.727 1.00 37.39 447 ASP C C 1
ATOM 5529 O O . ASP B 1 447 ? 53.935 35.349 42.918 1.00 30.48 447 ASP C O 1
ATOM 5534 N N . VAL B 1 448 ? 53.181 34.191 41.155 1.00 33.38 448 VAL C N 1
ATOM 5535 C CA . VAL B 1 448 ? 52.062 33.686 41.911 1.00 38.51 448 VAL C CA 1
ATOM 5536 C C . VAL B 1 448 ? 52.422 32.994 43.209 1.00 40.75 448 VAL C C 1
ATOM 5537 O O . VAL B 1 448 ? 51.557 32.851 44.077 1.00 40.80 448 VAL C O 1
ATOM 5541 N N . ASP B 1 449 ? 53.678 32.574 43.371 1.00 41.48 449 ASP C N 1
ATOM 5542 C CA . ASP B 1 449 ? 54.052 31.913 44.624 1.00 40.15 449 ASP C CA 1
ATOM 5543 C C . ASP B 1 449 ? 54.263 32.940 45.688 1.00 39.80 449 ASP C C 1
ATOM 5544 O O . ASP B 1 449 ? 54.106 32.664 46.864 1.00 37.42 449 ASP C O 1
ATOM 5549 N N . ASP B 1 450 ? 54.605 34.140 45.251 1.00 38.91 450 ASP C N 1
ATOM 5550 C CA . ASP B 1 450 ? 54.771 35.246 46.154 1.00 36.93 450 ASP C CA 1
ATOM 5551 C C . ASP B 1 450 ? 53.384 35.618 46.642 1.00 35.38 450 ASP C C 1
ATOM 5552 O O . ASP B 1 450 ? 53.175 35.890 47.821 1.00 37.00 450 ASP C O 1
ATOM 5557 N N . LEU B 1 451 ? 52.425 35.655 45.733 1.00 33.49 451 LEU C N 1
ATOM 5558 C CA . LEU B 1 451 ? 51.073 36.036 46.131 1.00 34.74 451 LEU C CA 1
ATOM 5559 C C . LEU B 1 451 ? 50.343 34.975 46.980 1.00 36.84 451 LEU C C 1
ATOM 5560 O O . LEU B 1 451 ? 49.718 35.322 47.981 1.00 41.90 451 LEU C O 1
ATOM 5565 N N . ILE B 1 452 ? 50.411 33.695 46.591 1.00 36.71 452 ILE C N 1
ATOM 5566 C CA . ILE B 1 452 ? 49.751 32.631 47.348 1.00 35.29 452 ILE C CA 1
ATOM 5567 C C . ILE B 1 452 ? 50.403 32.531 48.723 1.00 37.85 452 ILE C C 1
ATOM 5568 O O . ILE B 1 452 ? 49.719 32.429 49.741 1.00 37.93 452 ILE C O 1
ATOM 5573 N N . SER B 1 453 ? 51.728 32.579 48.742 1.00 37.67 453 SER C N 1
ATOM 5574 C CA . SER B 1 453 ? 52.483 32.538 49.991 1.00 39.74 453 SER C CA 1
ATOM 5575 C C . SER B 1 453 ? 52.085 33.688 50.915 1.00 44.08 453 SER C C 1
ATOM 5576 O O . SER B 1 453 ? 51.971 33.512 52.132 1.00 50.75 453 SER C O 1
ATOM 5579 N N . ASP B 1 454 ? 51.891 34.868 50.331 1.00 41.55 454 ASP C N 1
ATOM 5580 C CA . ASP B 1 454 ? 51.499 36.051 51.070 1.00 40.86 454 ASP C CA 1
ATOM 5581 C C . ASP B 1 454 ? 50.133 35.835 51.727 1.00 42.19 454 ASP C C 1
ATOM 5582 O O . ASP B 1 454 ? 49.949 36.184 52.887 1.00 44.99 454 ASP C O 1
ATOM 5587 N N . LEU B 1 455 ? 49.183 35.263 50.979 1.00 43.05 455 LEU C N 1
ATOM 5588 C CA . LEU B 1 455 ? 47.816 34.990 51.464 1.00 41.63 455 LEU C CA 1
ATOM 5589 C C . LEU B 1 455 ? 47.803 33.897 52.541 1.00 42.10 455 LEU C C 1
ATOM 5590 O O . LEU B 1 455 ? 47.034 33.961 53.500 1.00 41.41 455 LEU C O 1
ATOM 5595 N N . ASP B 1 456 ? 48.649 32.888 52.371 1.00 44.03 456 ASP C N 1
ATOM 5596 C CA . ASP B 1 456 ? 48.703 31.794 53.337 1.00 47.17 456 ASP C CA 1
ATOM 5597 C C . ASP B 1 456 ? 49.228 32.319 54.661 1.00 47.46 456 ASP C C 1
ATOM 5598 O O . ASP B 1 456 ? 48.625 32.114 55.702 1.00 49.55 456 ASP C O 1
ATOM 5603 N N . ILE B 1 457 ? 50.364 32.990 54.626 1.00 46.79 457 ILE C N 1
ATOM 5604 C CA . ILE B 1 457 ? 50.884 33.544 55.847 1.00 48.24 457 ILE C CA 1
ATOM 5605 C C . ILE B 1 457 ? 49.782 34.370 56.529 1.00 53.51 457 ILE C C 1
ATOM 5606 O O . ILE B 1 457 ? 49.650 34.357 57.756 1.00 55.40 457 ILE C O 1
ATOM 5611 N N . ALA B 1 458 ? 48.978 35.072 55.728 1.00 54.22 458 ALA C N 1
ATOM 5612 C CA . ALA B 1 458 ? 47.925 35.928 56.260 1.00 54.30 458 ALA C CA 1
ATOM 5613 C C . ALA B 1 458 ? 46.815 35.189 57.017 1.00 56.22 458 ALA C C 1
ATOM 5614 O O . ALA B 1 458 ? 46.269 35.715 57.991 1.00 56.22 458 ALA C O 1
ATOM 5616 N N . PHE B 1 459 ? 46.466 33.987 56.559 1.00 56.92 459 PHE C N 1
ATOM 5617 C CA . PHE B 1 459 ? 45.437 33.188 57.227 1.00 54.83 459 PHE C CA 1
ATOM 5618 C C . PHE B 1 459 ? 46.028 32.634 58.519 1.00 57.65 459 PHE C C 1
ATOM 5619 O O . PHE B 1 459 ? 45.356 32.588 59.543 1.00 60.67 459 PHE C O 1
ATOM 5627 N N . LYS B 1 460 ? 47.290 32.222 58.461 1.00 57.39 460 LYS C N 1
ATOM 5628 C CA . LYS B 1 460 ? 47.978 31.655 59.614 1.00 60.52 460 LYS C CA 1
ATOM 5629 C C . LYS B 1 460 ? 48.392 32.647 60.695 1.00 62.36 460 LYS C C 1
ATOM 5630 O O . LYS B 1 460 ? 49.069 32.263 61.644 1.00 66.43 460 LYS C O 1
ATOM 5636 N N . THR B 1 461 ? 48.033 33.915 60.560 1.00 63.00 461 THR C N 1
ATOM 5637 C CA . THR B 1 461 ? 48.423 34.887 61.570 1.00 63.79 461 THR C CA 1
ATOM 5638 C C . THR B 1 461 ? 47.206 35.474 62.263 1.00 65.97 461 THR C C 1
ATOM 5639 O O . THR B 1 461 ? 47.324 36.204 63.241 1.00 62.52 461 THR C O 1
ATOM 5643 N N . PHE B 1 462 ? 46.031 35.152 61.747 1.00 69.73 462 PHE C N 1
ATOM 5644 C CA . PHE B 1 462 ? 44.809 35.640 62.346 1.00 75.43 462 PHE C CA 1
ATOM 5645 C C . PHE B 1 462 ? 44.539 34.896 63.664 1.00 80.74 462 PHE C C 1
ATOM 5646 O O . PHE B 1 462 ? 44.297 33.684 63.663 1.00 79.68 462 PHE C O 1
ATOM 5654 N N . PRO B 1 463 ? 44.582 35.623 64.805 1.00 85.45 463 PRO C N 1
ATOM 5655 C CA . PRO B 1 463 ? 44.355 35.079 66.155 1.00 87.54 463 PRO C CA 1
ATOM 5656 C C . PRO B 1 463 ? 42.875 34.822 66.453 1.00 90.70 463 PRO C C 1
ATOM 5657 O O . PRO B 1 463 ? 41.997 35.291 65.718 1.00 92.17 463 PRO C O 1
ATOM 5661 N N . LEU B 1 464 ? 42.601 34.104 67.545 1.00 91.93 464 LEU C N 1
ATOM 5662 C CA . LEU B 1 464 ? 41.222 33.786 67.936 1.00 91.24 464 LEU C CA 1
ATOM 5663 C C . LEU B 1 464 ? 40.870 34.154 69.386 1.00 91.65 464 LEU C C 1
ATOM 5664 O O . LEU B 1 464 ? 40.949 33.266 70.264 1.00 91.32 464 LEU C O 1
#

InterPro domains:
  IPR000277 Cys/Met metabolism, pyridoxal phosphate-dependent enzyme [PF01053] (88-460)
  IPR000277 Cys/Met metabolism, pyridoxal phosphate-dependent enzyme [PIRSF001434] (75-462)
  IPR000277 Cys/Met metabolism, pyridoxal phosphate-dependent enzyme [PTHR11808] (86-461)
  IPR000277 Cys/Met metabolism, pyridoxal phosphate-dependent enzyme [cd00614] (102-460)
  IPR006238 Cystathionine beta-lyase, eukaryotic [TIGR01329] (87-463)
  IPR015421 Pyridoxal phosphate-dependent transferase, major domain [G3DSA:3.40.640.10] (85-328)
  IPR015422 Pyridoxal phosphate-dependent transferase, small domain [G3DSA:3.90.1150.10] (329-464)
  IPR015424 Pyridoxal phosphate-dependent transferase [SSF53383] (96-460)
  IPR054542 Cys/Met metabolism enzyme, pyridoxal-phosphate attachment site [PS00868] (270-284)

CATH classification: 3.40.640.10 (+1 more: 3.90.1150.10)

GO terms:
  GO:0009507 chloroplast (C, IDA)
  GO:0030170 pyridoxal phosphate binding (F, IDA)
  GO:0042803 protein homodimerization activity (F, IDA)
  GO:0071265 L-methionine biosynthetic process (P, IDA)
  GO:0047804 cysteine-S-conjugate beta-lyase activity (F, IDA)
  GO:0009507 chloroplast (C, HDA)
  GO:0009570 chloroplast stroma (C, HDA)
  GO:0047804 cysteine-S-conjugate beta-lyase activity (F, IMP)
  GO:0060090 molecular adaptor activity (F, EXP)

B-factor: mean 44.39, std 18.95, range [10.24, 137.7]

Radius of gyration: 27.6 Å; Cα contacts (8 Å, |Δi|>4): 1722; chains: 2; bounding box: 52×81×76 Å

Nearest PDB structures (foldseek):
  1ibj-assembly1_A  TM=1.003E+00  e=4.078E-84  Arabidopsis thaliana
  8jui-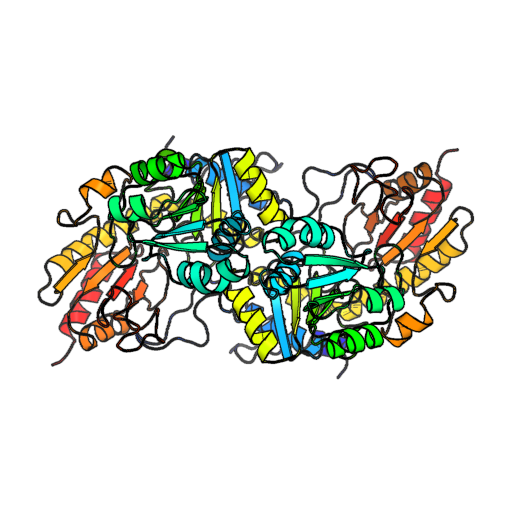assembly1_A  TM=9.756E-01  e=1.230E-50  Bacillus cereus ATCC 14579
  7d7o-assembly1_B-2  TM=9.675E-01  e=4.076E-50  Bacillus cereus ATCC 14579
  7md9-assembly1_H  TM=9.670E-01  e=1.239E-48  Staphylococcus aureus
  6ldo-assembly1_D  TM=9.582E-01  e=2.476E-47  Lactiplantibacillus plantarum

Organism: Arabidopsis thaliana (NCBI:txid3702)

Solvent-accessible surface area: 28928 Å² total; per-residue (Å²): 144,73,56,69,83,38,1,93,61,65,63,22,113,83,13,108,179,114,41,170,53,10,40,62,78,42,31,0,20,34,150,20,89,14,3,80,98,81,22,134,53,37,18,2,21,34,14,0,9,0,4,54,21,2,22,49,12,1,14,109,8,1,126,15,64,74,5,6,0,0,12,1,6,4,0,0,2,2,0,1,7,30,20,8,96,82,49,27,7,0,2,1,0,74,43,5,84,48,7,0,62,81,0,3,66,85,14,4,54,61,20,26,7,80,38,82,83,7,40,4,53,110,66,110,59,1,57,95,17,12,18,102,96,0,65,1,2,0,0,18,11,3,6,47,9,26,0,80,12,0,23,6,112,97,0,2,100,48,0,77,88,75,64,2,50,0,0,1,10,4,13,17,4,1,4,19,12,11,80,0,13,92,20,29,4,20,0,0,2,2,11,1,6,15,4,2,2,0,81,31,43,2,18,0,0,2,0,0,0,79,29,95,78,22,0,110,83,2,72,41,2,5,14,0,15,1,0,7,1,15,5,40,6,0,61,28,1,15,162,4,0,68,51,0,19,118,8,6,124,99,0,37,56,3,0,117,78,0,0,95,47,0,56,97,21,127,103,15,154,112,18,31,5,0,23,15,108,138,15,102,25,52,153,52,3,83,45,16,10,160,3,6,2,1,1,0,0,0,18,12,52,35,44,59,5,0,66,34,0,1,82,55,10,188,88,10,15,25,7,48,21,20,0,7,38,92,0,15,1,11,1,9,3,21,30,68,54,44,118,30,71,92,81,62,14,74,83,50,80,33,68,90,7,6,0,27,0,3,0,0,70,47,79,15,103,59,0,38,54,10,0,41,98,0,1,151,71,43,99,229,146,72,50,66,87,39,3,86,67,65,65,22,196,83,12,106,174,116,47,172,50,9,39,64,81,39,30,1,21,34,156,20,86,22,2,84,106,88,25,134,60,35,17,4,18,31,17,0,9,0,4,55,23,2,22,58,17,0,15,101,7,0,112,17,65,89,7,4,0,0,12,1,6,4,1,0,3,2,0,2,8,27,29,6,111,79,49,18,29,0,0,0,0,85,54,5,94,49,4,0,63,68,0,0,63,89,15,4,54,52,30,26,10,75,42,73,66,16,50,2,45,99,67,91,64,0,56,88,2,17,17,108,109,0,81,0,0,0,0,19,14,2,9,55,10,30,1,83,11,0,32,6,114,106,0,2,105,48,0,79,78,69,52,5,46,0,0,3,13,5,13,17,2,0,4,20,14,9,62,0,12,94,17,27,3,21,2,0,3,2,11,0,6,17,6,2,2,0,84,33,41,2,17,0,0,2,0,0,0,75,28,101,74,24,0,113,82,2,73,43,1,3,9,2,14,1,2,8,2,13,5,37,5,0,61,29,0,18,163,3,1,62,48,0,21,119,9,8,123,102,0,39,61,2,0,111,78,0,0,96,51,0,55,94,20,131,104,15,149,118,18,33,4,0,22,16,102,129,16,113,27,54,154,56,3,83,54,14,15,141,2,5,2,2,1,0,0,0,24,9,51,36,44,60,6,0,78,37,0,1,77,57,12,85,101,11,12,24,8,50,18,23,0,7,39,86,0,15,0,12,2,9,3,17,26,67,42,73,108,25,70,94,74,52,14,82,93,48,82,42,62,94,8,6,0,23,0,3,0,0,68,45,78,14,97,66,0,34,52,13,0,36,102,1,0,152,68,48,100,229